Protein AF-0000000076194449 (afdb_homodimer)

InterPro domains:
  IPR000315 B-box-type zinc finger [PF00643] (63-98)
  IPR000315 B-box-type zinc finger [PS50119] (9-50)
  IPR000315 B-box-type zinc finger [PS50119] (59-99)
  IPR000315 B-box-type zinc finger [SM00336] (4-50)
  IPR000315 B-box-type zinc finger [SM00336] (59-99)
  IPR047153 TRIM45/56/19-like [PTHR25462] (3-236)

Solvent-accessible surface area (backbone atoms only — not comparable to full-atom values): 29565 Å² total; per-residue (Å²): 125,79,75,74,75,79,53,52,6,64,78,78,64,69,45,59,32,48,26,29,29,66,75,74,68,30,38,27,16,69,73,54,42,59,51,43,54,66,36,84,90,40,46,80,50,56,70,43,54,33,86,76,49,58,59,73,64,49,57,65,71,46,32,29,86,88,72,71,37,57,51,50,28,32,29,65,78,78,67,43,76,30,22,72,71,38,48,73,53,90,42,50,90,55,55,70,44,51,39,68,58,53,34,52,54,48,52,52,51,50,52,53,50,46,53,54,44,51,52,51,42,50,53,39,52,52,50,49,50,40,49,71,44,56,51,47,48,50,47,52,51,47,45,49,51,39,48,51,52,54,50,52,53,50,50,50,54,44,47,50,47,48,51,55,48,48,52,54,49,49,51,49,49,53,51,50,54,54,46,51,52,52,49,51,53,44,46,50,54,47,51,50,51,39,51,52,49,49,52,52,45,53,53,52,55,57,45,71,68,46,80,47,49,68,62,31,48,57,51,47,52,56,49,50,52,54,59,69,66,49,74,76,81,80,78,69,80,77,76,76,73,71,78,79,75,53,64,68,60,52,53,49,51,49,51,49,53,51,27,64,73,65,64,46,71,86,106,125,77,73,71,73,74,52,51,6,64,78,79,62,70,46,58,29,47,26,27,29,60,77,73,68,31,38,27,16,67,71,55,42,58,52,42,56,66,34,84,90,39,45,79,48,54,68,42,55,34,86,75,49,59,61,72,62,49,58,65,72,46,34,30,85,88,73,72,36,55,52,51,30,30,31,66,77,76,68,44,75,31,22,72,70,40,47,74,53,91,41,50,90,56,54,71,41,52,39,69,59,53,33,52,54,48,52,53,50,50,52,54,49,47,52,54,43,52,51,50,44,51,53,39,51,50,52,50,50,40,49,70,45,57,52,47,47,51,48,53,50,46,46,49,51,40,48,51,51,54,50,51,53,50,50,52,53,45,48,52,47,50,53,54,48,47,52,54,49,50,50,50,50,53,50,49,55,55,45,50,52,51,49,52,52,44,47,50,53,47,49,51,50,38,50,52,48,49,52,54,45,50,53,52,55,56,46,72,68,47,80,50,50,68,63,30,48,57,51,48,52,55,48,52,52,53,58,69,65,50,75,76,82,81,79,69,79,77,77,76,74,72,77,78,77,53,64,67,61,52,53,50,50,48,52,49,53,51,26,65,73,65,65,46,71,86,104

pLDDT: mean 85.43, std 13.58, range [26.06, 98.38]

Foldseek 3Di:
DPPPPQAAWPVVSPHGFFKAFLVVRTRHHPVVVVVLCVDPVRVPTDIGGSVPDDNVVSQVQAADPVPRHGFFKAFPVVRHTDHPVCCVPVQPPTDIDGPVVVVVVVVVVVVVVVVVVVVVVVVVVVVVVCVVPVVVVVVVVVVVVVVVVVVVVVVVLVVLLVVLVVVVVVVVVVLVVVLVVLVVVLVVLQVVLVVLVVVLVVQLVVLVPPPDDVVSVVSVVVSVVSVVPRDDRDDRDDRDDDDDDDPVVSVVVSVVVVCVVVVVPPD/DPPPPQQAWPPVSPHRFFKAFLVVRTRHRPVVVVVLCVDPVRVPTDIGGSVVDDNVVSQVQAADPVPRHGFFKAFPVVRHTDHPVCCVPVVPPTDIDGPVVVVVVVVVVVVVVVVVVVVVVVVVVVVVVCVVPVVVVVVVVVVVVVVVVVVVVVVVLVVLLVVLVVVVVVVVVVLVVVLVVLVVVLVVLQVVLVVLVVVLVVQLVVLVPDPDDVVSVVSVVVSVVSVVPRDDRDDRDDGDDDDDDDPVVSVVVSVVVVCVVVVVPVD

Secondary structure (DSSP, 8-state):
------PBPTTTSSSBP-EEETTTTEEE-HHHHHHHTTSTTTTT--EEEGGGS-HHHHHHHHB-TTT--B--EEETTTTEEE-HHHHTTTTTTS-EEEHHHHHHHHHHHHHHHHHHHHHHHHHHHHHHHHIIIIIHHHHHHHHHHHHHHHHHHHHHHHHHHHHHHHHHHHHHHHHHHHHHHHHHHHHHHHHHHHHHHHHHHHHHHHHHT---HHHHHHHHHHHHHHHHTSPPPP-PPPPPPPPPP-HHHHHHHHHHHHHHHHT-TT-/------PBPTTTSSSBP-EEETTTTEEE-HHHHHHHTTSTTTTT--EEEGGGS-HHHHHHHHB-TTT--B--EEETTTTEEE-HHHHHTTTTTS-EEEHHHHHHHHHHHHHHHHHHHHHHHHHHHHHHHHIIIIIHHHHHHHHHHHHHHHHHHHHHHHHHHHHHHHHHHHHHHHHHHHHHHHHHHHHHHHHHHHHHHHHHHHHHHHHHT---HHHHHHHHHHHHHHHHTSPPPP-PPPPPPPPPP-HHHHHHHHHHHHHHHHT-TT-

Radius of gyration: 66.57 Å; Cα contacts (8 Å, |Δi|>4): 604; chains: 2; bounding box: 66×177×108 Å

Sequence (534 aa):
MAQAAVPKCDICEEDISKVFCYECNHFICQSCNSLHGKFPATKRHTVTDSQCVDRSTLMLTLVCEDHKLEFAHYCRDCKCFICTPCVTSVHKGHSFTDIAEVAETSRGDVKNRLEQIENSIKTLSGSIEAFKTTKQTKLQTGTDNFTKEVTKVSQDLVRIIETVTETHLTDASNFLVHEKKQLLCNLSKLEKSHGEYYSIHEKFEQILGHKHDVSFFLKQFSLAEEFELLAEIPTPEEPRDIEPFKQDCFVKSVIEQIESKYNTRYLMAQAAVPKCDICEEDISKVFCYECNHFICQSCNSLHGKFPATKRHTVTDSQCVDRSTLMLTLVCEDHKLEFAHYCRDCKCFICTPCVTSVHKGHSFTDIAEVAETSRGDVKNRLEQIENSIKTLSGSIEAFKTTKQTKLQTGTDNFTKEVTKVSQDLVRIIETVTETHLTDASNFLVHEKKQLLCNLSKLEKSHGEYYSIHEKFEQILGHKHDVSFFLKQFSLAEEFELLAEIPTPEEPRDIEPFKQDCFVKSVIEQIESKYNTRYL

Structure (mmCIF, N/CA/C/O backbone):
data_AF-0000000076194449-model_v1
#
loop_
_entity.id
_entity.type
_entity.pdbx_description
1 polymer 'B box-type domain-containing protein'
#
loop_
_atom_site.group_PDB
_atom_site.id
_atom_site.type_symbol
_atom_site.label_atom_id
_atom_site.label_alt_id
_atom_site.label_comp_id
_atom_site.label_asym_id
_atom_site.label_entity_id
_atom_site.label_seq_id
_atom_site.pdbx_PDB_ins_code
_atom_site.Cartn_x
_atom_site.Cartn_y
_atom_site.Cartn_z
_atom_site.occupancy
_atom_site.B_iso_or_equiv
_atom_site.auth_seq_id
_atom_site.auth_comp_id
_atom_site.auth_asym_id
_atom_site.auth_atom_id
_atom_site.pdbx_PDB_model_num
ATOM 1 N N . MET A 1 1 ? -16.484 -54.75 -56.625 1 26.73 1 MET A N 1
ATOM 2 C CA . MET A 1 1 ? -16.266 -55.656 -55.5 1 26.73 1 MET A CA 1
ATOM 3 C C . MET A 1 1 ? -17.031 -56.969 -55.719 1 26.73 1 MET A C 1
ATOM 5 O O . MET A 1 1 ? -18.266 -56.969 -55.75 1 26.73 1 MET A O 1
ATOM 9 N N . ALA A 1 2 ? -16.516 -57.719 -56.531 1 37.72 2 ALA A N 1
ATOM 10 C CA . ALA A 1 2 ? -17.359 -58.812 -57.031 1 37.72 2 ALA A CA 1
ATOM 11 C C . ALA A 1 2 ? -17.984 -59.594 -55.875 1 37.72 2 ALA A C 1
ATOM 13 O O . ALA A 1 2 ? -17.328 -59.875 -54.875 1 37.72 2 ALA A O 1
ATOM 14 N N . GLN A 1 3 ? -19.188 -59.5 -55.5 1 37.69 3 GLN A N 1
ATOM 15 C CA . GLN A 1 3 ? -19.891 -60.25 -54.469 1 37.69 3 GLN A CA 1
ATOM 16 C C . GLN A 1 3 ? -19.484 -61.719 -54.469 1 37.69 3 GLN A C 1
ATOM 18 O O . GLN A 1 3 ? -19.625 -62.406 -55.5 1 37.69 3 GLN A O 1
ATOM 23 N N . ALA A 1 4 ? -18.438 -62.062 -53.844 1 44.69 4 ALA A N 1
ATOM 24 C CA . ALA A 1 4 ? -17.906 -63.438 -53.781 1 44.69 4 ALA A CA 1
ATOM 25 C C . ALA A 1 4 ? -19.031 -64.438 -53.688 1 44.69 4 ALA A C 1
ATOM 27 O O . ALA A 1 4 ? -20.016 -64.25 -52.969 1 44.69 4 ALA A O 1
ATOM 28 N N . ALA A 1 5 ? -19.469 -65.062 -54.719 1 51.31 5 ALA A N 1
ATOM 29 C CA . ALA A 1 5 ? -20.547 -66.062 -54.875 1 51.31 5 ALA A CA 1
ATOM 30 C C . ALA A 1 5 ? -20.672 -66.938 -53.625 1 51.31 5 ALA A C 1
ATOM 32 O O . ALA A 1 5 ? -19.672 -67.312 -53 1 51.31 5 ALA A O 1
ATOM 33 N N . VAL A 1 6 ? -21.688 -66.812 -52.75 1 56.88 6 VAL A N 1
ATOM 34 C CA . VAL A 1 6 ? -22.016 -67.625 -51.625 1 56.88 6 VAL A CA 1
ATOM 35 C C . VAL A 1 6 ? -21.766 -69.125 -51.969 1 56.88 6 VAL A C 1
ATOM 37 O O . VAL A 1 6 ? -22.344 -69.625 -52.906 1 56.88 6 VAL A O 1
ATOM 40 N N . PRO A 1 7 ? -20.734 -69.688 -51.5 1 65.19 7 PRO A N 1
ATOM 41 C CA . PRO A 1 7 ? -20.375 -71.062 -51.906 1 65.19 7 PRO A CA 1
ATOM 42 C C . PRO A 1 7 ? -21.453 -72.125 -51.625 1 65.19 7 PRO A C 1
ATOM 44 O O . PRO A 1 7 ? -22.234 -71.938 -50.688 1 65.19 7 PRO A O 1
ATOM 47 N N . LYS A 1 8 ? -21.656 -73 -52.5 1 76.56 8 LYS A N 1
ATOM 48 C CA . LYS A 1 8 ? -22.547 -74.188 -52.281 1 76.56 8 LYS A CA 1
ATOM 49 C C . LYS A 1 8 ? -22.016 -75.062 -51.156 1 76.56 8 LYS A C 1
ATOM 51 O O . LYS A 1 8 ? -20.812 -75.062 -50.875 1 76.56 8 LYS A O 1
ATOM 56 N N . CYS A 1 9 ? -22.953 -75.625 -50.469 1 79.19 9 CYS A N 1
ATOM 57 C CA . CYS A 1 9 ? -22.594 -76.562 -49.406 1 79.19 9 CYS A CA 1
ATOM 58 C C . CYS A 1 9 ? -21.625 -77.625 -49.906 1 79.19 9 CYS A C 1
ATOM 60 O O . CYS A 1 9 ? -21.875 -78.25 -50.938 1 79.19 9 CYS A O 1
ATOM 62 N N . ASP A 1 10 ? -20.609 -77.812 -49.25 1 75.69 10 ASP A N 1
ATOM 63 C CA . ASP A 1 10 ? -19.562 -78.75 -49.625 1 75.69 10 ASP A CA 1
ATOM 64 C C . ASP A 1 10 ? -20.016 -80.188 -49.375 1 75.69 10 ASP A C 1
ATOM 66 O O . ASP A 1 10 ? -19.391 -81.125 -49.875 1 75.69 10 ASP A O 1
ATOM 70 N N . ILE A 1 11 ? -20.953 -80.312 -48.656 1 78.69 11 ILE A N 1
ATOM 71 C CA . ILE A 1 11 ? -21.422 -81.625 -48.281 1 78.69 11 ILE A CA 1
ATOM 72 C C . ILE A 1 11 ? -22.484 -82.125 -49.281 1 78.69 11 ILE A C 1
ATOM 74 O O . ILE A 1 11 ? -22.344 -83.125 -49.906 1 78.69 11 ILE A O 1
ATOM 78 N N . CYS A 1 12 ? -23.562 -81.312 -49.344 1 80.44 12 CYS A N 1
ATOM 79 C CA . CYS A 1 12 ? -24.641 -81.75 -50.219 1 80.44 12 CYS A CA 1
ATOM 80 C C . CYS A 1 12 ? -24.469 -81.125 -51.625 1 80.44 12 CYS A C 1
ATOM 82 O O . CYS A 1 12 ? -25.078 -81.625 -52.594 1 80.44 12 CYS A O 1
ATOM 84 N N . GLU A 1 13 ? -23.656 -80.125 -51.812 1 77.56 13 GLU A N 1
ATOM 85 C CA . GLU A 1 13 ? -23.344 -79.438 -53.062 1 77.56 13 GLU A CA 1
ATOM 86 C C . GLU A 1 13 ? -24.625 -78.938 -53.719 1 77.56 13 GLU A C 1
ATOM 88 O O . GLU A 1 13 ? -24.656 -78.75 -54.938 1 77.56 13 GLU A O 1
ATOM 93 N N . GLU A 1 14 ? -25.641 -78.75 -52.969 1 81.44 14 GLU A N 1
ATOM 94 C CA . GLU A 1 14 ? -26.922 -78.312 -53.531 1 81.44 14 GLU A CA 1
ATOM 95 C C . GLU A 1 14 ? -27.359 -77 -52.938 1 81.44 14 GLU A C 1
ATOM 97 O O . GLU A 1 14 ? -27.75 -76.062 -53.656 1 81.44 14 GLU A O 1
ATOM 102 N N . ASP A 1 15 ? -27.312 -77 -51.75 1 82.25 15 ASP A N 1
ATOM 103 C CA . ASP A 1 15 ? -27.844 -75.812 -51.062 1 82.25 15 ASP A CA 1
ATOM 104 C C . ASP A 1 15 ? -26.75 -74.75 -50.812 1 82.25 15 ASP A C 1
ATOM 106 O O . ASP A 1 15 ? -25.562 -75.125 -50.844 1 82.25 15 ASP A O 1
ATOM 110 N N . ILE A 1 16 ? -27.141 -73.562 -50.562 1 82.5 16 ILE A N 1
ATOM 111 C CA . ILE A 1 16 ? -26.219 -72.5 -50.25 1 82.5 16 ILE A CA 1
ATOM 112 C C . ILE A 1 16 ? -25.672 -72.625 -48.844 1 82.5 16 ILE A C 1
ATOM 114 O O . ILE A 1 16 ? -26.422 -72.938 -47.906 1 82.5 16 ILE A O 1
ATOM 118 N N . SER A 1 17 ? -24.391 -72.5 -48.75 1 81.31 17 SER A N 1
ATOM 119 C CA . SER A 1 17 ? -23.766 -72.625 -47.438 1 81.31 17 SER A CA 1
ATOM 120 C C . SER A 1 17 ? -24.172 -71.5 -46.5 1 81.31 17 SER A C 1
ATOM 122 O O . SER A 1 17 ? -24.375 -70.375 -46.938 1 81.31 17 SER A O 1
ATOM 124 N N . LYS A 1 18 ? -24.438 -71.812 -45.312 1 83.88 18 LYS A N 1
ATOM 125 C CA . LYS A 1 18 ? -24.797 -70.812 -44.312 1 83.88 18 LYS A CA 1
ATOM 126 C C . LYS A 1 18 ? -23.703 -70.688 -43.25 1 83.88 18 LYS A C 1
ATOM 128 O O . LYS A 1 18 ? -23.516 -69.625 -42.688 1 83.88 18 LYS A O 1
ATOM 133 N N . VAL A 1 19 ? -23.078 -71.875 -43.031 1 80.56 19 VAL A N 1
ATOM 134 C CA . VAL A 1 19 ? -22.062 -71.812 -42 1 80.56 19 VAL A CA 1
ATOM 135 C C . VAL A 1 19 ? -20.766 -72.438 -42.531 1 80.56 19 VAL A C 1
ATOM 137 O O . VAL A 1 19 ? -20.766 -73.125 -43.562 1 80.56 19 VAL A O 1
ATOM 140 N N . PHE A 1 20 ? -19.672 -72.125 -41.969 1 75.88 20 PHE A N 1
ATOM 141 C CA . PHE A 1 20 ? -18.359 -72.688 -42.219 1 75.88 20 PHE A CA 1
ATOM 142 C C . PHE A 1 20 ? -17.844 -73.438 -40.969 1 75.88 20 PHE A C 1
ATOM 144 O O . PHE A 1 20 ? -17.859 -72.875 -39.875 1 75.88 20 PHE A O 1
ATOM 151 N N . CYS A 1 21 ? -17.656 -74.75 -41.156 1 73.25 21 CYS A N 1
ATOM 152 C CA . CYS A 1 21 ? -17.062 -75.562 -40.094 1 73.25 21 CYS A CA 1
ATOM 153 C C . CYS A 1 21 ? -15.531 -75.5 -40.188 1 73.25 21 CYS A C 1
ATOM 155 O O . CYS A 1 21 ? -14.969 -76 -41.188 1 73.25 21 CYS A O 1
ATOM 157 N N . TYR A 1 22 ? -14.953 -75.125 -39.188 1 63.38 22 TYR A N 1
ATOM 158 C CA . TYR A 1 22 ? -13.5 -74.938 -39.188 1 63.38 22 TYR A CA 1
ATOM 159 C C . TYR A 1 22 ? -12.805 -76.312 -39.156 1 63.38 22 TYR A C 1
ATOM 161 O O . TYR A 1 22 ? -11.773 -76.5 -39.844 1 63.38 22 TYR A O 1
ATOM 169 N N . GLU A 1 23 ? -13.414 -77.25 -38.531 1 62.09 23 GLU A N 1
ATOM 170 C CA . GLU A 1 23 ? -12.789 -78.562 -38.438 1 62.09 23 GLU A CA 1
ATOM 171 C C . GLU A 1 23 ? -12.977 -79.375 -39.719 1 62.09 23 GLU A C 1
ATOM 173 O O . GLU A 1 23 ? -12.055 -80.062 -40.188 1 62.09 23 GLU A O 1
ATOM 178 N N . CYS A 1 24 ? -14.109 -79.188 -40.281 1 67.94 24 CYS A N 1
ATOM 179 C CA . CYS A 1 24 ? -14.367 -79.875 -41.531 1 67.94 24 CYS A CA 1
ATOM 180 C C . CYS A 1 24 ? -13.844 -79.125 -42.719 1 67.94 24 CYS A C 1
ATOM 182 O O . CYS A 1 24 ? -13.664 -79.688 -43.812 1 67.94 24 CYS A O 1
ATOM 184 N N . ASN A 1 25 ? -13.578 -77.875 -42.5 1 68 25 ASN A N 1
ATOM 185 C CA . ASN A 1 25 ? -13.234 -76.938 -43.562 1 68 25 ASN A CA 1
ATOM 186 C C . ASN A 1 25 ? -14.25 -76.938 -44.719 1 68 25 ASN A C 1
ATOM 188 O O . ASN A 1 25 ? -13.875 -77 -45.875 1 68 25 ASN A O 1
ATOM 192 N N . HIS A 1 26 ? -15.414 -77 -44.344 1 72.38 26 HIS A N 1
ATOM 193 C CA . HIS A 1 26 ? -16.484 -77.062 -45.312 1 72.38 26 HIS A CA 1
ATOM 194 C C . HIS A 1 26 ? -17.516 -75.938 -45.094 1 72.38 26 HIS A C 1
ATOM 196 O O . HIS A 1 26 ? -17.812 -75.625 -43.938 1 72.38 26 HIS A O 1
ATOM 202 N N . PHE A 1 27 ? -17.844 -75.375 -46.125 1 76.94 27 PHE A N 1
ATOM 203 C CA . PHE A 1 27 ? -19.062 -74.562 -46.125 1 76.94 27 PHE A CA 1
ATOM 204 C C . PHE A 1 27 ? -20.281 -75.5 -46.094 1 76.94 27 PHE A C 1
ATOM 206 O O . PHE A 1 27 ? -20.375 -76.438 -46.906 1 76.94 27 PHE A O 1
ATOM 213 N N . ILE A 1 28 ? -21.078 -75.25 -45.062 1 80.94 28 ILE A N 1
ATOM 214 C CA . ILE A 1 28 ? -22.172 -76.188 -44.812 1 80.94 28 ILE A CA 1
ATOM 215 C C . ILE A 1 28 ? -23.516 -75.438 -44.875 1 80.94 28 ILE A C 1
ATOM 217 O O . ILE A 1 28 ? -23.625 -74.375 -44.312 1 80.94 28 ILE A O 1
ATOM 221 N N . CYS A 1 29 ? -24.438 -76.062 -45.594 1 84.19 29 CYS A N 1
ATOM 222 C CA . CYS A 1 29 ? -25.781 -75.5 -45.625 1 84.19 29 CYS A CA 1
ATOM 223 C C . CYS A 1 29 ? -26.531 -75.75 -44.344 1 84.19 29 CYS A C 1
ATOM 225 O O . CYS A 1 29 ? -26.047 -76.5 -43.5 1 84.19 29 CYS A O 1
ATOM 227 N N . GLN A 1 30 ? -27.688 -75.25 -44.219 1 87.81 30 GLN A N 1
ATOM 228 C CA . GLN A 1 30 ? -28.469 -75.312 -42.969 1 87.81 30 GLN A CA 1
ATOM 229 C C . GLN A 1 30 ? -28.859 -76.75 -42.688 1 87.81 30 GLN A C 1
ATOM 231 O O . GLN A 1 30 ? -28.781 -77.25 -41.562 1 87.81 30 GLN A O 1
ATOM 236 N N . SER A 1 31 ? -29.281 -77.5 -43.656 1 86.88 31 SER A N 1
ATOM 237 C CA . SER A 1 31 ? -29.719 -78.938 -43.5 1 86.88 31 SER A CA 1
ATOM 238 C C . SER A 1 31 ? -28.547 -79.812 -43.094 1 86.88 31 SER A C 1
ATOM 240 O O . SER A 1 31 ? -28.672 -80.625 -42.156 1 86.88 31 SER A O 1
ATOM 242 N N . CYS A 1 32 ? -27.438 -79.625 -43.688 1 86.44 32 CYS A N 1
ATOM 243 C CA . CYS A 1 32 ? -26.25 -80.438 -43.406 1 86.44 32 CYS A CA 1
ATOM 244 C C . CYS A 1 32 ? -25.656 -80.062 -42.062 1 86.44 32 CYS A C 1
ATOM 246 O O . CYS A 1 32 ? -25.047 -80.875 -41.375 1 86.44 32 CYS A O 1
ATOM 248 N N . ASN A 1 33 ? -25.828 -78.812 -41.75 1 85.25 33 ASN A N 1
ATOM 249 C CA . ASN A 1 33 ? -25.328 -78.375 -40.438 1 85.25 33 ASN A CA 1
ATOM 250 C C . ASN A 1 33 ? -26.078 -79.062 -39.281 1 85.25 33 ASN A C 1
ATOM 252 O O . ASN A 1 33 ? -25.484 -79.375 -38.25 1 85.25 33 ASN A O 1
ATOM 256 N N . SER A 1 34 ? -27.359 -79.188 -39.5 1 86.94 34 SER A N 1
ATOM 257 C CA . SER A 1 34 ? -28.156 -79.875 -38.5 1 86.94 34 SER A CA 1
ATOM 258 C C . SER A 1 34 ? -27.656 -81.312 -38.312 1 86.94 34 SER A C 1
ATOM 260 O O . SER A 1 34 ? -27.578 -81.812 -37.188 1 86.94 34 SER A O 1
ATOM 262 N N . LEU A 1 35 ? -27.219 -82 -39.375 1 85.31 35 LEU A N 1
ATOM 263 C CA . LEU A 1 35 ? -26.656 -83.312 -39.281 1 85.31 35 LEU A CA 1
ATOM 264 C C . LEU A 1 35 ? -25.25 -83.312 -38.719 1 85.31 35 LEU A C 1
ATOM 266 O O . LEU A 1 35 ? -24.891 -84.125 -37.875 1 85.31 35 LEU A O 1
ATOM 270 N N . HIS A 1 36 ? -24.422 -82.375 -39.125 1 80.38 36 HIS A N 1
ATOM 271 C CA . HIS A 1 36 ? -23.047 -82.125 -38.688 1 80.38 36 HIS A CA 1
ATOM 272 C C . HIS A 1 36 ? -22.984 -81.938 -37.156 1 80.38 36 HIS A C 1
ATOM 274 O O . HIS A 1 36 ? -22.094 -82.5 -36.5 1 80.38 36 HIS A O 1
ATOM 280 N N . GLY A 1 37 ? -24.016 -81.312 -36.625 1 80.56 37 GLY A N 1
ATOM 281 C CA . GLY A 1 37 ? -24.094 -81.062 -35.188 1 80.56 37 GLY A CA 1
ATOM 282 C C . GLY A 1 37 ? -24.609 -82.25 -34.406 1 80.56 37 GLY A C 1
ATOM 283 O O . GLY A 1 37 ? -24.5 -82.25 -33.188 1 80.56 3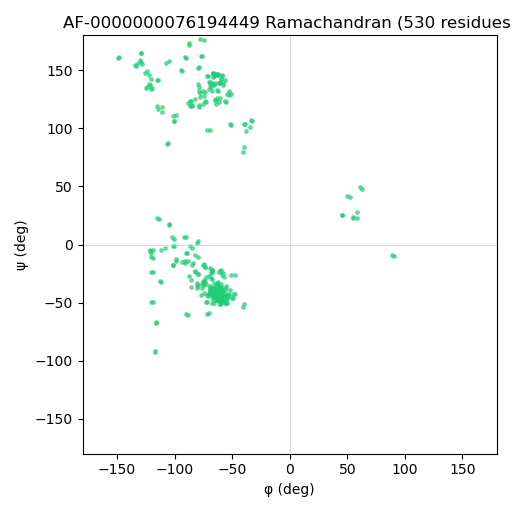7 GLY A O 1
ATOM 284 N N . LYS A 1 38 ? -25.078 -83.25 -35.125 1 80.31 38 LYS A N 1
ATOM 285 C CA . LYS A 1 38 ? -25.625 -84.438 -34.469 1 80.31 38 LYS A CA 1
ATOM 286 C C . LYS A 1 38 ? -24.625 -85.625 -34.469 1 80.31 38 LYS A C 1
ATOM 288 O O . LYS A 1 38 ? -24.703 -86.5 -33.625 1 80.31 38 LYS A O 1
ATOM 293 N N . PHE A 1 39 ? -23.641 -85.5 -35.344 1 77.19 39 PHE A N 1
ATOM 294 C CA . PHE A 1 39 ? -22.641 -86.562 -35.406 1 77.19 39 PHE A CA 1
ATOM 295 C C . PHE A 1 39 ? -21.641 -86.438 -34.281 1 77.19 39 PHE A C 1
ATOM 297 O O . PHE A 1 39 ? -21.094 -85.375 -34.031 1 77.19 39 PHE A O 1
ATOM 304 N N . PRO A 1 40 ? -21.344 -87.5 -33.562 1 73.06 40 PRO A N 1
ATOM 305 C CA . PRO A 1 40 ? -20.422 -87.5 -32.438 1 73.06 40 PRO A CA 1
ATOM 306 C C . PRO A 1 40 ? -19.031 -87 -32.844 1 73.06 40 PRO A C 1
ATOM 308 O O . PRO A 1 40 ? -18.391 -86.25 -32.062 1 73.06 40 PRO A O 1
ATOM 311 N N . ALA A 1 41 ? -18.625 -87.125 -33.969 1 67.69 41 ALA A N 1
ATOM 312 C CA . ALA A 1 41 ? -17.281 -86.75 -34.406 1 67.69 41 ALA A CA 1
ATOM 313 C C . ALA A 1 41 ? -17.188 -85.25 -34.719 1 67.69 41 ALA A C 1
ATOM 315 O O . ALA A 1 41 ? -16.109 -84.688 -34.688 1 67.69 41 ALA A O 1
ATOM 316 N N . THR A 1 42 ? -18.422 -84.688 -35.031 1 73.69 42 THR A N 1
ATOM 317 C CA . THR A 1 42 ? -18.312 -83.312 -35.531 1 73.69 42 THR A CA 1
ATOM 318 C C . THR A 1 42 ? -19.062 -82.312 -34.625 1 73.69 42 THR A C 1
ATOM 320 O O . THR A 1 42 ? -19 -81.125 -34.781 1 73.69 42 THR A O 1
ATOM 323 N N . LYS A 1 43 ? -19.734 -82.875 -33.656 1 73.31 43 LYS A N 1
ATOM 324 C CA . LYS A 1 43 ? -20.594 -82.125 -32.781 1 73.31 43 LYS A CA 1
ATOM 325 C C . LYS A 1 43 ? -19.812 -81 -32.062 1 73.31 43 LYS A C 1
ATOM 327 O O . LYS A 1 43 ? -20.359 -79.938 -31.719 1 73.31 43 LYS A O 1
ATOM 332 N N . ARG A 1 44 ? -18.594 -81.188 -31.953 1 64.69 44 ARG A N 1
ATOM 333 C CA . ARG A 1 44 ? -17.781 -80.25 -31.203 1 64.69 44 ARG A CA 1
ATOM 334 C C . ARG A 1 44 ? -17.047 -79.312 -32.125 1 64.69 44 ARG A C 1
ATOM 336 O O . ARG A 1 44 ? -16.234 -78.5 -31.688 1 64.69 44 ARG A O 1
ATOM 343 N N . HIS A 1 45 ? -17.344 -79.438 -33.375 1 69 45 HIS A N 1
ATOM 344 C CA . HIS A 1 45 ? -16.656 -78.562 -34.312 1 69 45 HIS A CA 1
ATOM 345 C C . HIS A 1 45 ? -17.125 -77.125 -34.188 1 69 45 HIS A C 1
ATOM 347 O O . HIS A 1 45 ? -18.266 -76.875 -33.781 1 69 45 HIS A O 1
ATOM 353 N N . THR A 1 46 ? -16.359 -76.25 -34.344 1 66.69 46 THR A N 1
ATOM 354 C CA . THR A 1 46 ? -16.672 -74.812 -34.312 1 66.69 46 THR A CA 1
ATOM 355 C C . THR A 1 46 ? -17.141 -74.375 -35.656 1 66.69 46 THR A C 1
ATOM 357 O O . THR A 1 46 ? -16.422 -74.438 -36.656 1 66.69 46 THR A O 1
ATOM 360 N N . VAL A 1 47 ? -18.406 -73.875 -35.656 1 71.5 47 VAL A N 1
ATOM 361 C CA . VAL A 1 47 ? -18.984 -73.375 -36.906 1 71.5 47 VAL A CA 1
ATOM 362 C C . VAL A 1 47 ? -19.234 -71.875 -36.812 1 71.5 47 VAL A C 1
ATOM 364 O O . VAL A 1 47 ? -19.531 -71.375 -35.719 1 71.5 47 VAL A O 1
ATOM 367 N N . THR A 1 48 ? -18.984 -71.188 -37.906 1 72.19 48 THR A N 1
ATOM 368 C CA . THR A 1 48 ? -19.25 -69.75 -38 1 72.19 48 THR A CA 1
ATOM 369 C C . THR A 1 48 ? -20.062 -69.438 -39.25 1 72.19 48 THR A C 1
ATOM 371 O O . THR A 1 48 ? -20.172 -70.25 -40.156 1 72.19 48 THR A O 1
ATOM 374 N N . ASP A 1 49 ? -20.641 -68.188 -39.25 1 76.94 49 ASP A N 1
ATOM 375 C CA . ASP A 1 49 ? -21.406 -67.75 -40.406 1 76.94 49 ASP A CA 1
ATOM 376 C C . ASP A 1 49 ? -20.531 -67.688 -41.656 1 76.94 49 ASP A C 1
ATOM 378 O O . ASP A 1 49 ? -19.422 -67.125 -41.625 1 76.94 49 ASP A O 1
ATOM 382 N N . SER A 1 50 ? -20.953 -68.438 -42.688 1 72.31 50 SER A N 1
ATOM 383 C CA . SER A 1 50 ? -20.203 -68.5 -43.938 1 72.31 50 SER A CA 1
ATOM 384 C C . SER A 1 50 ? -19.875 -67.125 -44.469 1 72.31 50 SER A C 1
ATOM 386 O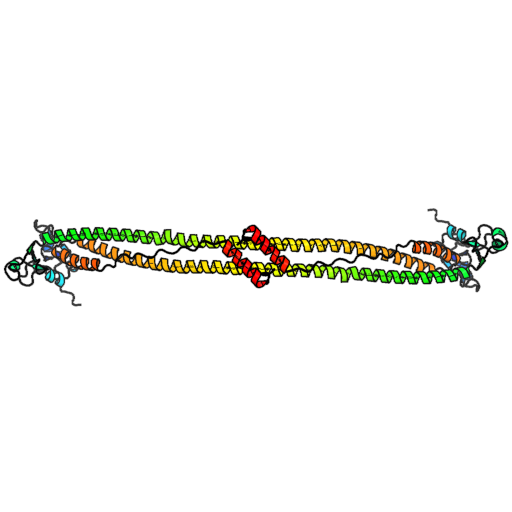 O . SER A 1 50 ? -18.844 -66.938 -45.125 1 72.31 50 SER A O 1
ATOM 388 N N . GLN A 1 51 ? -20.672 -66.188 -44.125 1 67.25 51 GLN A N 1
ATOM 389 C CA . GLN A 1 51 ? -20.469 -64.812 -44.625 1 67.25 51 GLN A CA 1
ATOM 390 C C . GLN A 1 51 ? -19.281 -64.125 -43.938 1 67.25 51 GLN A C 1
ATOM 392 O O . GLN A 1 51 ? -18.703 -63.188 -44.438 1 67.25 51 GLN A O 1
ATOM 397 N N . CYS A 1 52 ? -18.938 -64.688 -42.812 1 60.56 52 CYS A N 1
ATOM 398 C CA . CYS A 1 52 ? -17.859 -64.125 -42.031 1 60.56 52 CYS A CA 1
ATOM 399 C C . CYS A 1 52 ? -16.516 -64.688 -42.438 1 60.56 52 CYS A C 1
ATOM 401 O O . CYS A 1 52 ? -15.461 -64.25 -41.969 1 60.56 52 CYS A O 1
ATOM 403 N N . VAL A 1 53 ? -16.547 -65.688 -43.125 1 57.09 53 VAL A N 1
ATOM 404 C CA . VAL A 1 53 ? -15.312 -66.375 -43.531 1 57.09 53 VAL A CA 1
ATOM 405 C C . VAL A 1 53 ? -14.977 -66 -44.969 1 57.09 53 VAL A C 1
ATOM 407 O O . VAL A 1 53 ? -15.82 -66.188 -45.875 1 57.09 53 VAL A O 1
ATOM 410 N N . ASP A 1 54 ? -14.039 -65.312 -45.219 1 51.81 54 ASP A N 1
ATOM 411 C CA . ASP A 1 54 ? -13.586 -65.125 -46.594 1 51.81 54 ASP A CA 1
ATOM 412 C C . ASP A 1 54 ? -12.977 -66.375 -47.188 1 51.81 54 ASP A C 1
ATOM 414 O O . ASP A 1 54 ? -11.977 -66.875 -46.656 1 51.81 54 ASP A O 1
ATOM 418 N N . ARG A 1 55 ? -13.727 -67.188 -48 1 54.62 55 ARG A N 1
ATOM 419 C CA . ARG A 1 55 ? -13.344 -68.438 -48.625 1 54.62 55 ARG A CA 1
ATOM 420 C C . ARG A 1 55 ? -11.914 -68.375 -49.156 1 54.62 55 ARG A C 1
ATOM 422 O O . ARG A 1 55 ? -11.156 -69.375 -49.031 1 54.62 55 ARG A O 1
ATOM 429 N N . SER A 1 56 ? -11.703 -67.438 -49.906 1 48.47 56 SER A N 1
ATOM 430 C CA . SER A 1 56 ? -10.406 -67.312 -50.594 1 48.47 56 SER A CA 1
ATOM 431 C C . SER A 1 56 ? -9.266 -67.312 -49.562 1 48.47 56 SER A C 1
ATOM 433 O O . SER A 1 56 ? -8.211 -67.938 -49.812 1 48.47 56 SER A O 1
ATOM 435 N N . THR A 1 57 ? -9.406 -66.75 -48.469 1 47.06 57 THR A N 1
ATOM 436 C CA . THR A 1 57 ? -8.336 -66.562 -47.5 1 47.06 57 THR A CA 1
ATOM 437 C C . THR A 1 57 ? -8.227 -67.812 -46.625 1 47.06 57 THR A C 1
ATOM 439 O O . THR A 1 57 ? -7.125 -68.25 -46.281 1 47.06 57 THR A O 1
ATOM 442 N N . LEU A 1 58 ? -9.383 -68.5 -46.25 1 50.03 58 LEU A N 1
ATOM 443 C CA . LEU A 1 58 ? -9.406 -69.688 -45.438 1 50.03 58 LEU A CA 1
ATOM 444 C C . LEU A 1 58 ? -8.891 -70.875 -46.219 1 50.03 58 LEU A C 1
ATOM 446 O O . LEU A 1 58 ? -8.109 -71.688 -45.719 1 50.03 58 LEU A O 1
ATOM 450 N N . MET A 1 59 ? -9.602 -71.188 -47.375 1 49.62 59 MET A N 1
ATOM 451 C CA . MET A 1 59 ? -9.188 -72.312 -48.219 1 49.62 59 MET A CA 1
ATOM 452 C C . MET A 1 59 ? -7.699 -72.25 -48.531 1 49.62 59 MET A C 1
ATOM 454 O O . MET A 1 59 ? -7.016 -73.25 -48.594 1 49.62 59 MET A O 1
ATOM 458 N N . LEU A 1 60 ? -7.219 -71.062 -48.844 1 47.5 60 LEU A N 1
ATOM 459 C CA . LEU A 1 60 ? -5.832 -70.812 -49.25 1 47.5 60 LEU A CA 1
ATOM 460 C C . LEU A 1 60 ? -4.887 -71.062 -48.062 1 47.5 60 LEU A C 1
ATOM 462 O O . LEU A 1 60 ? -3.727 -71.438 -48.25 1 47.5 60 LEU A O 1
ATOM 466 N N . THR A 1 61 ? -5.379 -71 -46.75 1 54.75 61 THR A N 1
ATOM 467 C CA . THR A 1 61 ? -4.422 -70.938 -45.656 1 54.75 61 THR A CA 1
ATOM 468 C C . THR A 1 61 ? -4.492 -72.25 -44.875 1 54.75 61 THR A C 1
ATOM 470 O O . THR A 1 61 ? -3.635 -72.562 -44.031 1 54.75 61 THR A O 1
ATOM 473 N N . LEU A 1 62 ? -5.539 -73.25 -45.281 1 65.94 62 LEU A N 1
ATOM 474 C CA . LEU A 1 62 ? -5.656 -74.438 -44.406 1 65.94 62 LEU A CA 1
ATOM 475 C C . LEU A 1 62 ? -5.391 -75.75 -45.219 1 65.94 62 LEU A C 1
ATOM 477 O O . LEU A 1 62 ? -5.309 -76.812 -44.656 1 65.94 62 LEU A O 1
ATOM 481 N N . VAL A 1 63 ? -5.344 -75.562 -46.5 1 73.56 63 VAL A N 1
ATOM 482 C CA . VAL A 1 63 ? -5.176 -76.75 -47.312 1 73.56 63 VAL A CA 1
ATOM 483 C C . VAL A 1 63 ? -3.912 -76.625 -48.156 1 73.56 63 VAL A C 1
ATOM 485 O O . VAL A 1 63 ? -3.557 -75.5 -48.594 1 73.56 63 VAL A O 1
ATOM 488 N N . CYS A 1 64 ? -3.266 -77.812 -48.125 1 76.88 64 CYS A N 1
ATOM 489 C CA . CYS A 1 64 ? -2.074 -77.875 -48.938 1 76.88 64 CYS A CA 1
ATOM 490 C C . CYS A 1 64 ? -2.428 -77.688 -50.406 1 76.88 64 CYS A C 1
ATOM 492 O O . CYS A 1 64 ? -3.32 -78.375 -50.938 1 76.88 64 CYS A O 1
ATOM 494 N N . GLU A 1 65 ? -1.818 -76.75 -51.125 1 71.31 65 GLU A N 1
ATOM 495 C CA . GLU A 1 65 ? -2.086 -76.438 -52.531 1 71.31 65 GLU A CA 1
ATOM 496 C C . GLU A 1 65 ? -1.784 -77.625 -53.438 1 71.31 65 GLU A C 1
ATOM 498 O O . GLU A 1 65 ? -2.48 -77.875 -54.438 1 71.31 65 GLU A O 1
ATOM 503 N N . ASP A 1 66 ? -0.841 -78.375 -53.062 1 73.94 66 ASP A N 1
ATOM 504 C CA . ASP A 1 66 ? -0.376 -79.5 -53.906 1 73.94 66 ASP A CA 1
ATOM 505 C C . ASP A 1 66 ? -1.277 -80.688 -53.75 1 73.94 66 ASP A C 1
ATOM 507 O O . ASP A 1 66 ? -1.527 -81.438 -54.75 1 73.94 66 ASP A O 1
ATOM 511 N N . HIS A 1 67 ? -1.795 -80.875 -52.562 1 80.62 67 HIS A N 1
ATOM 512 C CA . HIS A 1 67 ? -2.459 -82.188 -52.312 1 80.62 67 HIS A CA 1
ATOM 513 C C . HIS A 1 67 ? -3.918 -82 -51.938 1 80.62 67 HIS A C 1
ATOM 515 O O . HIS A 1 67 ? -4.664 -82.938 -51.75 1 80.62 67 HIS A O 1
ATOM 521 N N . LYS A 1 68 ? -4.277 -80.75 -51.75 1 76 68 LYS A N 1
ATOM 522 C CA . LYS A 1 68 ? -5.645 -80.312 -51.438 1 76 68 LYS A CA 1
ATOM 523 C C . LYS A 1 68 ? -6.117 -81 -50.156 1 76 68 LYS A C 1
ATOM 525 O O . LYS A 1 68 ? -7.285 -81.375 -50.031 1 76 68 LYS A O 1
ATOM 530 N N . LEU A 1 69 ? -5.168 -81.375 -49.219 1 80 69 LEU A N 1
ATOM 531 C CA . LEU A 1 69 ? -5.457 -81.938 -47.906 1 80 69 LEU A CA 1
ATOM 532 C C . LEU A 1 69 ? -5.168 -80.938 -46.812 1 80 69 LEU A C 1
ATOM 534 O O . LEU A 1 69 ? -4.387 -80 -47.031 1 80 69 LEU A O 1
ATOM 538 N N . GLU A 1 70 ? -5.766 -81.125 -45.781 1 77.06 70 GLU A N 1
ATOM 539 C CA . GLU A 1 70 ? -5.551 -80.25 -44.656 1 77.06 70 GLU A CA 1
ATOM 540 C C . GLU A 1 70 ? -4.133 -80.375 -44.094 1 77.06 70 GLU A C 1
ATOM 542 O O . GLU A 1 70 ? -3.537 -81.438 -44.188 1 77.06 70 GLU A O 1
ATOM 547 N N . PHE A 1 71 ? -3.719 -79.188 -43.625 1 83.25 71 PHE A N 1
ATOM 548 C CA . PHE A 1 71 ? -2.395 -79.25 -43 1 83.25 71 PHE A CA 1
ATOM 549 C C . PHE A 1 71 ? -2.416 -80.062 -41.719 1 83.25 71 PHE A C 1
ATOM 551 O O . PHE A 1 71 ? -3.375 -80 -40.938 1 83.25 71 PHE A O 1
ATOM 558 N N . ALA A 1 72 ? -1.419 -81 -41.594 1 83.62 72 ALA A N 1
ATOM 559 C CA . ALA A 1 72 ? -1.37 -81.812 -40.438 1 83.62 72 ALA A CA 1
ATOM 560 C C . ALA A 1 72 ? -0.076 -81.625 -39.656 1 83.62 72 ALA A C 1
ATOM 562 O O . ALA A 1 72 ? -0.017 -81.875 -38.438 1 83.62 72 ALA A O 1
ATOM 563 N N . HIS A 1 73 ? 0.904 -81.188 -40.344 1 88.31 73 HIS A N 1
ATOM 564 C CA . HIS A 1 73 ? 2.221 -81 -39.719 1 88.31 73 HIS A CA 1
ATOM 565 C C . HIS A 1 73 ? 2.801 -79.625 -39.969 1 88.31 73 HIS A C 1
ATOM 567 O O . HIS A 1 73 ? 2.348 -78.938 -40.844 1 88.31 73 HIS A O 1
ATOM 573 N N . TYR A 1 74 ? 3.645 -79.312 -39.094 1 87.88 74 TYR A N 1
ATOM 574 C CA . TYR A 1 74 ? 4.445 -78.062 -39.281 1 87.88 74 TYR A CA 1
ATOM 575 C C . TYR A 1 74 ? 5.902 -78.438 -39.562 1 87.88 74 TYR A C 1
ATOM 577 O O . TYR A 1 74 ? 6.531 -79.188 -38.781 1 87.88 74 TYR A O 1
ATOM 585 N N . CYS A 1 75 ? 6.316 -78.062 -40.688 1 87.19 75 CYS A N 1
ATOM 586 C CA . CYS A 1 75 ? 7.715 -78.25 -41.031 1 87.19 75 CYS A CA 1
ATOM 587 C C . CYS A 1 75 ? 8.602 -77.188 -40.406 1 87.19 75 CYS A C 1
ATOM 589 O O . CYS A 1 75 ? 8.492 -76 -40.719 1 87.19 75 CYS A O 1
ATOM 591 N N . ARG A 1 76 ? 9.531 -77.562 -39.562 1 84.81 76 ARG A N 1
ATOM 592 C CA . ARG A 1 76 ? 10.375 -76.625 -38.812 1 84.81 76 ARG A CA 1
ATOM 593 C C . ARG A 1 76 ? 11.43 -76 -39.719 1 84.81 76 ARG A C 1
ATOM 595 O O . ARG A 1 76 ? 11.82 -74.875 -39.531 1 84.81 76 ARG A O 1
ATOM 602 N N . ASP A 1 77 ? 11.844 -76.812 -40.594 1 81.88 77 ASP A N 1
ATOM 603 C CA . ASP A 1 77 ? 12.906 -76.312 -41.5 1 81.88 77 ASP A CA 1
ATOM 604 C C . ASP A 1 77 ? 12.398 -75.25 -42.438 1 81.88 77 ASP A C 1
ATOM 606 O O . ASP A 1 77 ? 13.094 -74.25 -42.719 1 81.88 77 ASP A O 1
ATOM 610 N N . CYS A 1 78 ? 11.211 -75.438 -42.938 1 77.25 78 CYS A N 1
ATOM 611 C CA . CYS A 1 78 ? 10.656 -74.5 -43.938 1 77.25 78 CYS A CA 1
ATOM 612 C C . CYS A 1 78 ? 9.719 -73.5 -43.281 1 77.25 78 CYS A C 1
ATOM 614 O O . CYS A 1 78 ? 9.266 -72.562 -43.906 1 77.25 78 CYS A O 1
ATOM 616 N N . LYS A 1 79 ? 9.359 -73.75 -42.062 1 77.12 79 LYS A N 1
ATOM 617 C CA . LYS A 1 79 ? 8.516 -72.875 -41.281 1 77.12 79 LYS A CA 1
ATOM 618 C C . LYS A 1 79 ? 7.148 -72.688 -41.938 1 77.12 79 LYS A C 1
ATOM 620 O O . LYS A 1 79 ? 6.684 -71.562 -42.062 1 77.12 79 LYS A O 1
ATOM 625 N N . CYS A 1 80 ? 6.59 -73.75 -42.281 1 76.69 80 CYS A N 1
ATOM 626 C CA . CYS A 1 80 ? 5.277 -73.688 -42.938 1 76.69 80 CYS A CA 1
ATOM 627 C C . CYS A 1 80 ? 4.449 -74.938 -42.594 1 76.69 80 CYS A C 1
ATOM 629 O O . CYS A 1 80 ? 4.984 -75.938 -42.125 1 76.69 80 CYS A O 1
ATOM 631 N N . PHE A 1 81 ? 3.148 -74.812 -42.781 1 83.12 81 PHE A N 1
ATOM 632 C CA . PHE A 1 81 ? 2.25 -76 -42.625 1 83.12 81 PHE A CA 1
ATOM 633 C C . PHE A 1 81 ? 2.293 -76.875 -43.844 1 83.12 81 PHE A C 1
ATOM 635 O O . PHE A 1 81 ? 2.354 -76.438 -44.969 1 83.12 81 PHE A O 1
ATOM 642 N N . ILE A 1 82 ? 2.34 -78.25 -43.5 1 82.94 82 ILE A N 1
ATOM 643 C CA . ILE A 1 82 ? 2.383 -79.188 -44.594 1 82.94 82 ILE A CA 1
ATOM 644 C C . ILE A 1 82 ? 1.38 -80.312 -44.312 1 82.94 82 ILE A C 1
ATOM 646 O O . ILE A 1 82 ? 1.007 -80.562 -43.188 1 82.94 82 ILE A O 1
ATOM 650 N N . CYS A 1 83 ? 0.909 -80.938 -45.375 1 85.19 83 CYS A N 1
ATOM 651 C CA . CYS A 1 83 ? 0.03 -82.062 -45.281 1 85.19 83 CYS A CA 1
ATOM 652 C C . CYS A 1 83 ? 0.836 -83.375 -45.156 1 85.19 83 CYS A C 1
ATOM 654 O O . CYS A 1 83 ? 2.061 -83.375 -45.312 1 85.19 83 CYS A O 1
ATOM 656 N N . THR A 1 84 ? 0.189 -84.438 -44.906 1 87.38 84 THR A N 1
ATOM 657 C CA . THR A 1 84 ? 0.85 -85.688 -44.656 1 87.38 84 THR A CA 1
ATOM 658 C C . THR A 1 84 ? 1.617 -86.188 -45.875 1 87.38 84 THR A C 1
ATOM 660 O O . THR A 1 84 ? 2.773 -86.625 -45.781 1 87.38 84 THR A O 1
ATOM 663 N N . PRO A 1 85 ? 1.065 -86 -47.062 1 90.19 85 PRO A N 1
ATOM 664 C CA . PRO A 1 85 ? 1.811 -86.438 -48.25 1 90.19 85 PRO A CA 1
ATOM 665 C C . PRO A 1 85 ? 3.059 -85.562 -48.531 1 90.19 85 PRO A C 1
ATOM 667 O O . PRO A 1 85 ? 4.035 -86.062 -49.094 1 90.19 85 PRO A O 1
ATOM 670 N N . CYS A 1 86 ? 3.041 -84.438 -48.156 1 87.31 86 CYS A N 1
ATOM 671 C CA . CYS A 1 86 ? 4.18 -83.562 -48.375 1 87.31 86 CYS A CA 1
ATOM 672 C C . CYS A 1 86 ? 5.375 -84 -47.531 1 87.31 86 CYS A C 1
ATOM 674 O O . CYS A 1 86 ? 6.523 -83.688 -47.875 1 87.31 86 CYS A O 1
ATOM 676 N N . VAL A 1 87 ? 5.16 -84.688 -46.438 1 87.88 87 VAL A N 1
ATOM 677 C CA . VAL A 1 87 ? 6.195 -85.188 -45.531 1 87.88 87 VAL A CA 1
ATOM 678 C C . VAL A 1 87 ? 7.133 -86.125 -46.281 1 87.88 87 VAL A C 1
ATOM 680 O O . VAL A 1 87 ? 8.344 -86.125 -46.031 1 87.88 87 VAL A O 1
ATOM 683 N N . THR A 1 88 ? 6.539 -86.812 -47.188 1 88 88 THR A N 1
ATOM 684 C CA . THR A 1 88 ? 7.328 -87.812 -47.875 1 88 88 THR A CA 1
ATOM 685 C C . THR A 1 88 ? 7.773 -87.312 -49.25 1 88 88 THR A C 1
ATOM 687 O O . THR A 1 88 ? 8.484 -88.062 -49.969 1 88 88 THR A O 1
ATOM 690 N N . SER A 1 89 ? 7.41 -86.188 -49.625 1 85 89 SER A N 1
ATOM 691 C CA . SER A 1 89 ? 7.75 -85.688 -50.969 1 85 89 SER A CA 1
ATOM 692 C C . SER A 1 89 ? 8.648 -84.438 -50.875 1 85 89 SER A C 1
ATOM 694 O O . SER A 1 89 ? 9.867 -84.562 -50.75 1 85 89 SER A O 1
ATOM 696 N N . VAL A 1 90 ? 8.055 -83.25 -50.875 1 80.25 90 VAL A N 1
ATOM 697 C CA . VAL A 1 90 ? 8.734 -82 -51 1 80.25 90 VAL A CA 1
ATOM 698 C C . VAL A 1 90 ? 9.578 -81.75 -49.75 1 80.25 90 VAL A C 1
ATOM 700 O O . VAL A 1 90 ? 10.68 -81.188 -49.812 1 80.25 90 VAL A O 1
ATOM 703 N N . HIS A 1 91 ? 9.07 -82.312 -48.594 1 86 91 HIS A N 1
ATOM 704 C CA . HIS A 1 91 ? 9.727 -82 -47.344 1 86 91 HIS A CA 1
ATOM 705 C C . HIS A 1 91 ? 10.398 -83.25 -46.75 1 86 91 HIS A C 1
ATOM 707 O O . HIS A 1 91 ? 10.555 -83.375 -45.531 1 86 91 HIS A O 1
ATOM 713 N N . LYS A 1 92 ? 10.656 -84.188 -47.656 1 87.62 92 LYS A N 1
ATOM 714 C CA . LYS A 1 92 ? 11.352 -85.375 -47.219 1 87.62 92 LYS A CA 1
ATOM 715 C C . LYS A 1 92 ? 12.648 -85.062 -46.469 1 87.62 92 LYS A C 1
ATOM 717 O O . LYS A 1 92 ? 13.438 -84.25 -46.969 1 87.62 92 LYS A O 1
ATOM 722 N N . GLY A 1 93 ? 12.945 -85.562 -45.281 1 88.44 93 GLY A N 1
ATOM 723 C CA . GLY A 1 93 ? 14.156 -85.375 -44.5 1 88.44 93 GLY A CA 1
ATOM 724 C C . GLY A 1 93 ? 14.07 -84.188 -43.562 1 88.44 93 GLY A C 1
ATOM 725 O O . GLY A 1 93 ? 14.969 -83.938 -42.75 1 88.44 93 GLY A O 1
ATOM 726 N N . HIS A 1 94 ? 13.016 -83.438 -43.781 1 89.75 94 HIS A N 1
ATOM 727 C CA . HIS A 1 94 ? 12.867 -82.312 -42.875 1 89.75 94 HIS A CA 1
ATOM 728 C C . HIS A 1 94 ? 12.352 -82.75 -41.5 1 89.75 94 HIS A C 1
ATOM 730 O O . HIS A 1 94 ? 11.914 -83.875 -41.344 1 89.75 94 HIS A O 1
ATOM 736 N N . SER A 1 95 ? 12.531 -81.875 -40.5 1 92.12 95 SER A N 1
ATOM 737 C CA . SER A 1 95 ? 11.977 -82.062 -39.156 1 92.12 95 SER A CA 1
ATOM 738 C C . SER A 1 95 ? 10.547 -81.562 -39.062 1 92.12 95 SER A C 1
ATOM 740 O O . SER A 1 95 ? 10.289 -80.375 -39.438 1 92.12 95 SER A O 1
ATOM 742 N N . PHE A 1 96 ? 9.562 -82.562 -38.688 1 89.69 96 PHE A N 1
ATOM 743 C CA . PHE A 1 96 ? 8.156 -82.125 -38.625 1 89.69 96 PHE A CA 1
ATOM 744 C C . PHE A 1 96 ? 7.59 -82.375 -37.25 1 89.69 96 PHE A C 1
ATOM 746 O O . PHE A 1 96 ? 8.07 -83.188 -36.5 1 89.69 96 PHE A O 1
ATOM 753 N N . THR A 1 97 ? 6.703 -81.5 -36.812 1 89.69 97 THR A N 1
ATOM 754 C CA . THR A 1 97 ? 5.941 -81.625 -35.562 1 89.69 97 THR A CA 1
ATOM 755 C C . THR A 1 97 ? 4.441 -81.562 -35.844 1 89.69 97 THR A C 1
ATOM 757 O O . THR A 1 97 ? 4.027 -80.938 -36.844 1 89.69 97 THR A O 1
ATOM 760 N N . ASP A 1 98 ? 3.713 -82.25 -35 1 90.44 98 ASP A N 1
ATOM 761 C CA . ASP A 1 98 ? 2.26 -82.188 -35.125 1 90.44 98 ASP A CA 1
ATOM 762 C C . ASP A 1 98 ? 1.766 -80.75 -34.938 1 90.44 98 ASP A C 1
ATOM 764 O O . ASP A 1 98 ? 2.258 -80.062 -34.062 1 90.44 98 ASP A O 1
ATOM 768 N N . ILE A 1 99 ? 0.856 -80.375 -35.719 1 85.12 99 ILE A N 1
ATOM 769 C CA . ILE A 1 99 ? 0.319 -79 -35.656 1 85.12 99 ILE A CA 1
ATOM 770 C C . ILE A 1 99 ? -0.261 -78.75 -34.281 1 85.12 99 ILE A C 1
ATOM 772 O O . ILE A 1 99 ? -0.151 -77.625 -33.75 1 85.12 99 ILE A O 1
ATOM 776 N N . ALA A 1 100 ? -0.913 -79.75 -33.688 1 84.06 100 ALA A N 1
ATOM 777 C CA . ALA A 1 100 ? -1.519 -79.562 -32.375 1 84.06 100 ALA A CA 1
ATOM 778 C C . ALA A 1 100 ? -0.464 -79.25 -31.312 1 84.06 100 ALA A C 1
ATOM 780 O O . ALA A 1 100 ? -0.698 -78.438 -30.438 1 84.06 100 ALA A O 1
ATOM 781 N N . GLU A 1 101 ? 0.696 -79.875 -31.422 1 89.31 101 GLU A N 1
ATOM 782 C CA . GLU A 1 101 ? 1.777 -79.688 -30.469 1 89.31 101 GLU A CA 1
ATOM 783 C C . GLU A 1 101 ? 2.359 -78.25 -30.625 1 89.31 101 GLU A C 1
ATOM 785 O O . GLU A 1 101 ? 2.623 -77.562 -29.641 1 89.31 101 GLU A O 1
ATOM 790 N N . VAL A 1 102 ? 2.508 -77.875 -31.844 1 86.44 102 VAL A N 1
ATOM 791 C CA . VAL A 1 102 ? 3.045 -76.562 -32.125 1 86.44 102 VAL A CA 1
ATOM 792 C C . VAL A 1 102 ? 2.061 -75.5 -31.656 1 86.44 102 VAL A C 1
ATOM 794 O O . VAL A 1 102 ? 2.463 -74.5 -31.078 1 86.44 102 VAL A O 1
ATOM 797 N N . ALA A 1 103 ? 0.77 -75.75 -31.859 1 85.31 103 ALA A N 1
ATOM 798 C CA . ALA A 1 103 ? -0.266 -74.812 -31.438 1 85.31 103 ALA A CA 1
ATOM 799 C C . ALA A 1 103 ? -0.302 -74.688 -29.922 1 85.31 103 ALA A C 1
ATOM 801 O O . ALA A 1 103 ? -0.439 -73.562 -29.391 1 85.31 103 ALA A O 1
ATOM 802 N N . GLU A 1 104 ? -0.188 -75.812 -29.234 1 88.88 104 GLU A N 1
ATOM 803 C CA . GLU A 1 104 ? -0.202 -75.812 -27.781 1 88.88 104 GLU A CA 1
ATOM 804 C C . GLU A 1 104 ? 0.979 -75 -27.234 1 88.88 104 GLU A C 1
ATOM 806 O O . GLU A 1 104 ? 0.82 -74.188 -26.312 1 88.88 104 GLU A O 1
ATOM 811 N N . THR A 1 105 ? 2.152 -75.25 -27.797 1 89.12 105 THR A N 1
ATOM 812 C CA . THR A 1 105 ? 3.336 -74.5 -27.391 1 89.12 105 THR A CA 1
ATOM 813 C C . THR A 1 105 ? 3.156 -73 -27.656 1 89.12 105 THR A C 1
ATOM 815 O O . THR A 1 105 ? 3.486 -72.188 -26.812 1 89.12 105 THR A O 1
ATOM 818 N N . SER A 1 106 ? 2.598 -72.688 -28.812 1 89.19 106 SER A N 1
ATOM 819 C CA . SER A 1 106 ? 2.365 -71.312 -29.188 1 89.19 106 SER A CA 1
ATOM 820 C C . SER A 1 106 ? 1.336 -70.625 -28.281 1 89.19 106 SER A C 1
ATOM 822 O O . SER A 1 106 ? 1.455 -69.438 -27.938 1 89.19 106 SER A O 1
ATOM 824 N N . ARG A 1 107 ? 0.295 -71.375 -27.875 1 92.25 107 ARG A N 1
ATOM 825 C CA . ARG A 1 107 ? -0.696 -70.875 -26.938 1 92.25 107 ARG A CA 1
ATOM 826 C C . ARG A 1 107 ? -0.059 -70.5 -25.594 1 92.25 107 ARG A C 1
ATOM 828 O O . ARG A 1 107 ? -0.422 -69.5 -24.969 1 92.25 107 ARG A O 1
ATOM 835 N N . GLY A 1 108 ? 0.883 -71.375 -25.219 1 93 108 GLY A N 1
ATOM 836 C CA . GLY A 1 108 ? 1.638 -71.062 -24.016 1 93 108 GLY A CA 1
ATOM 837 C C . GLY A 1 108 ? 2.424 -69.812 -24.125 1 93 108 GLY A C 1
ATOM 838 O O . GLY A 1 108 ? 2.451 -69 -23.172 1 93 108 GLY A O 1
ATOM 839 N N . ASP A 1 109 ? 3.066 -69.562 -25.281 1 91.88 109 ASP A N 1
ATOM 840 C CA . ASP A 1 109 ? 3.826 -68.312 -25.531 1 91.88 109 ASP A CA 1
ATOM 841 C C . ASP A 1 109 ? 2.92 -67.125 -25.5 1 91.88 109 ASP A C 1
ATOM 843 O O . ASP A 1 109 ? 3.303 -66.062 -24.969 1 91.88 109 ASP A O 1
ATOM 847 N N . VAL A 1 110 ? 1.764 -67.188 -26.047 1 93.38 110 VAL A N 1
ATOM 848 C CA . VAL A 1 110 ? 0.805 -66.125 -26.094 1 93.38 110 VAL A CA 1
ATOM 849 C C . VAL A 1 110 ? 0.362 -65.75 -24.672 1 93.38 110 VAL A C 1
ATOM 851 O O . VAL A 1 110 ? 0.242 -64.562 -24.328 1 93.38 110 VAL A O 1
ATOM 854 N N . LYS A 1 111 ? 0.152 -66.75 -23.812 1 94.25 111 LYS A N 1
ATOM 855 C CA . LYS A 1 111 ? -0.23 -66.5 -22.438 1 94.25 111 LYS A CA 1
ATOM 856 C C . LYS A 1 111 ? 0.86 -65.75 -21.688 1 94.25 111 LYS A C 1
ATOM 858 O O . LYS A 1 111 ? 0.566 -64.812 -20.922 1 94.25 111 LYS A O 1
ATOM 863 N N . ASN A 1 112 ? 2.133 -66.188 -21.984 1 94.31 112 ASN A N 1
ATOM 864 C CA . ASN A 1 112 ? 3.256 -65.438 -21.375 1 94.31 112 ASN A CA 1
ATOM 865 C C . ASN A 1 112 ? 3.312 -64 -21.828 1 94.31 112 ASN A C 1
ATOM 867 O O . ASN A 1 112 ? 3.555 -63.125 -21.031 1 94.31 112 ASN A O 1
ATOM 871 N N . ARG A 1 113 ? 3.09 -63.781 -23.125 1 93.62 113 ARG A N 1
ATOM 872 C CA . ARG A 1 113 ? 3.096 -62.438 -23.672 1 93.62 113 ARG A CA 1
ATOM 873 C C . ARG A 1 113 ? 1.953 -61.594 -23.094 1 93.62 113 ARG A C 1
ATOM 875 O O . ARG A 1 113 ? 2.123 -60.406 -22.812 1 93.62 113 ARG A O 1
ATOM 882 N N . LEU A 1 114 ? 0.804 -62.219 -22.906 1 94.56 114 LEU A N 1
ATOM 883 C CA . LEU A 1 114 ? -0.351 -61.531 -22.328 1 94.56 114 LEU A CA 1
ATOM 884 C C . LEU A 1 114 ? -0.053 -61.062 -20.906 1 94.56 114 LEU A C 1
ATOM 886 O O . LEU A 1 114 ? -0.431 -59.969 -20.516 1 94.56 114 LEU A O 1
ATOM 890 N N . GLU A 1 115 ? 0.645 -61.906 -20.156 1 95.62 115 GLU A N 1
ATOM 891 C CA . GLU A 1 115 ? 1.031 -61.531 -18.797 1 95.62 115 GLU A CA 1
ATOM 892 C C . GLU A 1 115 ? 1.977 -60.344 -18.812 1 95.62 115 GLU A C 1
ATOM 894 O O . GLU A 1 115 ? 1.824 -59.406 -18 1 95.62 115 GLU A O 1
ATOM 899 N N . GLN A 1 116 ? 2.957 -60.375 -19.766 1 94.56 116 GLN A N 1
ATOM 900 C CA . GLN A 1 116 ? 3.896 -59.281 -19.906 1 94.56 116 GLN A CA 1
ATOM 901 C C . GLN A 1 116 ? 3.172 -57.969 -20.281 1 94.56 116 GLN A C 1
ATOM 903 O O . GLN A 1 116 ? 3.445 -56.938 -19.703 1 94.56 116 GLN A O 1
ATOM 908 N N . ILE A 1 117 ? 2.229 -58.031 -21.156 1 95.75 117 ILE A N 1
ATOM 909 C CA . ILE A 1 117 ? 1.467 -56.875 -21.625 1 95.75 117 ILE A CA 1
ATOM 910 C C . ILE A 1 117 ? 0.601 -56.344 -20.484 1 95.75 117 ILE A C 1
ATOM 912 O O . ILE A 1 117 ? 0.496 -55.125 -20.297 1 95.75 117 ILE A O 1
ATOM 916 N N . GLU A 1 118 ? 0.002 -57.25 -19.719 1 95.81 118 GLU A N 1
ATOM 917 C CA . GLU A 1 118 ? -0.821 -56.844 -18.578 1 95.81 118 GLU A CA 1
ATOM 918 C C . GLU A 1 118 ? -0.003 -56.062 -17.562 1 95.81 118 GLU A C 1
ATOM 920 O O . GLU A 1 118 ? -0.466 -55.062 -17.031 1 95.81 118 GLU A O 1
ATOM 925 N N . ASN A 1 119 ? 1.195 -56.562 -17.328 1 96.31 119 ASN A N 1
ATOM 926 C CA . ASN A 1 119 ? 2.074 -55.875 -16.391 1 96.31 119 ASN A CA 1
ATOM 927 C C . ASN A 1 119 ? 2.453 -54.5 -16.906 1 96.31 119 ASN A C 1
ATOM 929 O O . ASN A 1 119 ? 2.516 -53.531 -16.141 1 96.31 119 ASN A O 1
ATOM 933 N N . SER A 1 120 ? 2.703 -54.344 -18.219 1 95.75 120 SER A N 1
ATOM 934 C CA . SER A 1 120 ? 3.021 -53.062 -18.844 1 95.75 120 SER A CA 1
ATOM 935 C C . SER A 1 120 ? 1.845 -52.125 -18.75 1 95.75 120 SER A C 1
ATOM 937 O O . SER A 1 120 ? 2.029 -50.938 -18.484 1 95.75 120 SER A O 1
ATOM 939 N N . ILE A 1 121 ? 0.642 -52.562 -18.906 1 96.62 121 ILE A N 1
ATOM 940 C CA . ILE A 1 121 ? -0.565 -51.75 -18.828 1 96.62 121 ILE A CA 1
ATOM 941 C C . ILE A 1 121 ? -0.742 -51.25 -17.391 1 96.62 121 ILE A C 1
ATOM 943 O O . ILE A 1 121 ? -1.096 -50.062 -17.203 1 96.62 121 ILE A O 1
ATOM 947 N N . LYS A 1 122 ? -0.448 -52.125 -16.438 1 96.88 122 LYS A N 1
ATOM 948 C CA . LYS A 1 122 ? -0.534 -51.719 -15.047 1 96.88 122 LYS A CA 1
ATOM 949 C C . LYS A 1 122 ? 0.471 -50.594 -14.734 1 96.88 122 LYS A C 1
ATOM 951 O O . LYS A 1 122 ? 0.133 -49.625 -14.07 1 96.88 122 LYS A O 1
ATOM 956 N N . THR A 1 123 ? 1.695 -50.812 -15.219 1 95.5 123 THR A N 1
ATOM 957 C CA . THR A 1 123 ? 2.738 -49.812 -15.023 1 95.5 123 THR A CA 1
ATOM 958 C C . THR A 1 123 ? 2.332 -48.469 -15.648 1 95.5 123 THR A C 1
ATOM 960 O O . THR A 1 123 ? 2.455 -47.438 -15.016 1 95.5 123 THR A O 1
ATOM 963 N N . LEU A 1 124 ? 1.797 -48.531 -16.859 1 96.81 124 LEU A N 1
ATOM 964 C CA . LEU A 1 124 ? 1.363 -47.344 -17.578 1 96.81 124 LEU A CA 1
ATOM 965 C C . LEU A 1 124 ? 0.204 -46.656 -16.859 1 96.81 124 LEU A C 1
ATOM 967 O O . LEU A 1 124 ? 0.196 -45.438 -16.688 1 96.81 124 LEU A O 1
ATOM 971 N N . SER A 1 125 ? -0.721 -47.438 -16.359 1 96.69 125 SER A N 1
ATOM 972 C CA . SER A 1 125 ? -1.862 -46.906 -15.625 1 96.69 125 SER A CA 1
ATOM 973 C C . SER A 1 125 ? -1.415 -46.219 -14.344 1 96.69 125 SER A C 1
ATOM 975 O O . SER A 1 125 ? -1.935 -45.156 -14 1 96.69 125 SER A O 1
ATOM 977 N N . GLY A 1 126 ? -0.484 -46.844 -13.688 1 95.81 126 GLY A N 1
ATOM 978 C CA . GLY A 1 126 ? 0.066 -46.219 -12.492 1 95.81 126 GLY A CA 1
ATOM 979 C C . GLY A 1 126 ? 0.762 -44.906 -12.773 1 95.81 126 GLY A C 1
ATOM 980 O O . GLY A 1 126 ? 0.577 -43.938 -12.031 1 95.81 126 GLY A O 1
ATOM 981 N N . SER A 1 127 ? 1.534 -44.812 -13.812 1 95.31 127 SER A N 1
ATOM 982 C CA . SER A 1 127 ? 2.238 -43.594 -14.195 1 95.31 127 SER A CA 1
ATOM 983 C C . SER A 1 127 ? 1.259 -42.5 -14.586 1 95.31 127 SER A C 1
ATOM 985 O O . SER A 1 127 ? 1.428 -41.344 -14.188 1 95.31 127 SER A O 1
ATOM 987 N N . ILE A 1 128 ? 0.239 -42.844 -15.312 1 96.31 128 ILE A N 1
ATOM 988 C CA . ILE A 1 128 ? -0.768 -41.906 -15.758 1 96.31 128 ILE A CA 1
ATOM 989 C C . ILE A 1 128 ? -1.487 -41.312 -14.547 1 96.31 128 ILE A C 1
ATOM 991 O O . ILE A 1 128 ? -1.668 -40.094 -14.453 1 96.31 128 ILE A O 1
ATOM 995 N N . GLU A 1 129 ? -1.834 -42.156 -13.586 1 96.06 129 GLU A N 1
ATOM 996 C CA . GLU A 1 129 ? -2.504 -41.719 -12.375 1 96.06 129 GLU A CA 1
ATOM 997 C C . GLU A 1 129 ? -1.597 -40.781 -11.555 1 96.06 129 GLU A C 1
ATOM 999 O O . GLU A 1 129 ? -2.045 -39.781 -11.031 1 96.06 129 GLU A O 1
ATOM 1004 N N . ALA A 1 130 ? -0.353 -41.125 -11.438 1 94.62 130 ALA A N 1
ATOM 1005 C CA . ALA A 1 130 ? 0.606 -40.312 -10.703 1 94.62 130 ALA A CA 1
ATOM 1006 C C . ALA A 1 130 ? 0.74 -38.938 -11.336 1 94.62 130 ALA A C 1
ATOM 1008 O O . ALA A 1 130 ? 0.768 -37.906 -10.633 1 94.62 130 ALA A O 1
ATOM 1009 N N . PHE A 1 131 ? 0.754 -38.875 -12.656 1 94.56 131 PHE A N 1
ATOM 1010 C CA . PHE A 1 131 ? 0.887 -37.625 -13.375 1 94.56 131 PHE A CA 1
ATOM 1011 C C . PHE A 1 131 ? -0.367 -36.75 -13.203 1 94.56 131 PHE A C 1
ATOM 1013 O O . PHE A 1 131 ? -0.279 -35.531 -13.023 1 94.56 131 PHE A O 1
ATOM 1020 N N . LYS A 1 132 ? -1.54 -37.312 -13.156 1 94.56 132 LYS A N 1
ATOM 1021 C CA . LYS A 1 132 ? -2.809 -36.594 -13.102 1 94.56 132 LYS A CA 1
ATOM 1022 C C . LYS A 1 132 ? -3.105 -36.094 -11.688 1 94.56 132 LYS A C 1
ATOM 1024 O O . LYS A 1 132 ? -3.793 -35.094 -11.508 1 94.56 132 LYS A O 1
ATOM 1029 N N . THR A 1 133 ? -2.568 -36.719 -10.68 1 93.81 133 THR A N 1
ATOM 1030 C CA . THR A 1 133 ? -2.949 -36.406 -9.305 1 93.81 133 THR A CA 1
ATOM 1031 C C . THR A 1 133 ? -1.761 -35.844 -8.539 1 93.81 133 THR A C 1
ATOM 1033 O O . THR A 1 133 ? -1.605 -34.625 -8.438 1 93.81 133 THR A O 1
ATOM 1036 N N . THR A 1 134 ? -0.772 -36.688 -8.32 1 93.19 134 THR A N 1
ATOM 1037 C CA . THR A 1 134 ? 0.301 -36.344 -7.398 1 93.19 134 THR A CA 1
ATOM 1038 C C . THR A 1 134 ? 1.204 -35.281 -8.008 1 93.19 134 THR A C 1
ATOM 1040 O O . THR A 1 134 ? 1.452 -34.25 -7.387 1 93.19 134 THR A O 1
ATOM 1043 N N . LYS A 1 135 ? 1.64 -35.5 -9.242 1 94 135 LYS A N 1
ATOM 1044 C CA . LYS A 1 135 ? 2.619 -34.625 -9.844 1 94 135 LYS A CA 1
ATOM 1045 C C . LYS A 1 135 ? 1.989 -33.281 -10.195 1 94 135 LYS A C 1
ATOM 1047 O O . LYS A 1 135 ? 2.588 -32.219 -9.953 1 94 135 LYS A O 1
ATOM 1052 N N . GLN A 1 136 ? 0.801 -33.312 -10.75 1 94.31 136 GLN A N 1
ATOM 1053 C CA . GLN A 1 136 ? 0.086 -32.062 -11.07 1 94.31 136 GLN A CA 1
ATOM 1054 C C . GLN A 1 136 ? -0.219 -31.266 -9.812 1 94.31 136 GLN A C 1
ATOM 1056 O O . GLN A 1 136 ? -0.052 -30.047 -9.797 1 94.31 136 GLN A O 1
ATOM 1061 N N . THR A 1 137 ? -0.646 -31.859 -8.719 1 95.44 137 THR A N 1
ATOM 1062 C CA . THR A 1 137 ? -0.991 -31.203 -7.469 1 95.44 137 THR A CA 1
ATOM 1063 C C . THR A 1 137 ? 0.252 -30.609 -6.809 1 95.44 137 THR A C 1
ATOM 1065 O O . THR A 1 137 ? 0.213 -29.5 -6.281 1 95.44 137 THR A O 1
ATOM 1068 N N . LYS A 1 138 ? 1.315 -31.406 -6.801 1 94.81 138 LYS A N 1
ATOM 1069 C CA . LYS A 1 138 ? 2.564 -30.922 -6.211 1 94.81 138 LYS A CA 1
ATOM 1070 C C . LYS A 1 138 ? 3.055 -29.656 -6.914 1 94.81 138 LYS A C 1
ATOM 1072 O O . LYS A 1 138 ? 3.492 -28.703 -6.262 1 94.81 138 LYS A O 1
ATOM 1077 N N . LEU A 1 139 ? 2.982 -29.641 -8.211 1 95.31 139 LEU A N 1
ATOM 1078 C CA . LEU A 1 139 ? 3.383 -28.484 -9.008 1 95.31 139 LEU A CA 1
ATOM 1079 C C . LEU A 1 139 ? 2.537 -27.266 -8.656 1 95.31 139 LEU A C 1
ATOM 1081 O O . LEU A 1 139 ? 3.072 -26.172 -8.414 1 95.31 139 LEU A O 1
ATOM 1085 N N . GLN A 1 140 ? 1.216 -27.438 -8.602 1 95.56 140 GLN A N 1
ATOM 1086 C CA . GLN A 1 140 ? 0.294 -26.359 -8.289 1 95.56 140 GLN A CA 1
ATOM 1087 C C . GLN A 1 140 ? 0.509 -25.844 -6.863 1 95.56 140 GLN A C 1
ATOM 1089 O O . GLN A 1 140 ? 0.598 -24.625 -6.641 1 95.56 140 GLN A O 1
ATOM 1094 N N . THR A 1 141 ? 0.602 -26.688 -5.891 1 96.19 141 THR A N 1
ATOM 1095 C CA . THR A 1 141 ? 0.756 -26.328 -4.484 1 96.19 141 THR A CA 1
ATOM 1096 C C . THR A 1 141 ? 2.08 -25.609 -4.258 1 96.19 141 THR A C 1
ATOM 1098 O O . THR A 1 141 ? 2.141 -24.641 -3.488 1 96.19 141 THR A O 1
ATOM 1101 N N . GLY A 1 142 ? 3.127 -26.156 -4.887 1 95.88 142 GLY A N 1
ATOM 1102 C CA . GLY A 1 142 ? 4.414 -25.5 -4.781 1 95.88 142 GLY A CA 1
ATOM 1103 C C . GLY A 1 142 ? 4.387 -24.062 -5.258 1 95.88 142 GLY A C 1
ATOM 1104 O O . GLY A 1 142 ? 4.906 -23.156 -4.586 1 95.88 142 GLY A O 1
ATOM 1105 N N . THR A 1 143 ? 3.768 -23.828 -6.344 1 95.94 143 THR A N 1
ATOM 1106 C CA . THR A 1 143 ? 3.664 -22.484 -6.906 1 95.94 143 THR A CA 1
ATOM 1107 C C . THR A 1 143 ? 2.777 -21.594 -6.035 1 95.94 143 THR A C 1
ATOM 1109 O O . THR A 1 143 ? 3.084 -20.422 -5.824 1 95.94 143 THR A O 1
ATOM 1112 N N . ASP A 1 144 ? 1.678 -22.141 -5.535 1 96.81 144 ASP A N 1
ATOM 1113 C CA . ASP A 1 144 ? 0.778 -21.391 -4.652 1 96.81 144 ASP A CA 1
ATOM 1114 C C . ASP A 1 144 ? 1.497 -20.953 -3.381 1 96.81 144 ASP A C 1
ATOM 1116 O O . ASP A 1 144 ? 1.304 -19.828 -2.912 1 96.81 144 ASP A O 1
ATOM 1120 N N . ASN A 1 145 ? 2.232 -21.875 -2.859 1 96.81 145 ASN A N 1
ATOM 1121 C CA . ASN A 1 145 ? 2.99 -21.547 -1.655 1 96.81 145 ASN A CA 1
ATOM 1122 C C . ASN A 1 145 ? 4.004 -20.438 -1.916 1 96.81 145 ASN A C 1
ATOM 1124 O O . ASN A 1 145 ? 4.16 -19.531 -1.095 1 96.81 145 ASN A O 1
ATOM 1128 N N . PHE A 1 146 ? 4.691 -20.516 -2.969 1 97.56 146 PHE A N 1
ATOM 1129 C CA . PHE A 1 146 ? 5.633 -19.469 -3.379 1 97.56 146 PHE A CA 1
ATOM 1130 C C . PHE A 1 146 ? 4.938 -18.125 -3.469 1 97.56 146 PHE A C 1
ATOM 1132 O O . PHE A 1 146 ? 5.41 -17.141 -2.902 1 97.56 146 PHE A O 1
ATOM 1139 N N . THR A 1 147 ? 3.82 -18.062 -4.152 1 97.44 147 THR A N 1
ATOM 1140 C CA . THR A 1 147 ? 3.051 -16.844 -4.355 1 97.44 147 THR A CA 1
ATOM 1141 C C . THR A 1 147 ? 2.578 -16.266 -3.023 1 97.44 147 THR A C 1
ATOM 1143 O O . THR A 1 147 ? 2.646 -15.055 -2.801 1 97.44 147 THR A O 1
ATOM 1146 N N . LYS A 1 148 ? 2.129 -17.125 -2.195 1 97.81 148 LYS A N 1
ATOM 1147 C CA . LYS A 1 148 ? 1.644 -16.719 -0.881 1 97.81 148 LYS A CA 1
ATOM 1148 C C . LYS A 1 148 ? 2.762 -16.094 -0.054 1 97.81 148 LYS A C 1
ATOM 1150 O O . LYS A 1 148 ? 2.561 -15.055 0.589 1 97.81 148 LYS A O 1
ATOM 1155 N N . GLU A 1 149 ? 3.889 -16.672 -0.06 1 97.5 149 GLU A N 1
ATOM 1156 C CA . GLU A 1 149 ? 5.02 -16.188 0.723 1 97.5 149 GLU A CA 1
ATOM 1157 C C . GLU A 1 149 ? 5.512 -14.836 0.197 1 97.5 149 GLU A C 1
ATOM 1159 O O . GLU A 1 149 ? 5.781 -13.922 0.976 1 97.5 149 GLU A O 1
ATOM 1164 N N . VAL A 1 150 ? 5.625 -14.758 -1.092 1 97.62 150 VAL A N 1
ATOM 1165 C CA . VAL A 1 150 ? 6.043 -13.5 -1.712 1 97.62 150 VAL A CA 1
ATOM 1166 C C . VAL A 1 150 ? 5.078 -12.391 -1.322 1 97.62 150 VAL A C 1
ATOM 1168 O O . VAL A 1 150 ? 5.504 -11.289 -0.952 1 97.62 150 VAL A O 1
ATOM 1171 N N . THR A 1 151 ? 3.787 -12.656 -1.422 1 97.94 151 THR A N 1
ATOM 1172 C CA . THR A 1 151 ? 2.752 -11.672 -1.134 1 97.94 151 THR A CA 1
ATOM 1173 C C . THR A 1 151 ? 2.791 -11.258 0.335 1 97.94 151 THR A C 1
ATOM 1175 O O . THR A 1 151 ? 2.646 -10.078 0.657 1 97.94 151 THR A O 1
ATOM 1178 N N . LYS A 1 152 ? 2.994 -12.266 1.148 1 98 152 LYS A N 1
ATOM 1179 C CA . LYS A 1 152 ? 3.055 -11.992 2.582 1 98 152 LYS A CA 1
ATOM 1180 C C . LYS A 1 152 ? 4.211 -11.055 2.914 1 98 152 LYS A C 1
ATOM 1182 O O . LYS A 1 152 ? 4.027 -10.07 3.641 1 98 152 LYS A O 1
ATOM 1187 N N . VAL A 1 153 ? 5.367 -11.297 2.445 1 97.75 153 VAL A N 1
ATOM 1188 C CA . VAL A 1 153 ? 6.539 -10.469 2.717 1 97.75 153 VAL A CA 1
ATOM 1189 C C . VAL A 1 153 ? 6.348 -9.086 2.113 1 97.75 153 VAL A C 1
ATOM 1191 O O . VAL A 1 153 ? 6.688 -8.078 2.736 1 97.75 153 VAL A O 1
ATOM 1194 N N . SER A 1 154 ? 5.812 -9.047 0.876 1 98.19 154 SER A N 1
ATOM 1195 C CA . SER A 1 154 ? 5.516 -7.777 0.22 1 98.19 154 SER A CA 1
ATOM 1196 C C . SER A 1 154 ? 4.598 -6.91 1.079 1 98.19 154 SER A C 1
ATOM 1198 O O . SER A 1 154 ? 4.855 -5.719 1.266 1 98.19 154 SER A O 1
ATOM 1200 N N . GLN A 1 155 ? 3.596 -7.496 1.582 1 98.19 155 GLN A N 1
ATOM 1201 C CA . GLN A 1 155 ? 2.643 -6.773 2.416 1 98.19 155 GLN A CA 1
ATOM 1202 C C . GLN A 1 155 ? 3.299 -6.277 3.699 1 98.19 155 GLN A C 1
ATOM 1204 O O . GLN A 1 155 ? 2.998 -5.18 4.172 1 98.19 155 GLN A O 1
ATOM 1209 N N . ASP A 1 156 ? 4.086 -7.062 4.223 1 97.94 156 ASP A N 1
ATOM 1210 C CA . ASP A 1 156 ? 4.801 -6.672 5.434 1 97.94 156 ASP A CA 1
ATOM 1211 C C . ASP A 1 156 ? 5.695 -5.465 5.18 1 97.94 156 ASP A C 1
ATOM 1213 O O . ASP A 1 156 ? 5.773 -4.555 6.008 1 97.94 156 ASP A O 1
ATOM 1217 N N . LEU A 1 157 ? 6.367 -5.492 4.117 1 98.25 157 LEU A N 1
ATOM 1218 C CA . LEU A 1 157 ? 7.23 -4.375 3.752 1 98.25 157 LEU A CA 1
ATOM 1219 C C . LEU A 1 157 ? 6.414 -3.102 3.555 1 98.25 157 LEU A C 1
ATOM 1221 O O . LEU A 1 157 ? 6.812 -2.027 4.012 1 98.25 157 LEU A O 1
ATOM 1225 N N . VAL A 1 158 ? 5.297 -3.215 2.881 1 98.31 158 VAL A N 1
ATOM 1226 C CA . VAL A 1 158 ? 4.418 -2.072 2.662 1 98.31 158 VAL A CA 1
ATOM 1227 C C . VAL A 1 158 ? 3.932 -1.532 4.004 1 98.31 158 VAL A C 1
ATOM 1229 O O . VAL A 1 158 ? 3.865 -0.317 4.207 1 98.31 158 VAL A O 1
ATOM 1232 N N . ARG A 1 159 ? 3.656 -2.408 4.945 1 98.19 159 ARG A N 1
ATOM 1233 C CA . ARG A 1 159 ? 3.197 -1.99 6.27 1 98.19 159 ARG A CA 1
ATOM 1234 C C . ARG A 1 159 ? 4.281 -1.203 7 1 98.19 159 ARG A C 1
ATOM 1236 O O . ARG A 1 159 ? 3.98 -0.259 7.734 1 98.19 159 ARG A O 1
ATOM 1243 N N . ILE A 1 160 ? 5.477 -1.613 6.871 1 97.81 160 ILE A N 1
ATOM 1244 C CA . ILE A 1 160 ? 6.586 -0.882 7.477 1 97.81 160 ILE A CA 1
ATOM 1245 C C . ILE A 1 160 ? 6.617 0.546 6.938 1 97.81 160 ILE A C 1
ATOM 1247 O O . ILE A 1 160 ? 6.723 1.505 7.703 1 97.81 160 ILE A O 1
ATOM 1251 N N . ILE A 1 161 ? 6.535 0.664 5.609 1 98.06 161 ILE A N 1
ATOM 1252 C CA . ILE A 1 161 ? 6.535 1.978 4.977 1 98.06 161 ILE A CA 1
ATOM 1253 C C . ILE A 1 161 ? 5.363 2.803 5.496 1 98.06 161 ILE A C 1
ATOM 1255 O O . ILE A 1 161 ? 5.523 3.982 5.82 1 98.06 161 ILE A O 1
ATOM 1259 N N . GLU A 1 162 ? 4.262 2.168 5.609 1 98 162 GLU A N 1
ATOM 1260 C CA . GLU A 1 162 ? 3.057 2.85 6.078 1 98 162 GLU A CA 1
ATOM 1261 C C . GLU A 1 162 ? 3.215 3.314 7.523 1 98 162 GLU A C 1
ATOM 1263 O O . GLU A 1 162 ? 2.775 4.41 7.883 1 98 162 GLU A O 1
ATOM 1268 N N . THR A 1 163 ? 3.773 2.51 8.336 1 97.88 163 THR A N 1
ATOM 1269 C CA . THR A 1 163 ? 3.988 2.859 9.734 1 97.88 163 THR A CA 1
ATOM 1270 C C . THR A 1 163 ? 4.926 4.059 9.852 1 97.88 163 THR A C 1
ATOM 1272 O O . THR A 1 163 ? 4.648 4.992 10.609 1 97.88 163 THR A O 1
ATOM 1275 N N . VAL A 1 164 ? 6.023 4.051 9.117 1 97.5 164 VAL A N 1
ATOM 1276 C CA . VAL A 1 164 ? 6.961 5.168 9.133 1 97.5 164 VAL A CA 1
ATOM 1277 C C . VAL A 1 164 ? 6.27 6.426 8.609 1 97.5 164 VAL A C 1
ATOM 1279 O O . VAL A 1 164 ? 6.438 7.512 9.164 1 97.5 164 VAL A O 1
ATOM 1282 N N . THR A 1 165 ? 5.516 6.258 7.562 1 98.12 165 THR A N 1
ATOM 1283 C CA . THR A 1 165 ? 4.762 7.363 6.977 1 98.12 165 THR A CA 1
ATOM 1284 C C . THR A 1 165 ? 3.791 7.957 7.992 1 98.12 165 THR A C 1
ATOM 1286 O O . THR A 1 165 ? 3.734 9.172 8.172 1 98.12 165 THR A O 1
ATOM 1289 N N . GLU A 1 166 ? 3.092 7.094 8.656 1 97.94 166 GLU A N 1
ATOM 1290 C CA . GLU A 1 166 ? 2.107 7.535 9.641 1 97.94 166 GLU A CA 1
ATOM 1291 C C . GLU A 1 166 ? 2.77 8.312 10.773 1 97.94 166 GLU A C 1
ATOM 1293 O O . GLU A 1 166 ? 2.211 9.289 11.273 1 97.94 166 GLU A O 1
ATOM 1298 N N . THR A 1 167 ? 3.859 7.84 11.195 1 97.38 167 THR A N 1
ATOM 1299 C CA . THR A 1 167 ? 4.598 8.531 12.25 1 97.38 167 THR A CA 1
ATOM 1300 C C . THR A 1 167 ? 4.945 9.953 11.82 1 97.38 167 THR A C 1
ATOM 1302 O O . THR A 1 167 ? 4.723 10.906 12.57 1 97.38 167 THR A O 1
ATOM 1305 N N . HIS A 1 168 ? 5.473 10.125 10.578 1 97.31 168 HIS A N 1
ATOM 1306 C CA . HIS A 1 168 ? 5.848 11.438 10.062 1 97.31 168 HIS A CA 1
ATOM 1307 C C . HIS A 1 168 ? 4.625 12.328 9.898 1 97.31 168 HIS A C 1
ATOM 1309 O O . HIS A 1 168 ? 4.676 13.523 10.219 1 97.31 168 HIS A O 1
ATOM 1315 N N . LEU A 1 169 ? 3.539 11.781 9.414 1 97.62 169 LEU A N 1
ATOM 1316 C CA . LEU A 1 169 ? 2.32 12.562 9.203 1 97.62 169 LEU A CA 1
ATOM 1317 C C . LEU A 1 169 ? 1.72 12.992 10.539 1 97.62 169 LEU A C 1
ATOM 1319 O O . LEU A 1 169 ? 1.224 14.117 10.664 1 97.62 169 LEU A O 1
ATOM 1323 N N . THR A 1 170 ? 1.782 12.078 11.539 1 97.5 170 THR A N 1
ATOM 1324 C CA . THR A 1 170 ? 1.291 12.398 12.875 1 97.5 170 THR A CA 1
ATOM 1325 C C . THR A 1 170 ? 2.139 13.5 13.508 1 97.5 170 THR A C 1
ATOM 1327 O O . THR A 1 170 ? 1.604 14.422 14.125 1 97.5 170 THR A O 1
ATOM 1330 N N . ASP A 1 171 ? 3.443 13.445 13.352 1 96.5 171 ASP A N 1
ATOM 1331 C CA . ASP A 1 171 ? 4.34 14.477 13.859 1 96.5 171 ASP A CA 1
ATOM 1332 C C . ASP A 1 171 ? 4.035 15.828 13.219 1 96.5 171 ASP A C 1
ATOM 1334 O O . ASP A 1 171 ? 4.02 16.859 13.906 1 96.5 171 ASP A O 1
ATOM 1338 N N . ALA A 1 172 ? 3.855 15.812 11.922 1 96.38 172 ALA A N 1
ATOM 1339 C CA . ALA A 1 172 ? 3.523 17.047 11.203 1 96.38 172 ALA A CA 1
ATOM 1340 C C . ALA A 1 172 ? 2.195 17.609 11.688 1 96.38 172 ALA A C 1
ATOM 1342 O O . ALA A 1 172 ? 2.068 18.828 11.875 1 96.38 172 ALA A O 1
ATOM 1343 N N . SER A 1 173 ? 1.242 16.797 11.906 1 96.62 173 SER A N 1
ATOM 1344 C CA . SER A 1 173 ? -0.065 17.219 12.391 1 96.62 173 SER A CA 1
ATOM 1345 C C . SER A 1 173 ? 0.032 17.812 13.797 1 96.62 173 SER A C 1
ATOM 1347 O O . SER A 1 173 ? -0.559 18.844 14.078 1 96.62 173 SER A O 1
ATOM 1349 N N . ASN A 1 174 ? 0.766 17.109 14.672 1 96.81 174 ASN A N 1
ATOM 1350 C CA . ASN A 1 174 ? 0.972 17.609 16.031 1 96.81 174 ASN A CA 1
ATOM 1351 C C . ASN A 1 174 ? 1.677 18.953 16.047 1 96.81 174 ASN A C 1
ATOM 1353 O O . ASN A 1 174 ? 1.328 19.844 16.828 1 96.81 174 ASN A O 1
ATOM 1357 N N . PHE A 1 175 ? 2.676 19.094 15.211 1 97.5 175 PHE A N 1
ATOM 1358 C CA . PHE A 1 175 ? 3.371 20.359 15.055 1 97.5 175 PHE A CA 1
ATOM 1359 C C . PHE A 1 175 ? 2.398 21.469 14.664 1 97.5 175 PHE A C 1
ATOM 1361 O O . PHE A 1 175 ? 2.404 22.547 15.266 1 97.5 175 PHE A O 1
ATOM 1368 N N . LEU A 1 176 ? 1.595 21.172 13.656 1 95.75 176 LEU A N 1
ATOM 1369 C CA . LEU A 1 176 ? 0.649 22.156 13.141 1 95.75 176 LEU A CA 1
ATOM 1370 C C . LEU A 1 176 ? -0.34 22.578 14.227 1 95.75 176 LEU A C 1
ATOM 1372 O O . LEU A 1 176 ? -0.589 23.766 14.414 1 95.75 176 LEU A O 1
ATOM 1376 N N . VAL A 1 177 ? -0.899 21.641 14.969 1 96.12 177 VAL A N 1
ATOM 1377 C CA . VAL A 1 177 ? -1.88 21.906 16.016 1 96.12 177 VAL A CA 1
ATOM 1378 C C . VAL A 1 177 ? -1.249 22.766 17.109 1 96.12 177 VAL A C 1
ATOM 1380 O O . VAL A 1 177 ? -1.847 23.75 17.562 1 96.12 177 VAL A O 1
ATOM 1383 N N . HIS A 1 178 ? -0.068 22.438 17.5 1 96.75 178 HIS A N 1
ATOM 1384 C CA . HIS A 1 178 ? 0.635 23.172 18.547 1 96.75 178 HIS A CA 1
ATOM 1385 C C . HIS A 1 178 ? 0.923 24.609 18.125 1 96.75 178 HIS A C 1
ATOM 1387 O O . HIS A 1 178 ? 0.64 25.547 18.859 1 96.75 178 HIS A O 1
ATOM 1393 N N . GLU A 1 179 ? 1.407 24.766 16.938 1 96.44 179 GLU A N 1
ATOM 1394 C CA . GLU A 1 179 ? 1.769 26.094 16.438 1 96.44 179 GLU A CA 1
ATOM 1395 C C . GLU A 1 179 ? 0.529 26.953 16.203 1 96.44 179 GLU A C 1
ATOM 1397 O O . GLU A 1 179 ? 0.561 28.156 16.422 1 96.44 179 GLU A O 1
ATOM 1402 N N . LYS A 1 180 ? -0.544 26.328 15.734 1 95.44 180 LYS A N 1
ATOM 1403 C CA . LYS A 1 180 ? -1.791 27.062 15.531 1 95.44 180 LYS A CA 1
ATOM 1404 C C . LYS A 1 180 ? -2.352 27.562 16.859 1 95.44 180 LYS A C 1
ATOM 1406 O O . LYS A 1 180 ? -2.885 28.672 16.938 1 95.44 180 LYS A O 1
ATOM 1411 N N . LYS A 1 181 ? -2.268 26.781 17.859 1 95.94 181 LYS A N 1
ATOM 1412 C CA . LYS A 1 181 ? -2.727 27.188 19.188 1 95.94 181 LYS A CA 1
ATOM 1413 C C . LYS A 1 181 ? -1.944 28.391 19.688 1 95.94 181 LYS A C 1
ATOM 1415 O O . LYS A 1 181 ? -2.527 29.328 20.234 1 95.94 181 LYS A O 1
ATOM 1420 N N . GLN A 1 182 ? -0.645 28.359 19.531 1 95.62 182 GLN A N 1
ATOM 1421 C CA . GLN A 1 182 ? 0.199 29.469 19.922 1 95.62 182 GLN A CA 1
ATOM 1422 C C . GLN A 1 182 ? -0.145 30.734 19.125 1 95.62 182 GLN A C 1
ATOM 1424 O O . GLN A 1 182 ? -0.194 31.828 19.688 1 95.62 182 GLN A O 1
ATOM 1429 N N . LEU A 1 183 ? -0.342 30.547 17.828 1 95.69 183 LEU A N 1
ATOM 1430 C CA . LEU A 1 183 ? -0.706 31.656 16.953 1 95.69 183 LEU A CA 1
ATOM 1431 C C . LEU A 1 183 ? -2.014 32.312 17.406 1 95.69 183 LEU A C 1
ATOM 1433 O O . LEU A 1 183 ? -2.119 33.531 17.469 1 95.69 183 LEU A O 1
ATOM 1437 N N . LEU A 1 184 ? -2.955 31.547 17.797 1 94.56 184 LEU A N 1
ATOM 1438 C CA . LEU A 1 184 ? -4.254 32.031 18.234 1 94.56 184 LEU A CA 1
ATOM 1439 C C . LEU A 1 184 ? -4.129 32.781 19.562 1 94.56 184 LEU A C 1
ATOM 1441 O O . LEU A 1 184 ? -4.789 33.812 19.781 1 94.56 184 LEU A O 1
ATOM 1445 N N . CYS A 1 185 ? -3.312 32.281 20.422 1 95.62 185 CYS A N 1
ATOM 1446 C CA . CYS A 1 185 ? -3.062 32.938 21.703 1 95.62 185 CYS A CA 1
ATOM 1447 C C . CYS A 1 185 ? -2.443 34.312 21.484 1 95.62 185 CYS A C 1
ATOM 1449 O O . CYS A 1 185 ? -2.883 35.312 22.094 1 95.62 185 CYS A O 1
ATOM 1451 N N . ASN A 1 186 ? -1.46 34.344 20.609 1 95.19 186 ASN A N 1
ATOM 1452 C CA . ASN A 1 186 ? -0.804 35.594 20.312 1 95.19 186 ASN A CA 1
ATOM 1453 C C . ASN A 1 186 ? -1.768 36.594 19.656 1 95.19 186 ASN A C 1
ATOM 1455 O O . ASN A 1 186 ? -1.753 37.781 19.969 1 95.19 186 ASN A O 1
ATOM 1459 N N . LEU A 1 187 ? -2.557 36.094 18.75 1 95.06 187 LEU A N 1
ATOM 1460 C CA . LEU A 1 187 ? -3.557 36.906 18.094 1 95.06 187 LEU A CA 1
ATOM 1461 C C . LEU A 1 187 ? -4.535 37.5 19.109 1 95.06 187 LEU A C 1
ATOM 1463 O O . LEU A 1 187 ? -4.883 38.688 19.016 1 95.06 187 LEU A O 1
ATOM 1467 N N . SER A 1 188 ? -4.922 36.75 20.078 1 95.56 188 SER A N 1
ATOM 1468 C CA . SER A 1 188 ? -5.848 37.188 21.109 1 95.56 188 SER A CA 1
ATOM 1469 C C . SER A 1 188 ? -5.246 38.344 21.953 1 95.56 188 SER A C 1
ATOM 1471 O O . SER A 1 188 ? -5.93 39.312 22.281 1 95.56 188 SER A O 1
ATOM 1473 N N . LYS A 1 189 ? -3.992 38.188 22.281 1 94.94 189 LYS A N 1
ATOM 1474 C CA . LYS A 1 189 ? -3.299 39.25 23.031 1 94.94 189 LYS A CA 1
ATOM 1475 C C . LYS A 1 189 ? -3.236 40.531 22.25 1 94.94 189 LYS A C 1
ATOM 1477 O O . LYS A 1 189 ? -3.447 41.625 22.812 1 94.94 189 LYS A O 1
ATOM 1482 N N . LEU A 1 190 ? -2.918 40.406 20.984 1 96.5 190 LEU A N 1
ATOM 1483 C CA . LEU A 1 190 ? -2.846 41.594 20.125 1 96.5 190 LEU A CA 1
ATOM 1484 C C . LEU A 1 190 ? -4.207 42.25 20 1 96.5 190 LEU A C 1
ATOM 1486 O O . LEU A 1 190 ? -4.309 43.5 20.078 1 96.5 190 LEU A O 1
ATOM 1490 N N . GLU A 1 191 ? -5.234 41.469 19.859 1 97.06 191 GLU A N 1
ATOM 1491 C CA . GLU A 1 191 ? -6.59 42 19.719 1 97.06 191 GLU A CA 1
ATOM 1492 C C . GLU A 1 191 ? -7.051 42.656 21.016 1 97.06 191 GLU A C 1
ATOM 1494 O O . GLU A 1 191 ? -7.734 43.688 20.969 1 97.06 191 GLU A O 1
ATOM 1499 N N . LYS A 1 192 ? -6.68 42.062 22.094 1 96.12 192 LYS A N 1
ATOM 1500 C CA . LYS A 1 192 ? -7.004 42.688 23.375 1 96.12 192 LYS A CA 1
ATOM 1501 C C . LYS A 1 192 ? -6.344 44.062 23.516 1 96.12 192 LYS A C 1
ATOM 1503 O O . LYS A 1 192 ? -6.996 45.031 23.891 1 96.12 192 LYS A O 1
ATOM 1508 N N . SER A 1 193 ? -5.055 44.125 23.203 1 96.19 193 SER A N 1
ATOM 1509 C CA . SER A 1 193 ? -4.344 45.406 23.25 1 96.19 193 SER A CA 1
ATOM 1510 C C . SER A 1 193 ? -4.953 46.406 22.281 1 96.19 193 SER A C 1
ATOM 1512 O O . SER A 1 193 ? -5.113 47.594 22.625 1 96.19 193 SER A O 1
ATOM 1514 N N . HIS A 1 194 ? -5.238 45.906 21.062 1 96.94 194 HIS A N 1
ATOM 1515 C CA . HIS A 1 194 ? -5.883 46.75 20.078 1 96.94 194 HIS A CA 1
ATOM 1516 C C . HIS A 1 194 ? -7.16 47.375 20.625 1 96.94 194 HIS A C 1
ATOM 1518 O O . HIS A 1 194 ? -7.398 48.594 20.453 1 96.94 194 HIS A O 1
ATOM 1524 N N . GLY A 1 195 ? -7.969 46.625 21.344 1 96.44 195 GLY A N 1
ATOM 1525 C CA . GLY A 1 195 ? -9.203 47.094 21.938 1 96.44 195 GLY A CA 1
ATOM 1526 C C . GLY A 1 195 ? -8.969 48.156 23.016 1 96.44 195 GLY A C 1
ATOM 1527 O O . GLY A 1 195 ? -9.703 49.125 23.109 1 96.44 195 GLY A O 1
ATOM 1528 N N . GLU A 1 196 ? -8 47.938 23.812 1 95.56 196 GLU A N 1
ATOM 1529 C CA . GLU A 1 196 ? -7.668 48.906 24.875 1 95.56 196 GLU A CA 1
ATOM 1530 C C . GLU A 1 196 ? -7.199 50.219 24.312 1 95.56 196 GLU A C 1
ATOM 1532 O O . GLU A 1 196 ? -7.645 51.281 24.75 1 95.56 196 GLU A O 1
ATOM 1537 N N . TYR A 1 197 ? -6.297 50.188 23.328 1 96.19 197 TYR A N 1
ATOM 1538 C CA . TYR A 1 197 ? -5.801 51.406 22.703 1 96.19 197 TYR A CA 1
ATOM 1539 C C . TYR A 1 197 ? -6.93 52.156 21.984 1 96.19 197 TYR A C 1
ATOM 1541 O O . TYR A 1 197 ? -7.004 53.375 22.047 1 96.19 197 TYR A O 1
ATOM 1549 N N . TYR A 1 198 ? -7.75 51.344 21.359 1 96.56 198 TYR A N 1
ATOM 1550 C CA . TYR A 1 198 ? -8.875 51.969 20.656 1 96.56 198 TYR A CA 1
ATOM 1551 C C . TYR A 1 198 ? -9.812 52.656 21.625 1 96.56 198 TYR A C 1
ATOM 1553 O O . TYR A 1 198 ? -10.281 53.75 21.375 1 96.56 198 TYR A O 1
ATOM 1561 N N . SER A 1 199 ? -10.109 52.031 22.719 1 95.62 199 SER A N 1
ATOM 1562 C CA . SER A 1 199 ? -10.984 52.594 23.734 1 95.62 199 SER A CA 1
ATOM 1563 C C . SER A 1 199 ? -10.43 53.906 24.266 1 95.62 199 SER A C 1
ATOM 1565 O O . SER A 1 199 ? -11.164 54.906 24.406 1 95.62 199 SER A O 1
ATOM 1567 N N . ILE A 1 200 ? -9.172 53.906 24.562 1 94.94 200 ILE A N 1
ATOM 1568 C CA . ILE A 1 200 ? -8.539 55.125 25.109 1 94.94 200 ILE A CA 1
ATOM 1569 C C . ILE A 1 200 ? -8.523 56.219 24.047 1 94.94 200 ILE A C 1
ATOM 1571 O O . ILE A 1 200 ? -8.703 57.406 24.359 1 94.94 200 ILE A O 1
ATOM 1575 N N . HIS A 1 201 ? -8.258 55.812 22.781 1 96.12 201 HIS A N 1
ATOM 1576 C CA . HIS A 1 201 ? -8.312 56.75 21.672 1 96.12 201 HIS A CA 1
ATOM 1577 C C . HIS A 1 201 ? -9.664 57.469 21.609 1 96.12 201 HIS A C 1
ATOM 1579 O O . HIS A 1 201 ? -9.727 58.688 21.484 1 96.12 201 HIS A O 1
ATOM 1585 N N . GLU A 1 202 ? -10.711 56.719 21.766 1 95.38 202 GLU A N 1
ATOM 1586 C CA . GLU A 1 202 ? -12.062 57.25 21.719 1 95.38 202 GLU A CA 1
ATOM 1587 C C . GLU A 1 202 ? -12.32 58.219 22.875 1 95.38 202 GLU A C 1
ATOM 1589 O O . GLU A 1 202 ? -12.938 59.281 22.703 1 95.38 202 GLU A O 1
ATOM 1594 N N . LYS A 1 203 ? -11.898 57.906 24.031 1 93.94 203 LYS A N 1
ATOM 1595 C CA . LYS A 1 203 ? -12.078 58.75 25.203 1 93.94 203 LYS A CA 1
ATOM 1596 C C . LYS A 1 203 ? -11.359 60.094 25.031 1 93.94 203 LYS A C 1
ATOM 1598 O O . LYS A 1 203 ? -11.906 61.125 25.359 1 93.94 203 LYS A O 1
ATOM 1603 N N . PHE A 1 204 ? -10.164 60.031 24.484 1 94.38 204 PHE A N 1
ATOM 1604 C CA . PHE A 1 204 ? -9.398 61.25 24.25 1 94.38 204 PHE A CA 1
ATOM 1605 C C . PHE A 1 204 ? -10.07 62.125 23.219 1 94.38 204 PHE A C 1
ATOM 1607 O O . PHE A 1 204 ? -10.109 63.375 23.359 1 94.38 204 PHE A O 1
ATOM 1614 N N . GLU A 1 205 ? -10.602 61.438 22.219 1 93.38 205 GLU A N 1
ATOM 1615 C CA . GLU A 1 205 ? -11.305 62.188 21.188 1 93.38 205 GLU A CA 1
ATOM 1616 C C . GLU A 1 205 ? -12.531 62.906 21.75 1 93.38 205 GLU A C 1
ATOM 1618 O O . GLU A 1 205 ? -12.82 64.062 21.406 1 93.38 205 GLU A O 1
ATOM 1623 N N . GLN A 1 206 ? -13.172 62.281 22.609 1 91.25 206 GLN A N 1
ATOM 1624 C CA . GLN A 1 206 ? -14.383 62.844 23.234 1 91.25 206 GLN A CA 1
ATOM 1625 C C . GLN A 1 206 ? -14.055 64.062 24.094 1 91.25 206 GLN A C 1
ATOM 1627 O O . GLN A 1 206 ? -14.758 65.062 24.047 1 91.25 206 GLN A O 1
ATOM 1632 N N . ILE A 1 207 ? -12.969 63.969 24.812 1 89.06 207 ILE A N 1
ATOM 1633 C CA . ILE A 1 207 ? -12.641 65.062 25.734 1 89.06 207 ILE A CA 1
ATOM 1634 C C . ILE A 1 207 ? -12.117 66.25 24.969 1 89.06 207 ILE A C 1
ATOM 1636 O O . ILE A 1 207 ? -12.305 67.375 25.406 1 89.06 207 ILE A O 1
ATOM 1640 N N . LEU A 1 208 ? -11.438 66 23.875 1 87.81 208 LEU A N 1
ATOM 1641 C CA . LEU A 1 208 ? -10.938 67.125 23.062 1 87.81 208 LEU A CA 1
ATOM 1642 C C . LEU A 1 208 ? -12.078 68 22.562 1 87.81 208 LEU A C 1
ATOM 1644 O O . LEU A 1 208 ? -11.891 69.188 22.344 1 87.81 208 LEU A O 1
ATOM 1648 N N . GLY A 1 209 ? -13.242 67.375 22.516 1 79.56 209 GLY A N 1
ATOM 1649 C CA . GLY A 1 209 ? -14.414 68.125 22.078 1 79.56 209 GLY A CA 1
ATOM 1650 C C . GLY A 1 209 ? -15.094 68.875 23.188 1 79.56 209 GLY A C 1
ATOM 1651 O O . GLY A 1 209 ? -15.984 69.688 22.938 1 79.56 209 GLY A O 1
ATOM 1652 N N . HIS A 1 210 ? -14.562 68.75 24.422 1 78.44 210 HIS A N 1
ATOM 1653 C CA . HIS A 1 210 ? -15.172 69.438 25.562 1 78.44 210 HIS A CA 1
ATOM 1654 C C . HIS A 1 210 ? -14.805 70.938 25.578 1 78.44 210 HIS A C 1
ATOM 1656 O O . HIS A 1 210 ? -13.625 71.25 25.5 1 78.44 210 HIS A O 1
ATOM 1662 N N . LYS A 1 211 ? -15.742 71.812 25.641 1 75.25 211 LYS A N 1
ATOM 1663 C CA . LYS A 1 211 ? -15.523 73.25 25.531 1 75.25 211 LYS A CA 1
ATOM 1664 C C . LYS A 1 211 ? -15.18 73.812 26.891 1 75.25 211 LYS A C 1
ATOM 1666 O O . LYS A 1 211 ? -14.453 74.812 26.953 1 75.25 211 LYS A O 1
ATOM 1671 N N . HIS A 1 212 ? -15.672 73.25 27.953 1 75.12 212 HIS A N 1
ATOM 1672 C CA . HIS A 1 212 ? -15.383 73.75 29.281 1 75.12 212 HIS A CA 1
ATOM 1673 C C . HIS A 1 212 ? -13.961 73.375 29.719 1 75.12 212 HIS A C 1
ATOM 1675 O O . HIS A 1 212 ? -13.641 72.188 29.875 1 75.12 212 HIS A O 1
ATOM 1681 N N . ASP A 1 213 ? -13.18 74.375 30 1 80.06 213 ASP A N 1
ATOM 1682 C CA . ASP A 1 213 ? -11.75 74.188 30.234 1 80.06 213 ASP A CA 1
ATOM 1683 C C . ASP A 1 213 ? -11.492 73.375 31.5 1 80.06 213 ASP A C 1
ATOM 1685 O O . ASP A 1 213 ? -10.648 72.5 31.531 1 80.06 213 ASP A O 1
ATOM 1689 N N . VAL A 1 214 ? -12.133 73.812 32.562 1 75.06 214 VAL A N 1
ATOM 1690 C CA . VAL A 1 214 ? -11.898 73.125 33.844 1 75.06 214 VAL A CA 1
ATOM 1691 C C . VAL A 1 214 ? -12.297 71.688 33.75 1 75.06 214 VAL A C 1
ATOM 1693 O O . VAL A 1 214 ? -11.547 70.812 34.156 1 75.06 214 VAL A O 1
ATOM 1696 N N . SER A 1 215 ? -13.469 71.5 33.156 1 77.25 215 SER A N 1
ATOM 1697 C CA . SER A 1 215 ? -13.945 70.125 32.969 1 77.25 215 SER A CA 1
ATOM 1698 C C . SER A 1 215 ? -13 69.312 32.062 1 77.25 215 SER A C 1
ATOM 1700 O O . SER A 1 215 ? -12.695 68.188 32.344 1 77.25 215 SER A O 1
ATOM 1702 N N . PHE A 1 216 ? -12.531 69.938 30.969 1 85.75 216 PHE A N 1
ATOM 1703 C CA . PHE A 1 216 ? -11.562 69.312 30.078 1 85.75 216 PHE A CA 1
ATOM 1704 C C . PHE A 1 216 ? -10.305 68.875 30.844 1 85.75 216 PHE A C 1
ATOM 1706 O O . PHE A 1 216 ? -9.828 67.75 30.719 1 85.75 216 PHE A O 1
ATOM 1713 N N . PHE A 1 217 ? -9.805 69.812 31.594 1 82.38 217 PHE A N 1
ATOM 1714 C CA . PHE A 1 217 ? -8.547 69.625 32.281 1 82.38 217 PHE A CA 1
ATOM 1715 C C . PHE A 1 217 ? -8.664 68.438 33.281 1 82.38 217 PHE A C 1
ATOM 1717 O O . PHE A 1 217 ? -7.781 67.625 33.344 1 82.38 217 PHE A O 1
ATOM 1724 N N . LEU A 1 218 ? -9.734 68.375 34.031 1 74.81 218 LEU A N 1
ATOM 1725 C CA . LEU A 1 218 ? -9.93 67.312 35 1 74.81 218 LEU A CA 1
ATOM 1726 C C . LEU A 1 218 ? -10.047 65.938 34.312 1 74.81 218 LEU A C 1
ATOM 1728 O O . LEU A 1 218 ? -9.445 64.938 34.781 1 74.81 218 LEU A O 1
ATOM 1732 N N . LYS A 1 219 ? -10.781 65.938 33.219 1 83.5 219 LYS A N 1
ATOM 1733 C CA . LYS A 1 219 ? -10.977 64.688 32.5 1 83.5 219 LYS A CA 1
ATOM 1734 C C . LYS A 1 219 ? -9.68 64.188 31.828 1 83.5 219 LYS A C 1
ATOM 1736 O O . LYS A 1 219 ? -9.375 63 31.812 1 83.5 219 LYS A O 1
ATOM 1741 N N . GLN A 1 220 ? -8.977 65.188 31.266 1 85.62 220 GLN A N 1
ATOM 1742 C CA . GLN A 1 220 ? -7.746 64.812 30.562 1 85.62 220 GLN A CA 1
ATOM 1743 C C . GLN A 1 220 ? -6.715 64.25 31.531 1 85.62 220 GLN A C 1
ATOM 1745 O O . GLN A 1 220 ? -5.949 63.344 31.156 1 85.62 220 GLN A O 1
ATOM 1750 N N . PHE A 1 221 ? -6.727 64.75 32.719 1 77.44 221 PHE A N 1
ATOM 1751 C CA . PHE A 1 221 ? -5.781 64.25 33.719 1 77.44 221 PHE A CA 1
ATOM 1752 C C . PHE A 1 221 ? -6.039 62.781 34.031 1 77.44 2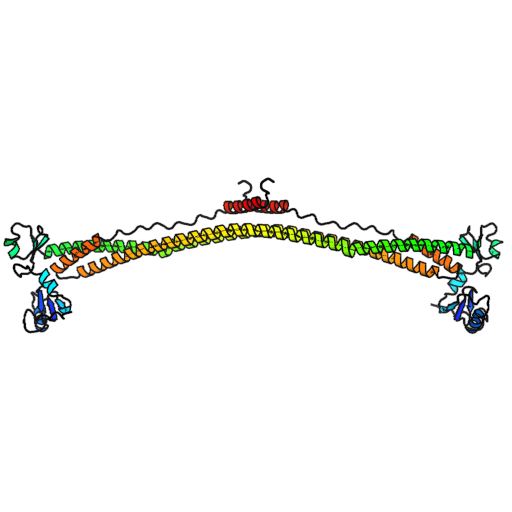21 PHE A C 1
ATOM 1754 O O . PHE A 1 221 ? -5.105 62 34.062 1 77.44 221 PHE A O 1
ATOM 1761 N N . SER A 1 222 ? -7.246 62.438 34.25 1 82.06 222 SER A N 1
ATOM 1762 C CA . SER A 1 222 ? -7.633 61.062 34.531 1 82.06 222 SER A CA 1
ATOM 1763 C C . SER A 1 222 ? -7.309 60.156 33.344 1 82.06 222 SER A C 1
ATOM 1765 O O . SER A 1 222 ? -6.816 59.031 33.5 1 82.06 222 SER A O 1
ATOM 1767 N N . LEU A 1 223 ? -7.578 60.656 32.156 1 89 223 LEU A N 1
ATOM 1768 C CA . LEU A 1 223 ? -7.344 59.875 30.938 1 89 223 LEU A CA 1
ATOM 1769 C C . LEU A 1 223 ? -5.852 59.688 30.688 1 89 223 LEU A C 1
ATOM 1771 O O . LEU A 1 223 ? -5.422 58.656 30.203 1 89 223 LEU A O 1
ATOM 1775 N N . ALA A 1 224 ? -5.098 60.75 30.984 1 85.12 224 ALA A N 1
ATOM 1776 C CA . ALA A 1 224 ? -3.646 60.625 30.859 1 85.12 224 ALA A CA 1
ATOM 1777 C C . ALA A 1 224 ? -3.092 59.531 31.734 1 85.12 224 ALA A C 1
ATOM 1779 O O . ALA A 1 224 ? -2.197 58.781 31.328 1 85.12 224 ALA A O 1
ATOM 1780 N N . GLU A 1 225 ? -3.67 59.406 32.938 1 85.19 225 GLU A N 1
ATOM 1781 C CA . GLU A 1 225 ? -3.271 58.344 33.812 1 85.19 225 GLU A CA 1
ATOM 1782 C C . GLU A 1 225 ? -3.637 56.969 33.25 1 85.19 225 GLU A C 1
ATOM 1784 O O . GLU A 1 225 ? -2.844 56.031 33.312 1 85.19 225 GLU A O 1
ATOM 1789 N N . GLU A 1 226 ? -4.805 56.875 32.688 1 88.62 226 GLU A N 1
ATOM 1790 C CA . GLU A 1 226 ? -5.254 55.625 32.062 1 88.62 226 GLU A CA 1
ATOM 1791 C C . GLU A 1 226 ? -4.34 55.25 30.906 1 88.62 226 GLU A C 1
ATOM 1793 O O . GLU A 1 226 ? -4.023 54.062 30.734 1 88.62 226 GLU A O 1
ATOM 1798 N N . PHE A 1 227 ? -3.955 56.219 30.125 1 91.12 227 PHE A N 1
ATOM 1799 C CA . PHE A 1 227 ? -3.068 56 28.984 1 91.12 227 PHE A CA 1
ATOM 1800 C C . PHE A 1 227 ? -1.704 55.5 29.453 1 91.12 227 PHE A C 1
ATOM 1802 O O . PHE A 1 227 ? -1.124 54.594 28.844 1 91.12 227 PHE A O 1
ATOM 1809 N N . GLU A 1 228 ? -1.221 56.094 30.578 1 87.62 228 GLU A N 1
ATOM 1810 C CA . GLU A 1 228 ? 0.088 55.719 31.094 1 87.62 228 GLU A CA 1
ATOM 1811 C C . GLU A 1 228 ? 0.073 54.312 31.656 1 87.62 228 GLU A C 1
ATOM 1813 O O . GLU A 1 228 ? 1.112 53.625 31.703 1 87.62 228 GLU A O 1
ATOM 1818 N N . LEU A 1 229 ? -1.128 53.781 32 1 85.94 229 LEU A N 1
ATOM 1819 C CA . LEU A 1 229 ? -1.26 52.438 32.594 1 85.94 229 LEU A CA 1
ATOM 1820 C C . LEU A 1 229 ? -1.444 51.406 31.484 1 85.94 229 LEU A C 1
ATOM 1822 O O . LEU A 1 229 ? -1.409 50.188 31.766 1 85.94 229 LEU A O 1
ATOM 1826 N N . LEU A 1 230 ? -1.616 51.906 30.219 1 88.81 230 LEU A N 1
ATOM 1827 C CA . LEU A 1 230 ? -1.773 50.969 29.141 1 88.81 230 LEU A CA 1
ATOM 1828 C C . LEU A 1 230 ? -0.519 50.094 28.984 1 88.81 230 LEU A C 1
ATOM 1830 O O . LEU A 1 230 ? 0.6 50.625 29.078 1 88.81 230 LEU A O 1
ATOM 1834 N N . ALA A 1 231 ? -0.801 48.906 28.891 1 84.19 231 ALA A N 1
ATOM 1835 C CA . ALA A 1 231 ? 0.321 47.969 28.688 1 84.19 231 ALA A CA 1
ATOM 1836 C C . ALA A 1 231 ? 1.011 48.25 27.359 1 84.19 231 ALA A C 1
ATOM 1838 O O . ALA A 1 231 ? 0.38 48.719 26.406 1 84.19 231 ALA A O 1
ATOM 1839 N N . GLU A 1 232 ? 2.297 48.031 27.344 1 87.44 232 GLU A N 1
ATOM 1840 C CA . GLU A 1 232 ? 3.043 48.125 26.094 1 87.44 232 GLU A CA 1
ATOM 1841 C C . GLU A 1 232 ? 2.512 47.156 25.062 1 87.44 232 GLU A C 1
ATOM 1843 O O . GLU A 1 232 ? 1.993 46.094 25.422 1 87.44 232 GLU A O 1
ATOM 1848 N N . ILE A 1 233 ? 2.543 47.531 23.844 1 89.69 233 ILE A N 1
ATOM 1849 C CA . ILE A 1 233 ? 2.129 46.656 22.75 1 89.69 233 ILE A CA 1
ATOM 1850 C C . ILE A 1 233 ? 2.939 45.375 22.797 1 89.69 233 ILE A C 1
ATOM 1852 O O . ILE A 1 233 ? 4.172 45.406 22.797 1 89.69 233 ILE A O 1
ATOM 1856 N N . PRO A 1 234 ? 2.225 44.281 22.875 1 89 234 PRO A N 1
ATOM 1857 C CA . PRO A 1 234 ? 2.953 43.031 22.906 1 89 234 PRO A CA 1
ATOM 1858 C C . PRO A 1 234 ? 3.697 42.75 21.594 1 89 234 PRO A C 1
ATOM 1860 O O . PRO A 1 234 ? 3.289 43.219 20.531 1 89 234 PRO A O 1
ATOM 1863 N N . THR A 1 235 ? 4.824 42.156 21.703 1 88.62 235 THR A N 1
ATOM 1864 C CA . THR A 1 235 ? 5.578 41.625 20.562 1 88.62 235 THR A CA 1
ATOM 1865 C C . THR A 1 235 ? 5.516 40.094 20.516 1 88.62 235 THR A C 1
ATOM 1867 O O . THR A 1 235 ? 6.406 39.438 21.016 1 88.62 235 THR A O 1
ATOM 1870 N N . PRO A 1 236 ? 4.512 39.656 19.906 1 88.5 236 PRO A N 1
ATOM 1871 C CA . PRO A 1 236 ? 4.316 38.188 19.938 1 88.5 236 PRO A CA 1
ATOM 1872 C C . PRO A 1 236 ? 5.41 37.438 19.188 1 88.5 236 PRO A C 1
ATOM 1874 O O . PRO A 1 236 ? 6 37.969 18.25 1 88.5 236 PRO A O 1
ATOM 1877 N N . GLU A 1 237 ? 5.703 36.25 19.688 1 87.38 237 GLU A N 1
ATOM 1878 C CA . GLU A 1 237 ? 6.688 35.375 19.062 1 87.38 237 GLU A CA 1
ATOM 1879 C C . GLU A 1 237 ? 6.195 34.906 17.703 1 87.38 237 GLU A C 1
ATOM 1881 O O . GLU A 1 237 ? 5.008 34.625 17.531 1 87.38 237 GLU A O 1
ATOM 1886 N N . GLU A 1 238 ? 7.105 34.906 16.812 1 87.44 238 GLU A N 1
ATOM 1887 C CA . GLU A 1 238 ? 6.801 34.375 15.484 1 87.44 238 GLU A CA 1
ATOM 1888 C C . GLU A 1 238 ? 6.574 32.844 15.531 1 87.44 238 GLU A C 1
ATOM 1890 O O . GLU A 1 238 ? 7.289 32.125 16.234 1 87.44 238 GLU A O 1
ATOM 1895 N N . PRO A 1 239 ? 5.484 32.531 14.781 1 88.44 239 PRO A N 1
ATOM 1896 C CA . PRO A 1 239 ? 5.293 31.062 14.719 1 88.44 239 PRO A CA 1
ATOM 1897 C C . PRO A 1 239 ? 6.453 30.344 14.031 1 88.44 239 PRO A C 1
ATOM 1899 O O . PRO A 1 239 ? 7.066 30.906 13.109 1 88.44 239 PRO A O 1
ATOM 1902 N N . ARG A 1 240 ? 6.82 29.141 14.422 1 90.06 240 ARG A N 1
ATOM 1903 C CA . ARG A 1 240 ? 7.887 28.344 13.828 1 90.06 240 ARG A CA 1
ATOM 1904 C C . ARG A 1 240 ? 7.414 27.656 12.547 1 90.06 240 ARG A C 1
ATOM 1906 O O . ARG A 1 240 ? 6.227 27.375 12.391 1 90.06 240 ARG A O 1
ATOM 1913 N N . ASP A 1 241 ? 8.32 27.438 11.727 1 90.62 241 ASP A N 1
ATOM 1914 C CA . ASP A 1 241 ? 8.047 26.688 10.508 1 90.62 241 ASP A CA 1
ATOM 1915 C C . ASP A 1 241 ? 8.352 25.203 10.711 1 90.62 241 ASP A C 1
ATOM 1917 O O . ASP A 1 241 ? 9.25 24.844 11.477 1 90.62 241 ASP A O 1
ATOM 1921 N N . ILE A 1 242 ? 7.574 24.406 9.969 1 92.69 242 ILE A N 1
ATOM 1922 C CA . ILE A 1 242 ? 7.867 22.984 10 1 92.69 242 ILE A CA 1
ATOM 1923 C C . ILE A 1 242 ? 9.188 22.703 9.297 1 92.69 242 ILE A C 1
ATOM 1925 O O . ILE A 1 242 ? 9.5 23.328 8.273 1 92.69 242 ILE A O 1
ATOM 1929 N N . GLU A 1 243 ? 10.008 21.766 9.898 1 90.56 243 GLU A N 1
ATOM 1930 C CA . GLU A 1 243 ? 11.266 21.391 9.258 1 90.56 243 GLU A CA 1
ATOM 1931 C C . GLU A 1 243 ? 11.023 20.766 7.887 1 90.56 243 GLU A C 1
ATOM 1933 O O . GLU A 1 243 ? 10.07 20 7.703 1 90.56 243 GLU A O 1
ATOM 1938 N N . PRO A 1 244 ? 11.867 21.141 6.941 1 91 244 PRO A N 1
ATOM 1939 C CA . PRO A 1 244 ? 11.719 20.547 5.609 1 91 244 PRO A CA 1
ATOM 1940 C C . PRO A 1 244 ? 11.859 19.031 5.617 1 91 244 PRO A C 1
ATOM 1942 O O . PRO A 1 244 ? 12.633 18.484 6.406 1 91 244 PRO A O 1
ATOM 1945 N N . PHE A 1 245 ? 11.055 18.422 4.805 1 94.94 245 PHE A N 1
ATOM 1946 C CA . PHE A 1 245 ? 11.109 16.969 4.684 1 94.94 245 PHE A CA 1
ATOM 1947 C C . PHE A 1 245 ? 12.445 16.531 4.102 1 94.94 245 PHE A C 1
ATOM 1949 O O . PHE A 1 245 ? 12.867 17.016 3.057 1 94.94 245 PHE A O 1
ATOM 1956 N N . LYS A 1 246 ? 13.094 15.688 4.805 1 93.81 246 LYS A N 1
ATOM 1957 C CA . LYS A 1 246 ? 14.352 15.102 4.34 1 93.81 246 LYS A CA 1
ATOM 1958 C C . LYS A 1 246 ? 14.125 13.695 3.787 1 93.81 246 LYS A C 1
ATOM 1960 O O . LYS A 1 246 ? 14.062 12.727 4.547 1 93.81 246 LYS A O 1
ATOM 1965 N N . GLN A 1 247 ? 14.195 13.641 2.508 1 94.75 247 GLN A N 1
ATOM 1966 C CA . GLN A 1 247 ? 13.898 12.398 1.8 1 94.75 247 GLN A CA 1
ATOM 1967 C C . GLN A 1 247 ? 14.891 11.297 2.178 1 94.75 247 GLN A C 1
ATOM 1969 O O . GLN A 1 247 ? 14.492 10.156 2.424 1 94.75 247 GLN A O 1
ATOM 1974 N N . ASP A 1 248 ? 16.125 11.617 2.182 1 92.88 248 ASP A N 1
ATOM 1975 C CA . ASP A 1 248 ? 17.172 10.641 2.467 1 92.88 248 ASP A CA 1
ATOM 1976 C C . ASP A 1 248 ? 17 10.039 3.859 1 92.88 248 ASP A C 1
ATOM 1978 O O . ASP A 1 248 ? 17.156 8.828 4.043 1 92.88 248 ASP A O 1
ATOM 1982 N N . CYS A 1 249 ? 16.703 10.891 4.852 1 92.62 249 CYS A N 1
ATOM 1983 C CA . CYS A 1 249 ? 16.5 10.406 6.215 1 92.62 249 CYS A CA 1
ATOM 1984 C C . CYS A 1 249 ? 15.289 9.477 6.289 1 92.62 249 CYS A C 1
ATOM 1986 O O . CYS A 1 249 ? 15.312 8.477 7.008 1 92.62 249 CYS A O 1
ATOM 1988 N N . PHE A 1 250 ? 14.242 9.836 5.586 1 96.81 250 PHE A N 1
ATOM 1989 C CA . PHE A 1 250 ? 13.031 9.023 5.547 1 96.81 250 PHE A CA 1
ATOM 1990 C C . PHE A 1 250 ? 13.328 7.637 4.98 1 96.81 250 PHE A C 1
ATOM 1992 O O . PHE A 1 250 ? 12.984 6.625 5.586 1 96.81 250 PHE A O 1
ATOM 1999 N N . VAL A 1 251 ? 13.977 7.629 3.809 1 96.81 251 VAL A N 1
ATOM 2000 C CA . VAL A 1 251 ? 14.289 6.379 3.125 1 96.81 251 VAL A CA 1
ATOM 2001 C C . VAL A 1 251 ? 15.227 5.539 3.992 1 96.81 251 VAL A C 1
ATOM 2003 O O . VAL A 1 251 ? 15.039 4.328 4.121 1 96.81 251 VAL A O 1
ATOM 2006 N N . LYS A 1 252 ? 16.219 6.156 4.562 1 94.75 252 LYS A N 1
ATOM 2007 C CA . LYS A 1 252 ? 17.141 5.453 5.445 1 94.75 252 LYS A CA 1
ATOM 2008 C C . LYS A 1 252 ? 16.406 4.816 6.621 1 94.75 252 LYS A C 1
ATOM 2010 O O . LYS A 1 252 ? 16.703 3.688 7.016 1 94.75 252 LYS A O 1
ATOM 2015 N N . SER A 1 253 ? 15.484 5.539 7.203 1 95.19 253 SER A N 1
ATOM 2016 C CA . SER A 1 253 ? 14.703 5.016 8.312 1 95.19 253 SER A CA 1
ATOM 2017 C C . SER A 1 253 ? 13.906 3.781 7.898 1 95.19 253 SER A C 1
ATOM 2019 O O . SER A 1 253 ? 13.828 2.807 8.648 1 95.19 253 SER A O 1
ATOM 2021 N N . VAL A 1 254 ? 13.297 3.857 6.727 1 96.94 254 VAL A N 1
ATOM 2022 C CA . VAL A 1 254 ? 12.523 2.729 6.211 1 96.94 254 VAL A CA 1
ATOM 2023 C C . VAL A 1 254 ? 13.438 1.517 6.039 1 96.94 254 VAL A C 1
ATOM 2025 O O . VAL A 1 254 ? 13.109 0.417 6.492 1 96.94 254 VAL A O 1
ATOM 2028 N N . ILE A 1 255 ? 14.602 1.717 5.41 1 95.5 255 ILE A N 1
ATOM 2029 C CA . ILE A 1 255 ? 15.547 0.633 5.156 1 95.5 255 ILE A CA 1
ATOM 2030 C C . ILE A 1 255 ? 16.016 0.036 6.48 1 95.5 255 ILE A C 1
ATOM 2032 O O . ILE A 1 255 ? 16.094 -1.187 6.621 1 95.5 255 ILE A O 1
ATOM 2036 N N . GLU A 1 256 ? 16.281 0.854 7.41 1 94.38 256 GLU A N 1
ATOM 2037 C CA . GLU A 1 256 ? 16.719 0.383 8.719 1 94.38 256 GLU A CA 1
ATOM 2038 C C . GLU A 1 256 ? 15.656 -0.486 9.383 1 94.38 256 GLU A C 1
ATOM 2040 O O . GLU A 1 256 ? 15.977 -1.496 10.016 1 94.38 256 GLU A O 1
ATOM 2045 N N . GLN A 1 257 ? 14.414 -0.086 9.312 1 95.81 257 GLN A N 1
ATOM 2046 C CA . GLN A 1 257 ? 13.328 -0.871 9.898 1 95.81 257 GLN A CA 1
ATOM 2047 C C . GLN A 1 257 ? 13.172 -2.209 9.18 1 95.81 257 GLN A C 1
ATOM 2049 O O . GLN A 1 257 ? 12.906 -3.232 9.82 1 95.81 257 GLN A O 1
ATOM 2054 N N . ILE A 1 258 ? 13.344 -2.125 7.863 1 96 258 ILE A N 1
ATOM 2055 C CA . ILE A 1 258 ? 13.281 -3.361 7.094 1 96 258 ILE A CA 1
ATOM 2056 C C . ILE A 1 258 ? 14.422 -4.285 7.508 1 96 258 ILE A C 1
ATOM 2058 O O . ILE A 1 258 ? 14.203 -5.473 7.77 1 96 258 ILE A O 1
ATOM 2062 N N . GLU A 1 259 ? 15.617 -3.766 7.574 1 93.56 259 GLU A N 1
ATOM 2063 C CA . GLU A 1 259 ? 16.797 -4.547 7.949 1 93.56 259 GLU A CA 1
ATOM 2064 C C . GLU A 1 259 ? 16.672 -5.078 9.375 1 93.56 259 GLU A C 1
ATOM 2066 O O . GLU A 1 259 ? 17.109 -6.191 9.664 1 93.56 259 GLU A O 1
ATOM 2071 N N . SER A 1 260 ? 16.188 -4.277 10.258 1 93.31 260 SER A N 1
ATOM 2072 C CA . SER A 1 260 ? 16 -4.703 11.641 1 93.31 260 SER A CA 1
ATOM 2073 C C . SER A 1 260 ? 15.039 -5.879 11.734 1 93.31 260 SER A C 1
ATOM 2075 O O . SER A 1 260 ? 15.258 -6.809 12.508 1 93.31 260 SER A O 1
ATOM 2077 N N . LYS A 1 261 ? 13.992 -5.824 11 1 93.5 261 LYS A N 1
ATOM 2078 C CA . LYS A 1 261 ? 12.977 -6.875 11.055 1 93.5 261 LYS A CA 1
ATOM 2079 C C . LYS A 1 261 ? 13.5 -8.172 10.438 1 93.5 261 LYS A C 1
ATOM 2081 O O . LYS A 1 261 ? 13.219 -9.258 10.945 1 93.5 261 LYS A O 1
ATOM 2086 N N . TYR A 1 262 ? 14.211 -8.055 9.32 1 92 262 TYR A N 1
ATOM 2087 C CA . TYR A 1 262 ? 14.602 -9.258 8.586 1 92 262 TYR A CA 1
ATOM 2088 C C . TYR A 1 262 ? 16.078 -9.555 8.797 1 92 262 TYR A C 1
ATOM 2090 O O . TYR A 1 262 ? 16.641 -10.461 8.156 1 92 262 TYR A O 1
ATOM 2098 N N . ASN A 1 263 ? 16.672 -8.977 9.797 1 77.62 263 ASN A N 1
ATOM 2099 C CA . ASN A 1 263 ? 18.047 -9.219 10.227 1 77.62 263 ASN A CA 1
ATOM 2100 C C . ASN A 1 263 ? 19.016 -9.234 9.047 1 77.62 263 ASN A C 1
ATOM 2102 O O . ASN A 1 263 ? 19.844 -10.133 8.938 1 77.62 263 ASN A O 1
ATOM 2106 N N . THR A 1 264 ? 18.703 -8.586 7.988 1 65.19 264 THR A N 1
ATOM 2107 C CA . THR A 1 264 ? 19.578 -8.57 6.82 1 65.19 264 THR A CA 1
ATOM 2108 C C . THR A 1 264 ? 20.719 -7.566 7.012 1 65.19 264 THR A C 1
ATOM 2110 O O . THR A 1 264 ? 21.484 -7.309 6.082 1 65.19 264 THR A O 1
ATOM 2113 N N . ARG A 1 265 ? 20.812 -6.914 8.156 1 57.75 265 ARG A N 1
ATOM 2114 C CA . ARG A 1 265 ? 21.875 -5.926 8.344 1 57.75 265 ARG A CA 1
ATOM 2115 C C . ARG A 1 265 ? 23.234 -6.504 7.957 1 57.75 265 ARG A C 1
ATOM 2117 O O . ARG A 1 265 ? 24.094 -5.785 7.445 1 57.75 265 ARG A O 1
ATOM 2124 N N . TYR A 1 266 ? 23.609 -7.719 8.367 1 47.69 266 TYR A N 1
ATOM 2125 C CA . TYR A 1 266 ? 24.953 -8.273 8.219 1 47.69 266 TYR A CA 1
ATOM 2126 C C . TYR A 1 266 ? 25.078 -9.055 6.91 1 47.69 266 TYR A C 1
ATOM 2128 O O . TYR A 1 266 ? 26.062 -9.766 6.699 1 47.69 266 TYR A O 1
ATOM 2136 N N . LEU A 1 267 ? 24.141 -9.016 6.148 1 40.78 267 LEU A N 1
ATOM 2137 C CA . LEU A 1 267 ? 24.469 -9.695 4.898 1 40.78 267 LEU A CA 1
ATOM 2138 C C . LEU A 1 267 ? 24.938 -8.703 3.846 1 40.78 267 LEU A C 1
ATOM 2140 O O . LEU A 1 267 ? 24.375 -7.609 3.725 1 40.78 267 LEU A O 1
ATOM 2144 N N . MET B 1 1 ? -33.406 55.625 43.531 1 26.06 1 MET B N 1
ATOM 2145 C CA . MET B 1 1 ? -32.594 56.562 42.781 1 26.06 1 MET B CA 1
ATOM 2146 C C . MET B 1 1 ? -33.25 57.938 42.75 1 26.06 1 MET B C 1
ATOM 2148 O O . MET B 1 1 ? -34.344 58.094 42.188 1 26.06 1 MET B O 1
ATOM 2152 N N . ALA B 1 2 ? -33.094 58.562 43.781 1 36.78 2 ALA B N 1
ATOM 2153 C CA . ALA B 1 2 ? -33.938 59.75 43.938 1 36.78 2 ALA B CA 1
ATOM 2154 C C . ALA B 1 2 ? -33.844 60.656 42.688 1 36.78 2 ALA B C 1
ATOM 2156 O O . ALA B 1 2 ? -32.781 60.875 42.156 1 36.78 2 ALA B O 1
ATOM 2157 N N . GLN B 1 3 ? -34.719 60.719 41.812 1 37.41 3 GLN B N 1
ATOM 2158 C CA . GLN B 1 3 ? -34.781 61.562 40.625 1 37.41 3 GLN B CA 1
ATOM 2159 C C . GLN B 1 3 ? -34.281 62.969 40.969 1 37.41 3 GLN B C 1
ATOM 2161 O O . GLN B 1 3 ? -34.844 63.656 41.844 1 37.41 3 GLN B O 1
ATOM 2166 N N . ALA B 1 4 ? -33.031 63.188 41.031 1 45.47 4 ALA B N 1
ATOM 2167 C CA . ALA B 1 4 ? -32.438 64.438 41.375 1 45.47 4 ALA B CA 1
ATOM 2168 C C . ALA B 1 4 ? -33.281 65.625 40.844 1 45.47 4 ALA B C 1
ATOM 2170 O O . ALA B 1 4 ? -33.781 65.562 39.719 1 45.47 4 ALA B O 1
ATOM 2171 N N . ALA B 1 5 ? -34.031 66.25 41.594 1 50.41 5 ALA B N 1
ATOM 2172 C CA . ALA B 1 5 ? -34.969 67.375 41.312 1 50.41 5 ALA B CA 1
ATOM 2173 C C . ALA B 1 5 ? -34.406 68.25 40.219 1 50.41 5 ALA B C 1
ATOM 2175 O O . ALA B 1 5 ? -33.219 68.5 40.156 1 50.41 5 ALA B O 1
ATOM 2176 N N . VAL B 1 6 ? -34.906 68.25 39 1 56.41 6 VAL B N 1
ATOM 2177 C CA . VAL B 1 6 ? -34.562 69.125 37.875 1 56.41 6 VAL B CA 1
ATOM 2178 C C . VAL B 1 6 ? -34.344 70.562 38.438 1 56.41 6 VAL B C 1
ATOM 2180 O O . VAL B 1 6 ? -35.25 71.125 39.062 1 56.41 6 VAL B O 1
ATOM 2183 N N . PRO B 1 7 ? -33.188 71 38.562 1 64.19 7 PRO B N 1
ATOM 2184 C CA . PRO B 1 7 ? -32.906 72.312 39.188 1 64.19 7 PRO B CA 1
ATOM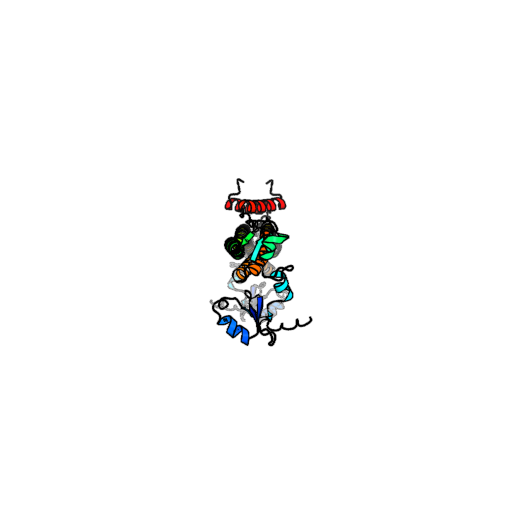 2185 C C . PRO B 1 7 ? -33.656 73.438 38.5 1 64.19 7 PRO B C 1
ATOM 2187 O O . PRO B 1 7 ? -33.969 73.375 37.312 1 64.19 7 PRO B O 1
ATOM 2190 N N . LYS B 1 8 ? -34.125 74.375 39.281 1 75.94 8 LYS B N 1
ATOM 2191 C CA . LYS B 1 8 ? -34.719 75.625 38.781 1 75.94 8 LYS B CA 1
ATOM 2192 C C . LYS B 1 8 ? -33.656 76.438 38.062 1 75.94 8 LYS B C 1
ATOM 2194 O O . LYS B 1 8 ? -32.469 76.312 38.344 1 75.94 8 LYS B O 1
ATOM 2199 N N . CYS B 1 9 ? -34.156 77.125 37.062 1 79.5 9 CYS B N 1
ATOM 2200 C CA . CYS B 1 9 ? -33.281 78 36.344 1 79.5 9 CYS B CA 1
ATOM 2201 C C . CYS B 1 9 ? -32.562 78.938 37.281 1 79.5 9 CYS B C 1
ATOM 2203 O O . CYS B 1 9 ? -33.188 79.562 38.156 1 79.5 9 CYS B O 1
ATOM 2205 N N . ASP B 1 10 ? -31.344 79.062 37.156 1 75.69 10 ASP B N 1
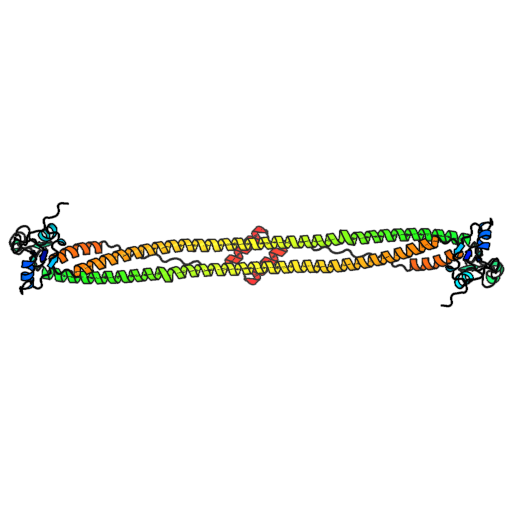ATOM 2206 C CA . ASP B 1 10 ? -30.516 79.938 38.031 1 75.69 10 ASP B CA 1
ATOM 2207 C C . ASP B 1 10 ? -30.688 81.375 37.688 1 75.69 10 ASP B C 1
ATOM 2209 O O . ASP B 1 10 ? -30.266 82.25 38.469 1 75.69 10 ASP B O 1
ATOM 2213 N N . ILE B 1 11 ? -31.172 81.625 36.594 1 79.31 11 ILE B N 1
ATOM 2214 C CA . ILE B 1 11 ? -31.328 83 36.125 1 79.31 11 ILE B CA 1
ATOM 2215 C C . ILE B 1 11 ? -32.688 83.562 36.594 1 79.31 11 ILE B C 1
ATOM 2217 O O . ILE B 1 11 ? -32.75 84.562 37.281 1 79.31 11 ILE B O 1
ATOM 2221 N N . CYS B 1 12 ? -33.719 82.875 36.125 1 80.62 12 CYS B N 1
ATOM 2222 C CA . CYS B 1 12 ? -35.031 83.375 36.469 1 80.62 12 CYS B CA 1
ATOM 2223 C C . CYS B 1 12 ? -35.562 82.75 37.75 1 80.62 12 CYS B C 1
ATOM 2225 O O . CYS B 1 12 ? -36.5 83.312 38.375 1 80.62 12 CYS B O 1
ATOM 2227 N N . GLU B 1 13 ? -35 81.688 38.188 1 77.31 13 GLU B N 1
ATOM 2228 C CA . GLU B 1 13 ? -35.344 80.938 39.406 1 77.31 13 GLU B CA 1
ATOM 2229 C C . GLU B 1 13 ? -36.812 80.562 39.406 1 77.31 13 GLU B C 1
ATOM 2231 O O . GLU B 1 13 ? -37.406 80.312 40.469 1 77.31 13 GLU B O 1
ATOM 2236 N N . GLU B 1 14 ? -37.438 80.5 38.281 1 81.12 14 GLU B N 1
ATOM 2237 C CA . GLU B 1 14 ? -38.844 80.188 38.219 1 81.12 14 GLU B CA 1
ATOM 2238 C C . GLU B 1 14 ? -39.094 78.875 37.406 1 81.12 14 GLU B C 1
ATOM 2240 O O . GLU B 1 14 ? -39.812 78 37.844 1 81.12 14 GLU B O 1
ATOM 2245 N N . ASP B 1 15 ? -38.531 78.875 36.344 1 81.88 15 ASP B N 1
ATOM 2246 C CA . ASP B 1 15 ? -38.781 77.812 35.438 1 81.88 15 ASP B CA 1
ATOM 2247 C C . ASP B 1 15 ? -37.781 76.625 35.656 1 81.88 15 ASP B C 1
ATOM 2249 O O . ASP B 1 15 ? -36.719 76.875 36.25 1 81.88 15 ASP B O 1
ATOM 2253 N N . ILE B 1 16 ? -38.125 75.5 35.188 1 82.56 16 ILE B N 1
ATOM 2254 C CA . ILE B 1 16 ? -37.25 74.312 35.25 1 82.56 16 ILE B CA 1
ATOM 2255 C C . ILE B 1 16 ? -36.094 74.438 34.25 1 82.56 16 ILE B C 1
ATOM 2257 O O . ILE B 1 16 ? -36.312 74.875 33.125 1 82.56 16 ILE B O 1
ATOM 2261 N N . SER B 1 17 ? -34.938 74.188 34.75 1 81.31 17 SER B N 1
ATOM 2262 C CA . SER B 1 17 ? -33.781 74.312 33.875 1 81.31 17 SER B CA 1
ATOM 2263 C C . SER B 1 17 ? -33.812 73.188 32.781 1 81.31 17 SER B C 1
ATOM 2265 O O . SER B 1 17 ? -34.281 72.062 33.031 1 81.31 17 SER B O 1
ATOM 2267 N N . LYS B 1 18 ? -33.5 73.5 31.625 1 84.44 18 LYS B N 1
ATOM 2268 C CA . LYS B 1 18 ? -33.438 72.562 30.516 1 84.44 18 LYS B CA 1
ATOM 2269 C C . LYS B 1 18 ? -32.031 72.375 30.047 1 84.44 18 LYS B C 1
ATOM 2271 O O . LYS B 1 18 ? -31.688 71.25 29.594 1 84.44 18 LYS B O 1
ATOM 2276 N N . VAL B 1 19 ? -31.281 73.438 30.188 1 80.81 19 VAL B N 1
ATOM 2277 C CA . VAL B 1 19 ? -29.906 73.375 29.719 1 80.81 19 VAL B CA 1
ATOM 2278 C C . VAL B 1 19 ? -28.953 73.812 30.812 1 80.81 19 VAL B C 1
ATOM 2280 O O . VAL B 1 19 ? -29.375 74.438 31.781 1 80.81 19 VAL B O 1
ATOM 2283 N N . PHE B 1 20 ? -27.719 73.375 30.766 1 75.88 20 PHE B N 1
ATOM 2284 C CA . PHE B 1 20 ? -26.625 73.875 31.609 1 75.88 20 PHE B CA 1
ATOM 2285 C C . PHE B 1 20 ? -25.562 74.562 30.781 1 75.88 20 PHE B C 1
ATOM 2287 O O . PHE B 1 20 ? -25.125 74 29.75 1 75.88 20 PHE B O 1
ATOM 2294 N N . CYS B 1 21 ? -25.391 75.875 31.109 1 73.38 21 CYS B N 1
ATOM 2295 C CA . CYS B 1 21 ? -24.312 76.625 30.453 1 73.38 21 CYS B CA 1
ATOM 2296 C C . CYS B 1 21 ? -23 76.438 31.219 1 73.38 21 CYS B C 1
ATOM 2298 O O . CYS B 1 21 ? -22.906 76.812 32.375 1 73.38 21 CYS B O 1
ATOM 2300 N N . TYR B 1 22 ? -22.062 76 30.562 1 63.41 22 TYR B N 1
ATOM 2301 C CA . TYR B 1 22 ? -20.781 75.688 31.203 1 63.41 22 TYR B CA 1
ATOM 2302 C C . TYR B 1 22 ? -20.047 77 31.578 1 63.41 22 TYR B C 1
ATOM 2304 O O . TYR B 1 22 ? -19.406 77.062 32.625 1 63.41 22 TYR B O 1
ATOM 2312 N N . GLU B 1 23 ? -20.234 78 30.75 1 62.22 23 GLU B N 1
ATOM 2313 C CA . GLU B 1 23 ? -19.531 79.25 31.031 1 62.22 23 GLU B CA 1
ATOM 2314 C C . GLU B 1 23 ? -20.203 80 32.156 1 62.22 23 GLU B C 1
ATOM 2316 O O . GLU B 1 23 ? -19.531 80.625 33 1 62.22 23 GLU B O 1
ATOM 2321 N N . CYS B 1 24 ? -21.469 79.938 32.156 1 67.5 24 CYS B N 1
ATOM 2322 C CA . CYS B 1 24 ? -22.219 80.625 33.188 1 67.5 24 CYS B CA 1
ATOM 2323 C C . CYS B 1 24 ? -22.344 79.812 34.438 1 67.5 24 CYS B C 1
ATOM 2325 O O . CYS B 1 24 ? -22.625 80.312 35.531 1 67.5 24 CYS B O 1
ATOM 2327 N N . ASN B 1 25 ? -22.078 78.562 34.312 1 68 25 ASN B N 1
ATOM 2328 C CA . ASN B 1 25 ? -22.328 77.562 35.375 1 68 25 ASN B CA 1
ATOM 2329 C C . ASN B 1 25 ? -23.734 77.688 35.906 1 68 25 ASN B C 1
ATOM 2331 O O . ASN B 1 25 ? -23.938 77.688 37.125 1 68 25 ASN B O 1
ATOM 2335 N N . HIS B 1 26 ? -24.609 77.875 35.094 1 72.06 26 HIS B N 1
ATOM 2336 C CA . HIS B 1 26 ? -26 78 35.5 1 72.06 26 HIS B CA 1
ATOM 2337 C C . HIS B 1 26 ? -26.891 77 34.781 1 72.06 26 HIS B C 1
ATOM 2339 O O . HIS B 1 26 ? -26.672 76.688 33.594 1 72.06 26 HIS B O 1
ATOM 2345 N N . PHE B 1 27 ? -27.688 76.438 35.5 1 77.44 27 PHE B N 1
ATOM 2346 C CA . PHE B 1 27 ? -28.844 75.75 34.906 1 77.44 27 PHE B CA 1
ATOM 2347 C C . PHE B 1 27 ? -29.844 76.812 34.406 1 77.44 27 PHE B C 1
ATOM 2349 O O . PHE B 1 27 ? -30.188 77.75 35.094 1 77.44 27 PHE B O 1
ATOM 2356 N N . ILE B 1 28 ? -30.109 76.688 33.094 1 80.69 28 ILE B N 1
ATOM 2357 C CA . ILE B 1 28 ? -30.906 77.688 32.438 1 80.69 28 ILE B CA 1
ATOM 2358 C C . ILE B 1 28 ? -32.188 77.062 31.844 1 80.69 28 ILE B C 1
ATOM 2360 O O . ILE B 1 28 ? -32.125 76 31.266 1 80.69 28 ILE B O 1
ATOM 2364 N N . CYS B 1 29 ? -33.281 77.812 32.125 1 83.81 29 CYS B N 1
ATOM 2365 C CA . CYS B 1 29 ? -34.531 77.312 31.531 1 83.81 29 CYS B CA 1
ATOM 2366 C C . CYS B 1 29 ? -34.594 77.688 30.047 1 83.81 29 CYS B C 1
ATOM 2368 O O . CYS B 1 29 ? -33.719 78.375 29.531 1 83.81 29 CYS B O 1
ATOM 2370 N N . GLN B 1 30 ? -35.625 77.25 29.359 1 88.38 30 GLN B N 1
ATOM 2371 C CA . GLN B 1 30 ? -35.75 77.5 27.922 1 88.38 30 GLN B CA 1
ATOM 2372 C C . GLN B 1 30 ? -35.875 78.938 27.562 1 88.38 30 GLN B C 1
ATOM 2374 O O . GLN B 1 30 ? -35.25 79.438 26.609 1 88.38 30 GLN B O 1
ATOM 2379 N N . SER B 1 31 ? -36.625 79.75 28.281 1 87 31 SER B N 1
ATOM 2380 C CA . SER B 1 31 ? -36.812 81.125 28.016 1 87 31 SER B CA 1
ATOM 2381 C C . SER B 1 31 ? -35.531 81.938 28.234 1 87 31 SER B C 1
ATOM 2383 O O . SER B 1 31 ? -35.156 82.75 27.406 1 87 31 SER B O 1
ATOM 2385 N N . CYS B 1 32 ? -34.812 81.625 29.25 1 86.56 32 CYS B N 1
ATOM 2386 C CA . CYS B 1 32 ? -33.562 82.312 29.562 1 86.56 32 CYS B CA 1
ATOM 2387 C C . CYS B 1 32 ? -32.469 81.875 28.609 1 86.56 32 CYS B C 1
ATOM 2389 O O . CYS B 1 32 ? -31.547 82.688 28.312 1 86.56 32 CYS B O 1
ATOM 2391 N N . ASN B 1 33 ? -32.562 80.688 28.172 1 85.25 33 ASN B N 1
ATOM 2392 C CA . ASN B 1 33 ? -31.578 80.188 27.203 1 85.25 33 ASN B CA 1
ATOM 2393 C C . ASN B 1 33 ? -31.672 80.938 25.891 1 85.25 33 ASN B C 1
ATOM 2395 O O . ASN B 1 33 ? -30.656 81.25 25.25 1 85.25 33 ASN B O 1
ATOM 2399 N N . SER B 1 34 ? -32.906 81.25 25.531 1 87.06 34 SER B N 1
ATOM 2400 C CA . SER B 1 34 ? -33.094 82.062 24.312 1 87.06 34 SER B CA 1
ATOM 2401 C C . SER B 1 34 ? -32.438 83.438 24.453 1 87.06 34 SER B C 1
ATOM 2403 O O . SER B 1 34 ? -31.797 83.938 23.5 1 87.06 34 SER B O 1
ATOM 2405 N N . LEU B 1 35 ? -32.469 84 25.609 1 85.5 35 LEU B N 1
ATOM 2406 C CA . LEU B 1 35 ? -31.828 85.312 25.859 1 85.5 35 LEU B CA 1
ATOM 2407 C C . LEU B 1 35 ? -30.328 85.125 25.984 1 85.5 35 LEU B C 1
ATOM 2409 O O . LEU B 1 35 ? -29.562 85.938 25.453 1 85.5 35 LEU B O 1
ATOM 2413 N N . HIS B 1 36 ? -29.875 84.125 26.688 1 80.5 36 HIS B N 1
ATOM 2414 C CA . HIS B 1 36 ? -28.469 83.75 26.891 1 80.5 36 HIS B CA 1
ATOM 2415 C C . HIS B 1 36 ? -27.75 83.625 25.547 1 80.5 36 HIS B C 1
ATOM 2417 O O . HIS B 1 36 ? -26.609 84.062 25.391 1 80.5 36 HIS B O 1
ATOM 2423 N N . GLY B 1 37 ? -28.484 83.062 24.578 1 80.62 37 GLY B N 1
ATOM 2424 C CA . GLY B 1 37 ? -27.938 82.812 23.25 1 80.62 37 GLY B CA 1
ATOM 2425 C C . GLY B 1 37 ? -27.922 84.062 22.391 1 80.62 37 GLY B C 1
ATOM 2426 O O . GLY B 1 37 ? -27.266 84.125 21.359 1 80.62 37 GLY B O 1
ATOM 2427 N N . LYS B 1 38 ? -28.594 85.125 22.875 1 80.62 38 LYS B N 1
ATOM 2428 C CA . LYS B 1 38 ? -28.688 86.375 22.109 1 80.62 38 LYS B CA 1
ATOM 2429 C C . LYS B 1 38 ? -27.703 87.438 22.625 1 80.62 38 LYS B C 1
ATOM 2431 O O . LYS B 1 38 ? -27.312 88.375 21.906 1 80.62 38 LYS B O 1
ATOM 2436 N N . PHE B 1 39 ? -27.219 87.25 23.812 1 76.69 39 PHE B N 1
ATOM 2437 C CA . PHE B 1 39 ? -26.281 88.188 24.406 1 76.69 39 PHE B CA 1
ATOM 2438 C C . PHE B 1 39 ? -24.875 88 23.844 1 76.69 39 PHE B C 1
ATOM 2440 O O . PHE B 1 39 ? -24.359 86.875 23.812 1 76.69 39 PHE B O 1
ATOM 2447 N N . PRO B 1 40 ? -24.234 89.062 23.406 1 72.81 40 PRO B N 1
ATOM 2448 C CA . PRO B 1 40 ? -22.891 88.938 22.812 1 72.81 40 PRO B CA 1
ATOM 2449 C C . PRO B 1 40 ? -21.891 88.312 23.766 1 72.81 40 PRO B C 1
ATOM 2451 O O . PRO B 1 40 ? -21.016 87.5 23.328 1 72.81 40 PRO B O 1
ATOM 2454 N N . ALA B 1 41 ? -22 88.375 24.953 1 67.56 41 ALA B N 1
ATOM 2455 C CA . ALA B 1 41 ? -21.031 87.875 25.938 1 67.56 41 ALA B CA 1
ATOM 2456 C C . ALA B 1 41 ? -21.219 86.375 26.172 1 67.56 41 ALA B C 1
ATOM 2458 O O . ALA B 1 41 ? -20.297 85.688 26.609 1 67.56 41 ALA B O 1
ATOM 2459 N N . THR B 1 42 ? -22.5 85.875 25.844 1 73.75 42 THR B N 1
ATOM 2460 C CA . THR B 1 42 ? -22.75 84.5 26.25 1 73.75 42 THR B CA 1
ATOM 2461 C C . THR B 1 42 ? -23.094 83.625 25.047 1 73.75 42 THR B C 1
ATOM 2463 O O . THR B 1 42 ? -23.203 82.438 25.172 1 73.75 42 THR B O 1
ATOM 2466 N N . LYS B 1 43 ? -23.203 84.25 23.938 1 73.12 43 LYS B N 1
ATOM 2467 C CA . LYS B 1 43 ? -23.641 83.562 22.719 1 73.12 43 LYS B CA 1
ATOM 2468 C C . LYS B 1 43 ? -22.703 82.438 22.375 1 73.12 43 LYS B C 1
ATOM 2470 O O . LYS B 1 43 ? -23.125 81.438 21.75 1 73.12 43 LYS B O 1
ATOM 2475 N N . ARG B 1 44 ? -21.562 82.5 22.844 1 64.44 44 ARG B N 1
ATOM 2476 C CA . ARG B 1 44 ? -20.578 81.5 22.484 1 64.44 44 ARG B CA 1
ATOM 2477 C C . ARG B 1 44 ? -20.422 80.5 23.594 1 64.44 44 ARG B C 1
ATOM 2479 O O . ARG B 1 44 ? -19.562 79.562 23.516 1 64.44 44 ARG B O 1
ATOM 2486 N N . HIS B 1 45 ? -21.234 80.625 24.562 1 69.25 45 HIS B N 1
ATOM 2487 C CA . HIS B 1 45 ? -21.125 79.688 25.656 1 69.25 45 HIS B CA 1
ATOM 2488 C C . HIS B 1 45 ? -21.609 78.312 25.25 1 69.25 45 HIS B C 1
ATOM 2490 O O . HIS B 1 45 ? -22.453 78.125 24.359 1 69.25 45 HIS B O 1
ATOM 2496 N N . THR B 1 46 ? -21.078 77.312 25.688 1 66.94 46 THR B N 1
ATOM 2497 C CA . THR B 1 46 ? -21.453 75.938 25.438 1 66.94 46 THR B CA 1
ATOM 2498 C C . THR B 1 46 ? -22.516 75.5 26.422 1 66.94 46 THR B C 1
ATOM 2500 O O . THR B 1 46 ? -22.312 75.5 27.625 1 66.94 46 THR B O 1
ATOM 2503 N N . VAL B 1 47 ? -23.672 75.125 25.828 1 71.69 47 VAL B N 1
ATOM 2504 C CA . VAL B 1 47 ? -24.781 74.688 26.656 1 71.69 47 VAL B CA 1
ATOM 2505 C C . VAL B 1 47 ? -25.078 73.25 26.375 1 71.69 47 VAL B C 1
ATOM 2507 O O . VAL B 1 47 ? -24.875 72.75 25.25 1 71.69 47 VAL B O 1
ATOM 2510 N N . THR B 1 48 ? -25.406 72.5 27.422 1 72.62 48 THR B N 1
ATOM 2511 C CA . THR B 1 48 ? -25.797 71.062 27.312 1 72.62 48 THR B CA 1
ATOM 2512 C C . THR B 1 48 ? -27.109 70.812 28.062 1 72.62 48 THR B C 1
ATOM 2514 O O . THR B 1 48 ? -27.531 71.625 28.875 1 72.62 48 THR B O 1
ATOM 2517 N N . ASP B 1 49 ? -27.688 69.625 27.734 1 77.44 49 ASP B N 1
ATOM 2518 C CA . ASP B 1 49 ? -28.922 69.25 28.406 1 77.44 49 ASP B CA 1
ATOM 2519 C C . ASP B 1 49 ? -28.703 69.062 29.906 1 77.44 49 ASP B C 1
ATOM 2521 O O . ASP B 1 49 ? -27.75 68.438 30.328 1 77.44 49 ASP B O 1
ATOM 2525 N N . SER B 1 50 ? -29.453 69.875 30.672 1 72.56 50 SER B N 1
ATOM 2526 C CA . SER B 1 50 ? -29.344 69.812 32.125 1 72.56 50 SER B CA 1
ATOM 2527 C C . SER B 1 50 ? -29.391 68.438 32.656 1 72.56 50 SER B C 1
ATOM 2529 O O . SER B 1 50 ? -28.797 68.125 33.719 1 72.56 50 SER B O 1
ATOM 2531 N N . GLN B 1 51 ? -30.016 67.5 31.953 1 67.88 51 GLN B N 1
ATOM 2532 C CA . GLN B 1 51 ? -30.172 66.125 32.406 1 67.88 51 GLN B CA 1
ATOM 2533 C C . GLN B 1 51 ? -28.844 65.375 32.312 1 67.88 51 GLN B C 1
ATOM 2535 O O . GLN B 1 51 ? -28.656 64.375 33 1 67.88 51 GLN B O 1
ATOM 2540 N N . CYS B 1 52 ? -28 65.938 31.516 1 61.12 52 CYS B N 1
ATOM 2541 C CA . CYS B 1 52 ? -26.734 65.25 31.281 1 61.12 52 CYS B CA 1
ATOM 2542 C C . CYS B 1 52 ? -25.672 65.688 32.281 1 61.12 52 CYS B C 1
ATOM 2544 O O . CYS B 1 52 ? -24.562 65.188 32.312 1 61.12 52 CYS B O 1
ATOM 2546 N N . VAL B 1 53 ? -25.953 66.75 32.938 1 57.41 53 VAL B N 1
ATOM 2547 C CA . VAL B 1 53 ? -25 67.312 33.875 1 57.41 53 VAL B CA 1
ATOM 2548 C C . VAL B 1 53 ? -25.375 66.875 35.312 1 57.41 53 VAL B C 1
ATOM 2550 O O . VAL B 1 53 ? -26.516 67.062 35.719 1 57.41 53 VAL B O 1
ATOM 2553 N N . ASP B 1 54 ? -24.656 66.125 35.875 1 51.75 54 ASP B N 1
ATOM 2554 C CA . ASP B 1 54 ? -24.875 65.875 37.312 1 51.75 54 ASP B CA 1
ATOM 2555 C C . ASP B 1 54 ? -24.469 67.062 38.156 1 51.75 54 ASP B C 1
ATOM 2557 O O . ASP B 1 54 ? -23.312 67.5 38.156 1 51.75 54 ASP B O 1
ATOM 2561 N N . ARG B 1 55 ? -25.422 67.938 38.594 1 54.22 55 ARG B N 1
ATOM 2562 C CA . ARG B 1 55 ? -25.25 69.188 39.406 1 54.22 55 ARG B CA 1
ATOM 2563 C C . ARG B 1 55 ? -24.203 69 40.5 1 54.22 55 ARG B C 1
ATOM 2565 O O . ARG B 1 55 ? -23.375 69.875 40.719 1 54.22 55 ARG B O 1
ATOM 2572 N N . SER B 1 56 ? -24.406 68 41.188 1 48.03 56 SER B N 1
ATOM 2573 C CA . SER B 1 56 ? -23.547 67.75 42.344 1 48.03 56 SER B CA 1
ATOM 2574 C C . SER B 1 56 ? -22.094 67.688 41.938 1 48.03 56 SER B C 1
ATOM 2576 O O . SER B 1 56 ? -21.203 68.188 42.656 1 48.03 56 SER B O 1
ATOM 2578 N N . THR B 1 57 ? -21.797 67.062 40.875 1 47.03 57 THR B N 1
ATOM 2579 C CA . THR B 1 57 ? -20.422 66.812 40.469 1 47.03 57 THR B CA 1
ATOM 2580 C C . THR B 1 57 ? -19.828 68.062 39.781 1 47.03 57 THR B C 1
ATOM 2582 O O . THR B 1 57 ? -18.656 68.375 39.969 1 47.03 57 THR B O 1
ATOM 2585 N N . LEU B 1 58 ? -20.656 68.812 38.969 1 50.16 58 LEU B N 1
ATOM 2586 C CA . LEU B 1 58 ? -20.219 70 38.312 1 50.16 58 LEU B CA 1
ATOM 2587 C C . LEU B 1 58 ? -19.984 71.125 39.281 1 50.16 58 LEU B C 1
ATOM 2589 O O . LEU B 1 58 ? -18.984 71.875 39.188 1 50.16 58 LEU B O 1
ATOM 2593 N N . MET B 1 59 ? -21.078 71.5 40.031 1 49.25 59 MET B N 1
ATOM 2594 C CA . MET B 1 59 ? -20.969 72.562 41.031 1 49.25 59 MET B CA 1
ATOM 2595 C C . MET B 1 59 ? -19.75 72.375 41.938 1 49.25 59 MET B C 1
ATOM 2597 O O . MET B 1 59 ? -19.062 73.312 42.281 1 49.25 59 MET B O 1
ATOM 2601 N N . LEU B 1 60 ? -19.547 71.125 42.344 1 47.34 60 LEU B N 1
ATOM 2602 C CA . LEU B 1 60 ? -18.469 70.812 43.25 1 47.34 60 LEU B CA 1
ATOM 2603 C C . LEU B 1 60 ? -17.109 71 42.594 1 47.34 60 LEU B C 1
ATOM 2605 O O . LEU B 1 60 ? -16.109 71.25 43.25 1 47.34 60 LEU B O 1
ATOM 2609 N N . THR B 1 61 ? -17.016 70.938 41.188 1 54.69 61 THR B N 1
ATOM 2610 C CA . THR B 1 61 ? -15.688 70.875 40.562 1 54.69 61 THR B CA 1
ATOM 2611 C C . THR B 1 61 ? -15.344 72.188 39.875 1 54.69 61 THR B C 1
ATOM 2613 O O . THR B 1 61 ? -14.195 72.375 39.438 1 54.69 61 THR B O 1
ATOM 2616 N N . LEU B 1 62 ? -16.375 73.25 39.875 1 65.56 62 LEU B N 1
ATOM 2617 C CA . LEU B 1 62 ? -16.062 74.438 39.062 1 65.56 62 LEU B CA 1
ATOM 2618 C C . LEU B 1 62 ? -16 75.688 39.938 1 65.56 62 LEU B C 1
ATOM 2620 O O . LEU B 1 62 ? -15.594 76.75 39.469 1 65.56 62 LEU B O 1
ATOM 2624 N N . VAL B 1 63 ? -16.469 75.5 41.156 1 73.56 63 VAL B N 1
ATOM 2625 C CA . VAL B 1 63 ? -16.516 76.688 41.969 1 73.56 63 VAL B CA 1
ATOM 2626 C C . VAL B 1 63 ? -15.68 76.438 43.219 1 73.56 63 VAL B C 1
ATOM 2628 O O . VAL B 1 63 ? -15.602 75.375 43.75 1 73.56 63 VAL B O 1
ATOM 2631 N N . CYS B 1 64 ? -14.969 77.562 43.469 1 76.88 64 CYS B N 1
ATOM 2632 C CA . CYS B 1 64 ? -14.18 77.562 44.688 1 76.88 64 CYS B CA 1
ATOM 2633 C C . CYS B 1 64 ? -15.078 77.375 45.906 1 76.88 64 CYS B C 1
ATOM 2635 O O . CYS B 1 64 ? -16.062 78.125 46.062 1 76.88 64 CYS B O 1
ATOM 2637 N N . GLU B 1 65 ? -14.852 76.438 46.75 1 71.38 65 GLU B N 1
ATOM 2638 C CA . GLU B 1 65 ? -15.641 76.125 47.938 1 71.38 65 GLU B CA 1
ATOM 2639 C C . GLU B 1 65 ? -15.625 77.312 48.906 1 71.38 65 GLU B C 1
ATOM 2641 O O . GLU B 1 65 ? -16.625 77.562 49.594 1 71.38 65 GLU B O 1
ATOM 2646 N N . ASP B 1 66 ? -14.547 78 48.969 1 73.56 66 ASP B N 1
ATOM 2647 C CA . ASP B 1 66 ? -14.352 79.062 49.938 1 73.56 66 ASP B CA 1
ATOM 2648 C C . ASP B 1 66 ? -15.039 80.375 49.5 1 73.56 66 ASP B C 1
ATOM 2650 O O . ASP B 1 66 ? -15.578 81.062 50.312 1 73.56 66 ASP B O 1
ATOM 2654 N N . HIS B 1 67 ? -15.047 80.562 48.188 1 80.62 67 HIS B N 1
ATOM 2655 C CA . HIS B 1 67 ? -15.461 81.938 47.75 1 80.62 67 HIS B CA 1
ATOM 2656 C C . HIS B 1 67 ? -16.688 81.812 46.844 1 80.62 67 HIS B C 1
ATOM 2658 O O . HIS B 1 67 ? -17.234 82.812 46.438 1 80.62 67 HIS B O 1
ATOM 2664 N N . LYS B 1 68 ? -17.062 80.562 46.531 1 76.06 68 LYS B N 1
ATOM 2665 C CA . LYS B 1 68 ? -18.234 80.312 45.719 1 76.06 68 LYS B CA 1
ATOM 2666 C C . LYS B 1 68 ? -18.125 81 44.344 1 76.06 68 LYS B C 1
ATOM 2668 O O . LYS B 1 68 ? -19.125 81.438 43.812 1 76.06 68 LYS B O 1
ATOM 2673 N N . LEU B 1 69 ? -16.891 81.312 43.875 1 80 69 LEU B N 1
ATOM 2674 C CA . LEU B 1 69 ? -16.609 81.875 42.562 1 80 69 LEU B CA 1
ATOM 2675 C C . LEU B 1 69 ? -16.016 80.812 41.625 1 80 69 LEU B C 1
ATOM 2677 O O . LEU B 1 69 ? -15.438 79.812 42.094 1 80 69 LEU B O 1
ATOM 2681 N N . GLU B 1 70 ? -16.141 81.062 40.469 1 76.88 70 GLU B N 1
ATOM 2682 C CA . GLU B 1 70 ? -15.586 80.188 39.469 1 76.88 70 GLU B CA 1
ATOM 2683 C C . GLU B 1 70 ? -14.055 80.188 39.5 1 76.88 70 GLU B C 1
ATOM 2685 O O . GLU B 1 70 ? -13.453 81.188 39.812 1 76.88 70 GLU B O 1
ATOM 2690 N N . PHE B 1 71 ? -13.586 79 39.156 1 83.06 71 PHE B N 1
ATOM 2691 C CA . PHE B 1 71 ? -12.133 78.938 39.094 1 83.06 71 PHE B CA 1
ATOM 2692 C C . PHE B 1 71 ? -11.609 79.75 37.906 1 83.06 71 PHE B C 1
ATOM 2694 O O . PHE B 1 71 ? -12.219 79.75 36.844 1 83.06 71 PHE B O 1
ATOM 2701 N N . ALA B 1 72 ? -10.578 80.562 38.188 1 83.12 72 ALA B N 1
ATOM 2702 C CA . ALA B 1 72 ? -10.031 81.438 37.125 1 83.12 72 ALA B CA 1
ATOM 2703 C C . ALA B 1 72 ? -8.555 81.125 36.875 1 83.12 72 ALA B C 1
ATOM 2705 O O . ALA B 1 72 ? -8.039 81.375 35.781 1 83.12 72 ALA B O 1
ATOM 2706 N N . HIS B 1 73 ? -7.938 80.562 37.875 1 88.12 73 HIS B N 1
ATOM 2707 C CA . HIS B 1 73 ? -6.5 80.312 37.781 1 88.12 73 HIS B CA 1
ATOM 2708 C C . HIS B 1 73 ? -6.152 78.875 38.188 1 88.12 73 HIS B C 1
ATOM 2710 O O . HIS B 1 73 ? -6.961 78.188 38.812 1 88.12 73 HIS B O 1
ATOM 2716 N N . TYR B 1 74 ? -5.066 78.5 37.688 1 87.88 74 TYR B N 1
ATOM 2717 C CA . TYR B 1 74 ? -4.477 77.25 38.094 1 87.88 74 TYR B CA 1
ATOM 2718 C C . TYR B 1 74 ? -3.205 77.438 38.906 1 87.88 74 TYR B C 1
ATOM 2720 O O . TYR B 1 74 ? -2.281 78.125 38.469 1 87.88 74 TYR B O 1
ATOM 2728 N N . CYS B 1 75 ? -3.268 77.062 40.125 1 87.19 75 CYS B N 1
ATOM 2729 C CA . CYS B 1 75 ? -2.096 77.188 40.969 1 87.19 75 CYS B CA 1
ATOM 2730 C C . CYS B 1 75 ? -1.114 76.062 40.688 1 87.19 75 CYS B C 1
ATOM 2732 O O . CYS B 1 75 ? -1.427 74.875 40.938 1 87.19 75 CYS B O 1
ATOM 2734 N N . ARG B 1 76 ? 0.071 76.312 40.281 1 84.5 76 ARG B N 1
ATOM 2735 C CA . ARG B 1 76 ? 1.058 75.312 39.875 1 84.5 76 ARG B CA 1
ATOM 2736 C C . ARG B 1 76 ? 1.664 74.625 41.094 1 84.5 76 ARG B C 1
ATOM 2738 O O . ARG B 1 76 ? 2.01 73.438 41.031 1 84.5 76 ARG B O 1
ATOM 2745 N N . ASP B 1 77 ? 1.776 75.375 42.094 1 81.88 77 ASP B N 1
ATOM 2746 C CA . ASP B 1 77 ? 2.396 74.875 43.312 1 81.88 77 ASP B CA 1
ATOM 2747 C C . ASP B 1 77 ? 1.493 73.812 43.969 1 81.88 77 ASP B C 1
ATOM 2749 O O . ASP B 1 77 ? 1.97 72.812 44.469 1 81.88 77 ASP B O 1
ATOM 2753 N N . CYS B 1 78 ? 0.216 74.062 44 1 76.81 78 CYS B N 1
ATOM 2754 C CA . CYS B 1 78 ? -0.733 73.188 44.688 1 76.81 78 CYS B CA 1
ATOM 2755 C C . CYS B 1 78 ? -1.419 72.25 43.688 1 76.81 78 CYS B C 1
ATOM 2757 O O . CYS B 1 78 ? -2.148 71.375 44.094 1 76.81 78 CYS B O 1
ATOM 2759 N N . LYS B 1 79 ? -1.293 72.562 42.438 1 77.25 79 LYS B N 1
ATOM 2760 C CA . LYS B 1 79 ? -1.841 71.75 41.375 1 77.25 79 LYS B CA 1
ATOM 2761 C C . LYS B 1 79 ? -3.361 71.688 41.469 1 77.25 79 LYS B C 1
ATOM 2763 O O . LYS B 1 79 ? -3.928 70.562 41.406 1 77.25 79 LYS B O 1
ATOM 2768 N N . CYS B 1 80 ? -3.922 72.75 41.625 1 76.5 80 CYS B N 1
ATOM 2769 C CA . CYS B 1 80 ? -5.379 72.812 41.719 1 76.5 80 CYS B CA 1
ATOM 2770 C C . CYS B 1 80 ? -5.93 74.125 41.156 1 76.5 80 CYS B C 1
ATOM 2772 O O . CYS B 1 80 ? -5.184 75.062 40.906 1 76.5 80 CYS B O 1
ATOM 2774 N N . PHE B 1 81 ? -7.223 74.125 40.844 1 83 81 PHE B N 1
ATOM 2775 C CA . PHE B 1 81 ? -7.91 75.312 40.375 1 83 81 PHE B CA 1
ATOM 2776 C C . PHE B 1 81 ? -8.25 76.25 41.531 1 83 81 PHE B C 1
ATOM 2778 O O . PHE B 1 81 ? -8.641 75.75 42.594 1 83 81 PHE B O 1
ATOM 2785 N N . ILE B 1 82 ? -7.992 77.562 41.281 1 82.69 82 ILE B N 1
ATOM 2786 C CA . ILE B 1 82 ? -8.281 78.5 42.312 1 82.69 82 ILE B CA 1
ATOM 2787 C C . ILE B 1 82 ? -9.031 79.688 41.75 1 82.69 82 ILE B C 1
ATOM 2789 O O . ILE B 1 82 ? -8.938 80 40.531 1 82.69 82 ILE B O 1
ATOM 2793 N N . CYS B 1 83 ? -9.836 80.375 42.562 1 85.5 83 CYS B N 1
ATOM 2794 C CA . CYS B 1 83 ? -10.516 81.562 42.156 1 85.5 83 CYS B CA 1
ATOM 2795 C C . CYS B 1 83 ? -9.633 82.812 42.375 1 85.5 83 CYS B C 1
ATOM 2797 O O . CYS B 1 83 ? -8.547 82.688 42.938 1 85.5 83 CYS B O 1
ATOM 2799 N N . THR B 1 84 ? -10.07 83.875 41.938 1 87.19 84 THR B N 1
ATOM 2800 C CA . THR B 1 84 ? -9.266 85.125 41.969 1 87.19 84 THR B CA 1
ATOM 2801 C C . THR B 1 84 ? -8.977 85.562 43.406 1 87.19 84 THR B C 1
ATOM 2803 O O . THR B 1 84 ? -7.836 85.875 43.75 1 87.19 84 THR B O 1
ATOM 2806 N N . PRO B 1 85 ? -9.961 85.375 44.312 1 90.12 85 PRO B N 1
ATOM 2807 C CA . PRO B 1 85 ? -9.688 85.812 45.688 1 90.12 85 PRO B CA 1
ATOM 2808 C C . PRO B 1 85 ? -8.688 84.875 46.375 1 90.12 85 PRO B C 1
ATOM 2810 O O . PRO B 1 85 ? -7.961 85.25 47.281 1 90.12 85 PRO B O 1
ATOM 2813 N N . CYS B 1 86 ? -8.648 83.688 46 1 87.31 86 CYS B N 1
ATOM 2814 C CA . CYS B 1 86 ? -7.73 82.75 46.594 1 87.31 86 CYS B CA 1
ATOM 2815 C C . CYS B 1 86 ? -6.285 83.062 46.281 1 87.31 86 CYS B C 1
ATOM 2817 O O . CYS B 1 86 ? -5.375 82.688 47.031 1 87.31 86 CYS B O 1
ATOM 2819 N N . VAL B 1 87 ? -6.047 83.812 45.188 1 87.94 87 VAL B N 1
ATOM 2820 C CA . VAL B 1 87 ? -4.719 84.188 44.75 1 87.94 87 VAL B CA 1
ATOM 2821 C C . VAL B 1 87 ? -4.059 85.062 45.812 1 87.94 87 VAL B C 1
ATOM 2823 O O . VAL B 1 87 ? -2.852 85 46.031 1 87.94 87 VAL B O 1
ATOM 2826 N N . THR B 1 88 ? -4.895 85.812 46.438 1 87.94 88 THR B N 1
ATOM 2827 C CA . THR B 1 88 ? -4.348 86.75 47.406 1 87.94 88 THR B CA 1
ATOM 2828 C C . THR B 1 88 ? -4.48 86.25 48.844 1 87.94 88 THR B C 1
ATOM 2830 O O . THR B 1 88 ? -4.031 86.938 49.781 1 87.94 88 THR B O 1
ATOM 2833 N N . SER B 1 89 ? -5.051 85.125 49.031 1 84.75 89 SER B N 1
ATOM 2834 C CA . SER B 1 89 ? -5.266 84.625 50.375 1 84.75 89 SER B CA 1
ATOM 2835 C C . SER B 1 89 ? -4.496 83.312 50.594 1 84.75 89 SER B C 1
ATOM 2837 O O . SER B 1 89 ? -3.309 83.375 50.938 1 84.75 89 SER B O 1
ATOM 2839 N N . VAL B 1 90 ? -5.113 82.188 50.344 1 80.38 90 VAL B N 1
ATOM 2840 C CA . VAL B 1 90 ? -4.625 80.875 50.688 1 80.38 90 VAL B CA 1
ATOM 2841 C C . VAL B 1 90 ? -3.393 80.562 49.844 1 80.38 90 VAL B C 1
ATOM 2843 O O . VAL B 1 90 ? -2.453 79.875 50.312 1 80.38 90 VAL B O 1
ATOM 2846 N N . HIS B 1 91 ? -3.398 81.188 48.625 1 85.69 91 HIS B N 1
ATOM 2847 C CA . HIS B 1 91 ? -2.342 80.812 47.688 1 85.69 91 HIS B CA 1
ATOM 2848 C C . HIS B 1 91 ? -1.405 82 47.406 1 85.69 91 HIS B C 1
ATOM 2850 O O . HIS B 1 91 ? -0.791 82.062 46.344 1 85.69 91 HIS B O 1
ATOM 2856 N N . LYS B 1 92 ? -1.424 82.875 48.344 1 87.44 92 LYS B N 1
ATOM 2857 C CA . LYS B 1 92 ? -0.529 84 48.219 1 87.44 92 LYS B CA 1
ATOM 2858 C C . LYS B 1 92 ? 0.916 83.562 48.031 1 87.44 92 LYS B C 1
ATOM 2860 O O . LYS B 1 92 ? 1.41 82.688 48.75 1 87.44 92 LYS B O 1
ATOM 2865 N N . GLY B 1 93 ? 1.677 84.062 47.031 1 88 93 GLY B N 1
ATOM 2866 C CA . GLY B 1 93 ? 3.074 83.75 46.75 1 88 93 GLY B CA 1
ATOM 2867 C C . GLY B 1 93 ? 3.262 82.562 45.844 1 88 93 GLY B C 1
ATOM 2868 O O . GLY B 1 93 ? 4.383 82.25 45.406 1 88 93 GLY B O 1
ATOM 2869 N N . HIS B 1 94 ? 2.156 81.875 45.594 1 89.75 94 HIS B N 1
ATOM 2870 C CA . HIS B 1 94 ? 2.266 80.75 44.688 1 89.75 94 HIS B CA 1
ATOM 2871 C C . HIS B 1 94 ? 2.332 81.25 43.219 1 89.75 94 HIS B C 1
ATOM 2873 O O . HIS B 1 94 ? 2.082 82.438 42.938 1 89.75 94 HIS B O 1
ATOM 2879 N N . SER B 1 95 ? 2.787 80.375 42.344 1 92 95 SER B N 1
ATOM 2880 C CA . SER B 1 95 ? 2.787 80.625 40.906 1 92 95 SER B CA 1
ATOM 2881 C C . SER B 1 95 ? 1.467 80.188 40.25 1 92 95 SER B C 1
ATOM 2883 O O . SER B 1 95 ? 1.003 79.062 40.469 1 92 95 SER B O 1
ATOM 2885 N N . PHE B 1 96 ? 0.77 81.25 39.562 1 89.38 96 PHE B N 1
ATOM 2886 C CA . PHE B 1 96 ? -0.535 81 39 1 89.38 96 PHE B CA 1
ATOM 2887 C C . PHE B 1 96 ? -0.525 81.25 37.469 1 89.38 96 PHE B C 1
ATOM 2889 O O . PHE B 1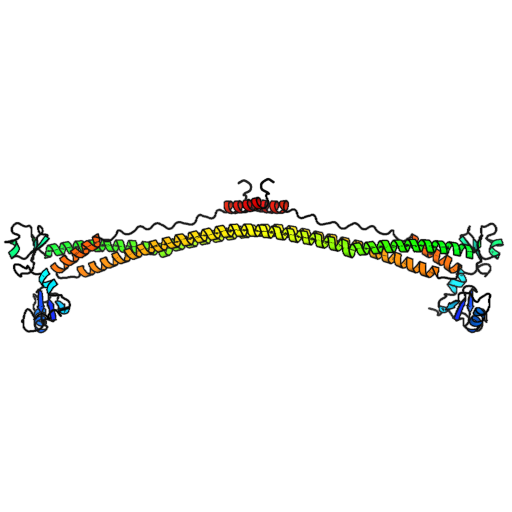 96 ? 0.26 82.062 37 1 89.38 96 PHE B O 1
ATOM 2896 N N . THR B 1 97 ? -1.239 80.438 36.75 1 89.5 97 THR B N 1
ATOM 2897 C CA . THR B 1 97 ? -1.473 80.625 35.312 1 89.5 97 THR B CA 1
ATOM 2898 C C . THR B 1 97 ? -2.967 80.625 35 1 89.5 97 THR B C 1
ATOM 2900 O O . THR B 1 97 ? -3.77 80.125 35.781 1 89.5 97 THR B O 1
ATOM 2903 N N . ASP B 1 98 ? -3.266 81.438 33.969 1 90.19 98 ASP B N 1
ATOM 2904 C CA . ASP B 1 98 ? -4.66 81.438 33.531 1 90.19 98 ASP B CA 1
ATOM 2905 C C . ASP B 1 98 ? -5.148 80.062 33.125 1 90.19 98 ASP B C 1
ATOM 2907 O O . ASP B 1 98 ? -4.418 79.312 32.469 1 90.19 98 ASP B O 1
ATOM 2911 N N . ILE B 1 99 ? -6.301 79.75 33.531 1 84.94 99 ILE B N 1
ATOM 2912 C CA . ILE B 1 99 ? -6.875 78.438 33.219 1 84.94 99 ILE B CA 1
ATOM 2913 C C . ILE B 1 99 ? -6.91 78.188 31.719 1 84.94 99 ILE B C 1
ATOM 2915 O O . ILE B 1 99 ? -6.691 77.062 31.25 1 84.94 99 ILE B O 1
ATOM 2919 N N . ALA B 1 100 ? -7.238 79.25 30.969 1 83.75 100 ALA B N 1
ATOM 2920 C CA . ALA B 1 100 ? -7.32 79.125 29.516 1 83.75 100 ALA B CA 1
ATOM 2921 C C . ALA B 1 100 ? -5.977 78.688 28.922 1 83.75 100 ALA B C 1
ATOM 2923 O O . ALA B 1 100 ? -5.922 77.875 27.984 1 83.75 100 ALA B O 1
ATOM 2924 N N . GLU B 1 101 ? -4.887 79.25 29.469 1 89.06 101 GLU B N 1
ATOM 2925 C CA . GLU B 1 101 ? -3.549 78.938 28.969 1 89.06 101 GLU B CA 1
ATOM 2926 C C . GLU B 1 101 ? -3.166 77.5 29.312 1 89.06 101 GLU B C 1
ATOM 2928 O O . GLU B 1 101 ? -2.598 76.812 28.469 1 89.06 101 GLU B O 1
ATOM 2933 N N . VAL B 1 102 ? -3.51 77.125 30.469 1 86.44 102 VAL B N 1
ATOM 2934 C CA . VAL B 1 102 ? -3.217 75.75 30.922 1 86.44 102 VAL B CA 1
ATOM 2935 C C . VAL B 1 102 ? -4.031 74.75 30.109 1 86.44 102 VAL B C 1
ATOM 2937 O O . VAL B 1 102 ? -3.516 73.75 29.703 1 86.44 102 VAL B O 1
ATOM 2940 N N . ALA B 1 103 ? -5.273 75.125 29.828 1 85.19 103 ALA B N 1
ATOM 2941 C CA . ALA B 1 103 ? -6.145 74.25 29.031 1 85.19 103 ALA B CA 1
ATOM 2942 C C . ALA B 1 103 ? -5.629 74.125 27.609 1 85.19 103 ALA B C 1
ATOM 2944 O O . ALA B 1 103 ? -5.641 73 27.047 1 85.19 103 ALA B O 1
ATOM 2945 N N . GLU B 1 104 ? -5.191 75.25 27.016 1 88.69 104 GLU B N 1
ATOM 2946 C CA . GLU B 1 104 ? -4.664 75.188 25.656 1 88.69 104 GLU B CA 1
ATOM 2947 C C . GLU B 1 104 ? -3.428 74.312 25.562 1 88.69 104 GLU B C 1
ATOM 2949 O O . GLU B 1 104 ? -3.285 73.562 24.625 1 88.69 104 GLU B O 1
ATOM 2954 N N . THR B 1 105 ? -2.529 74.5 26.531 1 89.12 105 THR B N 1
ATOM 2955 C CA . THR B 1 105 ? -1.335 73.625 26.578 1 89.12 105 THR B CA 1
ATOM 2956 C C . THR B 1 105 ? -1.71 72.188 26.734 1 89.12 105 THR B C 1
ATOM 2958 O O . THR B 1 105 ? -1.153 71.312 26.062 1 89.12 105 THR B O 1
ATOM 2961 N N . SER B 1 106 ? -2.674 71.938 27.594 1 89.06 106 SER B N 1
ATOM 2962 C CA . SER B 1 106 ? -3.133 70.562 27.828 1 89.06 106 SER B CA 1
ATOM 2963 C C . SER B 1 106 ? -3.799 69.938 26.594 1 89.06 106 SER B C 1
ATOM 2965 O O . SER B 1 106 ? -3.652 68.75 26.297 1 89.06 106 SER B O 1
ATOM 2967 N N . ARG B 1 107 ? -4.559 70.75 25.844 1 92.19 107 ARG B N 1
ATOM 2968 C CA . ARG B 1 107 ? -5.176 70.312 24.609 1 92.19 107 ARG B CA 1
ATOM 2969 C C . ARG B 1 107 ? -4.117 69.938 23.578 1 92.19 107 ARG B C 1
ATOM 2971 O O . ARG B 1 107 ? -4.293 68.938 22.844 1 92.19 107 ARG B O 1
ATOM 2978 N N . GLY B 1 108 ? -3.043 70.75 23.594 1 92.88 108 GLY B N 1
ATOM 2979 C CA . GLY B 1 108 ? -1.922 70.375 22.734 1 92.88 108 GLY B CA 1
ATOM 2980 C C . GLY B 1 108 ? -1.32 69 23.109 1 92.88 108 GLY B C 1
ATOM 2981 O O . GLY B 1 108 ? -1.005 68.188 22.219 1 92.88 108 GLY B O 1
ATOM 2982 N N . ASP B 1 109 ? -1.167 68.688 24.422 1 91.94 109 ASP B N 1
ATOM 2983 C CA . ASP B 1 109 ? -0.639 67.438 24.906 1 91.94 109 ASP B CA 1
ATOM 2984 C C . ASP B 1 109 ? -1.552 66.312 24.516 1 91.94 109 ASP B C 1
ATOM 2986 O O . ASP B 1 109 ? -1.075 65.188 24.141 1 91.94 109 ASP B O 1
ATOM 2990 N N . VAL B 1 110 ? -2.822 66.5 24.609 1 93.38 110 VAL B N 1
ATOM 2991 C CA . VAL B 1 110 ? -3.805 65.5 24.266 1 93.38 110 VAL B CA 1
ATOM 2992 C C . VAL B 1 110 ? -3.721 65.125 22.781 1 93.38 110 VAL B C 1
ATOM 2994 O O . VAL B 1 110 ? -3.787 63.969 22.391 1 93.38 110 VAL B O 1
ATOM 2997 N N . LYS B 1 111 ? -3.539 66.188 21.922 1 94.31 111 LYS B N 1
ATOM 2998 C CA . LYS B 1 111 ? -3.4 65.938 20.484 1 94.31 111 LYS B CA 1
ATOM 2999 C C . LYS B 1 111 ? -2.172 65.062 20.172 1 94.31 111 LYS B C 1
ATOM 3001 O O . LYS B 1 111 ? -2.227 64.188 19.328 1 94.31 111 LYS B O 1
ATOM 3006 N N . ASN B 1 112 ? -1.075 65.375 20.922 1 94.38 112 ASN B N 1
ATOM 3007 C CA . ASN B 1 112 ? 0.14 64.625 20.766 1 94.38 112 ASN B CA 1
ATOM 3008 C C . ASN B 1 112 ? -0.076 63.156 21.188 1 94.38 112 ASN B C 1
ATOM 3010 O O . ASN B 1 112 ? 0.381 62.219 20.5 1 94.38 112 ASN B O 1
ATOM 3014 N N . ARG B 1 113 ? -0.776 62.938 22.281 1 93.62 113 ARG B N 1
ATOM 3015 C CA . ARG B 1 113 ? -1.067 61.594 22.766 1 93.62 113 ARG B CA 1
ATOM 3016 C C . ARG B 1 113 ? -1.975 60.844 21.797 1 93.62 113 ARG B C 1
ATOM 3018 O O . ARG B 1 113 ? -1.792 59.656 21.562 1 93.62 113 ARG B O 1
ATOM 3025 N N . LEU B 1 114 ? -2.914 61.562 21.203 1 94.69 114 LEU B N 1
ATOM 3026 C CA . LEU B 1 114 ? -3.82 60.969 20.219 1 94.69 114 LEU B CA 1
ATOM 3027 C C . LEU B 1 114 ? -3.057 60.469 19 1 94.69 114 LEU B C 1
ATOM 3029 O O . LEU B 1 114 ? -3.346 59.375 18.484 1 94.69 114 LEU B O 1
ATOM 3033 N N . GLU B 1 115 ? -2.08 61.25 18.578 1 95.56 115 GLU B N 1
ATOM 3034 C CA . GLU B 1 115 ? -1.248 60.812 17.453 1 95.56 115 GLU B CA 1
ATOM 3035 C C . GLU B 1 115 ? -0.46 59.562 17.797 1 95.56 115 GLU B C 1
ATOM 3037 O O . GLU B 1 115 ? -0.375 58.656 16.969 1 95.56 115 GLU B O 1
ATOM 3042 N N . GLN B 1 116 ? 0.091 59.531 19.047 1 94.62 116 GLN B N 1
ATOM 3043 C CA . GLN B 1 116 ? 0.834 58.344 19.484 1 94.62 116 GLN B CA 1
ATOM 3044 C C . GLN B 1 116 ? -0.065 57.125 19.547 1 94.62 116 GLN B C 1
ATOM 3046 O O . GLN B 1 116 ? 0.324 56.031 19.109 1 94.62 116 GLN B O 1
ATOM 3051 N N . ILE B 1 117 ? -1.25 57.25 20.016 1 95.69 117 ILE B N 1
ATOM 3052 C CA . ILE B 1 117 ? -2.211 56.156 20.156 1 95.69 117 ILE B CA 1
ATOM 3053 C C . ILE B 1 117 ? -2.639 55.688 18.781 1 95.69 117 ILE B C 1
ATOM 3055 O O . ILE B 1 117 ? -2.752 54.469 18.547 1 95.69 117 ILE B O 1
ATOM 3059 N N . GLU B 1 118 ? -2.867 56.625 17.859 1 95.81 118 GLU B N 1
ATOM 3060 C CA . GLU B 1 118 ? -3.246 56.281 16.5 1 95.81 118 GLU B CA 1
ATOM 3061 C C . GLU B 1 118 ? -2.17 55.438 15.828 1 95.81 118 GLU B C 1
ATOM 3063 O O . GLU B 1 118 ? -2.479 54.438 15.148 1 95.81 118 GLU B O 1
ATOM 3068 N N . ASN B 1 119 ? -0.917 55.844 16.062 1 96.38 119 ASN B N 1
ATOM 3069 C CA . ASN B 1 119 ? 0.19 55.062 15.5 1 96.38 119 ASN B CA 1
ATOM 3070 C C . ASN B 1 119 ? 0.258 53.656 16.109 1 96.38 119 ASN B C 1
ATOM 3072 O O . ASN B 1 119 ? 0.529 52.688 15.398 1 96.38 119 ASN B O 1
ATOM 3076 N N . SER B 1 120 ? -0.007 53.531 17.406 1 95.75 120 SER B N 1
ATOM 3077 C CA . SER B 1 120 ? -0.026 52.25 18.078 1 95.75 120 SER B CA 1
ATOM 3078 C C . SER B 1 120 ? -1.154 51.344 17.547 1 95.75 120 SER B C 1
ATOM 3080 O O . SER B 1 120 ? -0.969 50.156 17.344 1 95.75 120 SER B O 1
ATOM 3082 N N . ILE B 1 121 ? -2.273 51.906 17.25 1 96.62 121 ILE B N 1
ATOM 3083 C CA . ILE B 1 121 ? -3.424 51.188 16.719 1 96.62 121 ILE B CA 1
ATOM 3084 C C . ILE B 1 121 ? -3.104 50.656 15.328 1 96.62 121 ILE B C 1
ATOM 3086 O O . ILE B 1 121 ? -3.438 49.531 14.992 1 96.62 121 ILE B O 1
ATOM 3090 N N . LYS B 1 122 ? -2.426 51.5 14.555 1 96.94 122 LYS B N 1
ATOM 3091 C CA . LYS B 1 122 ? -2.021 51.094 13.211 1 96.94 122 LYS B CA 1
ATOM 3092 C C . LYS B 1 122 ? -1.051 49.906 13.273 1 96.94 122 LYS B C 1
ATOM 3094 O O . LYS B 1 122 ? -1.19 48.938 12.516 1 96.94 122 LYS B O 1
ATOM 3099 N N . THR B 1 123 ? -0.083 50.031 14.188 1 95.5 123 THR B N 1
ATOM 3100 C CA . THR B 1 123 ? 0.89 48.969 14.367 1 95.5 123 THR B CA 1
ATOM 3101 C C . THR B 1 123 ? 0.196 47.656 14.781 1 95.5 123 THR B C 1
ATOM 3103 O O . THR B 1 123 ? 0.467 46.594 14.211 1 95.5 123 THR B O 1
ATOM 3106 N N . LEU B 1 124 ? -0.749 47.75 15.703 1 96.75 124 LEU B N 1
ATOM 3107 C CA . LEU B 1 124 ? -1.493 46.594 16.188 1 96.75 124 LEU B CA 1
ATOM 3108 C C . LEU B 1 124 ? -2.352 46 15.078 1 96.75 124 LEU B C 1
ATOM 3110 O O . LEU B 1 124 ? -2.381 44.781 14.898 1 96.75 124 LEU B O 1
ATOM 3114 N N . SER B 1 125 ? -2.984 46.844 14.305 1 96.69 125 SER B N 1
ATOM 3115 C CA . SER B 1 125 ? -3.809 46.406 13.188 1 96.69 125 SER B CA 1
ATOM 3116 C C . SER B 1 125 ? -2.975 45.656 12.148 1 96.69 125 SER B C 1
ATOM 3118 O O . SER B 1 125 ? -3.404 44.625 11.617 1 96.69 125 SER B O 1
ATOM 3120 N N . GLY B 1 126 ? -1.821 46.219 11.883 1 95.81 126 GLY B N 1
ATOM 3121 C CA . GLY B 1 126 ? -0.916 45.531 10.961 1 95.81 126 GLY B CA 1
ATOM 3122 C C . GLY B 1 126 ? -0.461 44.188 11.453 1 95.81 126 GLY B C 1
ATOM 3123 O O . GLY B 1 126 ? -0.427 43.219 10.68 1 95.81 126 GLY B O 1
ATOM 3124 N N . SER B 1 127 ? -0.14 44.062 12.703 1 95.31 127 SER B N 1
ATOM 3125 C CA . SER B 1 127 ? 0.288 42.781 13.305 1 95.31 127 SER B CA 1
ATOM 3126 C C . SER B 1 127 ? -0.837 41.75 13.289 1 95.31 127 SER B C 1
ATOM 3128 O O . SER B 1 127 ? -0.616 40.594 12.961 1 95.31 127 SER B O 1
ATOM 3130 N N . ILE B 1 128 ? -2.02 42.188 13.602 1 96.25 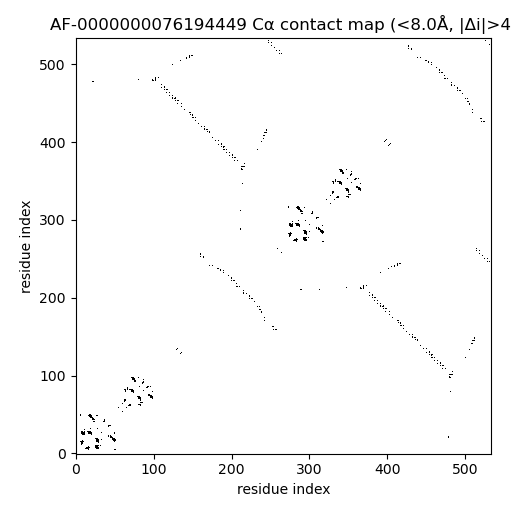128 ILE B N 1
ATOM 3131 C CA . ILE B 1 128 ? -3.182 41.312 13.625 1 96.25 128 ILE B CA 1
ATOM 3132 C C . ILE B 1 128 ? -3.451 40.781 12.227 1 96.25 128 ILE B C 1
ATOM 3134 O O . ILE B 1 128 ? -3.668 39.562 12.055 1 96.25 128 ILE B O 1
ATOM 3138 N N . GLU B 1 129 ? -3.385 41.656 11.234 1 96 129 GLU B N 1
ATOM 3139 C CA . GLU B 1 129 ? -3.598 41.219 9.852 1 96 129 GLU B CA 1
ATOM 3140 C C . GLU B 1 129 ? -2.521 40.25 9.406 1 96 129 GLU B C 1
ATOM 3142 O O . GLU B 1 129 ? -2.82 39.25 8.742 1 96 129 GLU B O 1
ATOM 3147 N N . ALA B 1 130 ? -1.286 40.5 9.75 1 94.62 130 ALA B N 1
ATOM 3148 C CA . ALA B 1 130 ? -0.184 39.594 9.398 1 94.62 130 ALA B CA 1
ATOM 3149 C C . ALA B 1 130 ? -0.382 38.219 10.008 1 94.62 130 ALA B C 1
ATOM 3151 O O . ALA B 1 130 ? -0.172 37.188 9.344 1 94.62 130 ALA B O 1
ATOM 3152 N N . PHE B 1 131 ? -0.848 38.188 11.25 1 94.56 131 PHE B N 1
ATOM 3153 C CA . PHE B 1 131 ? -1.069 36.906 11.938 1 94.56 131 PHE B CA 1
ATOM 3154 C C . PHE B 1 131 ? -2.234 36.156 11.312 1 94.56 131 PHE B C 1
ATOM 3156 O O . PHE B 1 131 ? -2.17 34.938 11.148 1 94.56 131 PHE B O 1
ATOM 3163 N N . LYS B 1 132 ? -3.27 36.781 10.859 1 94.5 132 LYS B N 1
ATOM 3164 C CA . LYS B 1 132 ? -4.484 36.156 10.344 1 94.5 132 LYS B CA 1
ATOM 3165 C C . LYS B 1 132 ? -4.285 35.688 8.914 1 94.5 132 LYS B C 1
ATOM 3167 O O . LYS B 1 132 ? -4.926 34.719 8.484 1 94.5 132 LYS B O 1
ATOM 3172 N N . THR B 1 133 ? -3.398 36.25 8.164 1 93.75 133 THR B N 1
ATOM 3173 C CA . THR B 1 133 ? -3.287 35.938 6.75 1 93.75 133 THR B CA 1
ATOM 3174 C C . THR B 1 133 ? -1.946 35.281 6.445 1 93.75 133 THR B C 1
ATOM 3176 O O . THR B 1 133 ? -1.856 34.031 6.379 1 93.75 133 THR B O 1
ATOM 3179 N N . THR B 1 134 ? -0.881 36.062 6.613 1 93.12 134 THR B N 1
ATOM 3180 C CA . THR B 1 134 ? 0.423 35.625 6.133 1 93.12 134 THR B CA 1
ATOM 3181 C C . THR B 1 134 ? 0.967 34.5 7.004 1 93.12 134 THR B C 1
ATOM 3183 O O . THR B 1 134 ? 1.335 33.438 6.496 1 93.12 134 THR B O 1
ATOM 3186 N N . LYS B 1 135 ? 0.942 34.719 8.312 1 94.06 135 LYS B N 1
ATOM 3187 C CA . LYS B 1 135 ? 1.568 33.75 9.219 1 94.06 135 LYS B CA 1
ATOM 3188 C C . LYS B 1 135 ? 0.761 32.469 9.289 1 94.06 135 LYS B C 1
ATOM 3190 O O . LYS B 1 135 ? 1.327 31.359 9.266 1 94.06 135 LYS B O 1
ATOM 3195 N N . GLN B 1 136 ? -0.534 32.594 9.398 1 94.31 136 GLN B N 1
ATOM 3196 C CA . GLN B 1 136 ? -1.407 31.422 9.422 1 94.31 136 GLN B CA 1
ATOM 3197 C C . GLN B 1 136 ? -1.298 30.625 8.125 1 94.31 136 GLN B C 1
ATOM 3199 O O . GLN B 1 136 ? -1.221 29.391 8.148 1 94.31 136 GLN B O 1
ATOM 3204 N N . THR B 1 137 ? -1.267 31.219 6.957 1 95.44 137 THR B N 1
ATOM 3205 C CA . THR B 1 137 ? -1.187 30.578 5.652 1 95.44 137 THR B CA 1
ATOM 3206 C C . THR B 1 137 ? 0.164 29.891 5.473 1 95.44 137 THR B C 1
ATOM 3208 O O . THR B 1 137 ? 0.236 28.781 4.949 1 95.44 137 THR B O 1
ATOM 3211 N N . LYS B 1 138 ? 1.213 30.609 5.863 1 94.81 138 LYS B N 1
ATOM 3212 C CA . LYS B 1 138 ? 2.551 30.031 5.754 1 94.81 138 LYS B CA 1
ATOM 3213 C C . LYS B 1 138 ? 2.662 28.734 6.566 1 94.81 138 LYS B C 1
ATOM 3215 O O . LYS B 1 138 ? 3.236 27.75 6.102 1 94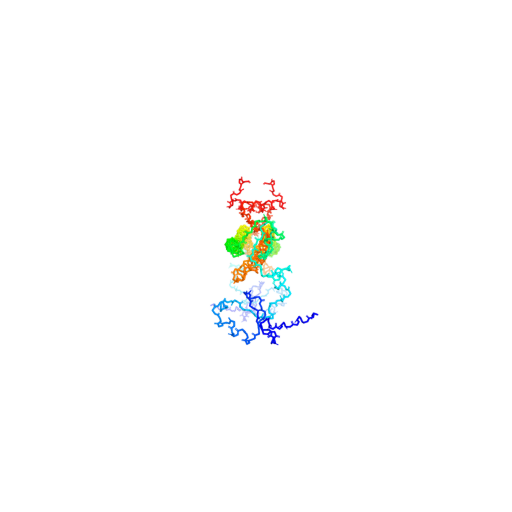.81 138 LYS B O 1
ATOM 3220 N N . LEU B 1 139 ? 2.123 28.75 7.746 1 95.38 139 LEU B N 1
ATOM 3221 C CA . LEU B 1 139 ? 2.125 27.578 8.617 1 95.38 139 LEU B CA 1
ATOM 3222 C C . LEU B 1 139 ? 1.375 26.422 7.965 1 95.38 139 LEU B C 1
ATOM 3224 O O . LEU B 1 139 ? 1.884 25.297 7.914 1 95.38 139 LEU B O 1
ATOM 3228 N N . GLN B 1 140 ? 0.175 26.688 7.445 1 95.62 140 GLN B N 1
ATOM 3229 C CA . GLN B 1 140 ? -0.648 25.656 6.809 1 95.62 140 GLN B CA 1
ATOM 3230 C C . GLN B 1 140 ? 0.026 25.109 5.551 1 95.62 140 GLN B C 1
ATOM 3232 O O . GLN B 1 140 ? 0.1 23.906 5.359 1 95.62 140 GLN B O 1
ATOM 3237 N N . THR B 1 141 ? 0.529 25.938 4.68 1 96.25 141 THR B N 1
ATOM 3238 C CA . THR B 1 141 ? 1.154 25.562 3.422 1 96.25 141 THR B CA 1
ATOM 3239 C C . THR B 1 141 ? 2.416 24.734 3.674 1 96.25 141 THR B C 1
ATOM 3241 O O . THR B 1 141 ? 2.68 23.766 2.969 1 96.25 141 THR B O 1
ATOM 3244 N N . GLY B 1 142 ? 3.207 25.219 4.648 1 95.88 142 GLY B N 1
ATOM 3245 C CA . GLY B 1 142 ? 4.395 24.469 5.004 1 95.88 142 GLY B CA 1
ATOM 3246 C C . GLY B 1 142 ? 4.09 23.031 5.418 1 95.88 142 GLY B C 1
ATOM 3247 O O . GLY B 1 142 ? 4.75 22.094 4.965 1 95.88 142 GLY B O 1
ATOM 3248 N N . THR B 1 143 ? 3.119 22.875 6.203 1 96.12 143 THR B N 1
ATOM 3249 C CA . THR B 1 143 ? 2.725 21.547 6.676 1 96.12 143 THR B CA 1
ATOM 3250 C C . THR B 1 143 ? 2.15 20.719 5.531 1 96.12 143 THR B C 1
ATOM 3252 O O . THR B 1 143 ? 2.426 19.516 5.43 1 96.12 143 THR B O 1
ATOM 3255 N N . ASP B 1 144 ? 1.332 21.312 4.684 1 96.88 144 ASP B N 1
ATOM 3256 C CA . ASP B 1 144 ? 0.761 20.625 3.531 1 96.88 144 ASP B CA 1
ATOM 3257 C C . ASP B 1 144 ? 1.856 20.109 2.6 1 96.88 144 ASP B C 1
ATOM 3259 O O . ASP B 1 144 ? 1.767 18.984 2.082 1 96.88 144 ASP B O 1
ATOM 3263 N N . ASN B 1 145 ? 2.803 20.969 2.367 1 96.88 145 ASN B N 1
ATOM 3264 C CA . ASN B 1 145 ? 3.916 20.578 1.514 1 96.88 145 ASN B CA 1
ATOM 3265 C C . ASN B 1 145 ? 4.684 19.391 2.109 1 96.88 145 ASN B C 1
ATOM 3267 O O . ASN B 1 145 ? 5.062 18.469 1.391 1 96.88 145 ASN B O 1
ATOM 3271 N N . PHE B 1 146 ? 4.961 19.438 3.346 1 97.56 146 PHE B N 1
ATOM 3272 C CA . PHE B 1 146 ? 5.613 18.344 4.055 1 97.56 146 PHE B CA 1
ATOM 3273 C C . PHE B 1 146 ? 4.836 17.047 3.873 1 97.56 146 PHE B C 1
ATOM 3275 O O . PHE B 1 146 ? 5.41 16.031 3.496 1 97.56 146 PHE B O 1
ATOM 3282 N N . THR B 1 147 ? 3.549 17.078 4.121 1 97.5 147 THR B N 1
ATOM 3283 C CA . THR B 1 147 ? 2.674 15.922 4.02 1 97.5 147 THR B CA 1
ATOM 3284 C C . THR B 1 147 ? 2.674 15.367 2.596 1 97.5 147 THR B C 1
ATOM 3286 O O . THR B 1 147 ? 2.729 14.156 2.395 1 97.5 147 THR B O 1
ATOM 3289 N N . LYS B 1 148 ? 2.596 16.25 1.664 1 97.81 148 LYS B N 1
ATOM 3290 C CA . LYS B 1 148 ? 2.586 15.844 0.259 1 97.81 148 LYS B CA 1
ATOM 3291 C C . LYS B 1 148 ? 3.879 15.133 -0.12 1 97.81 148 LYS B C 1
ATOM 3293 O O . LYS B 1 148 ? 3.85 14.109 -0.807 1 97.81 148 LYS B O 1
ATOM 3298 N N . GLU B 1 149 ? 4.973 15.641 0.297 1 97.5 149 GLU B N 1
ATOM 3299 C CA . GLU B 1 149 ? 6.27 15.062 -0.035 1 97.5 149 GLU B CA 1
ATOM 3300 C C . GLU B 1 149 ? 6.445 13.695 0.614 1 97.5 149 GLU B C 1
ATOM 3302 O O . GLU B 1 149 ? 6.906 12.75 -0.03 1 97.5 149 GLU B O 1
ATOM 3307 N N . VAL B 1 150 ? 6.094 13.609 1.856 1 97.62 150 VAL B N 1
ATOM 3308 C CA . VAL B 1 150 ? 6.172 12.336 2.564 1 97.62 150 VAL B CA 1
ATOM 3309 C C . VAL B 1 150 ? 5.332 11.289 1.84 1 97.62 150 VAL B C 1
ATOM 3311 O O . VAL B 1 150 ? 5.781 10.156 1.629 1 97.62 150 VAL B O 1
ATOM 3314 N N . THR B 1 151 ? 4.117 11.648 1.488 1 97.94 151 THR B N 1
ATOM 3315 C CA . THR B 1 151 ? 3.188 10.734 0.836 1 97.94 151 THR B CA 1
ATOM 3316 C C . THR B 1 151 ? 3.725 10.297 -0.525 1 97.94 151 THR B C 1
ATOM 3318 O O . THR B 1 151 ? 3.629 9.125 -0.889 1 97.94 151 THR B O 1
ATOM 3321 N N . LYS B 1 152 ? 4.258 11.273 -1.214 1 98 152 LYS B N 1
ATOM 3322 C CA . LYS B 1 152 ? 4.809 10.977 -2.533 1 98 152 LYS B CA 1
ATOM 3323 C C . LYS B 1 152 ? 5.938 9.953 -2.436 1 98 152 LYS B C 1
ATOM 3325 O O . LYS B 1 152 ? 5.961 8.977 -3.184 1 98 152 LYS B O 1
ATOM 3330 N N . VAL B 1 153 ? 6.879 10.141 -1.581 1 97.75 153 VAL B N 1
ATOM 3331 C CA . VAL B 1 153 ? 8.008 9.234 -1.424 1 97.75 153 VAL B CA 1
ATOM 3332 C C . VAL B 1 153 ? 7.52 7.867 -0.946 1 97.75 153 VAL B C 1
ATOM 3334 O O . VAL B 1 153 ? 7.988 6.832 -1.419 1 97.75 153 VAL B O 1
ATOM 3337 N N . SER B 1 154 ? 6.594 7.879 0.022 1 98.19 154 SER B N 1
ATOM 3338 C CA . SER B 1 154 ? 6 6.641 0.513 1 98.19 154 SER B CA 1
ATOM 3339 C C . SER B 1 154 ? 5.395 5.828 -0.628 1 98.19 154 SER B C 1
ATOM 3341 O O . SER B 1 154 ? 5.613 4.621 -0.722 1 98.19 154 SER B O 1
ATOM 3343 N N . GLN B 1 155 ? 4.66 6.473 -1.45 1 98.25 155 GLN B N 1
ATOM 3344 C CA . GLN B 1 155 ? 4.023 5.801 -2.578 1 98.25 155 GLN B CA 1
ATOM 3345 C C . GLN B 1 155 ? 5.062 5.242 -3.545 1 98.25 155 GLN B C 1
ATOM 3347 O O . GLN B 1 155 ? 4.879 4.16 -4.102 1 98.25 155 GLN B O 1
ATOM 3352 N N . ASP B 1 156 ? 6.055 5.973 -3.76 1 98 156 ASP B N 1
ATOM 3353 C CA . ASP B 1 156 ? 7.129 5.512 -4.637 1 98 156 ASP B CA 1
ATOM 3354 C C . ASP B 1 156 ? 7.781 4.246 -4.082 1 98 156 ASP B C 1
ATOM 3356 O O . ASP B 1 156 ? 8.086 3.32 -4.836 1 98 156 ASP B O 1
ATOM 3360 N N . LEU B 1 157 ? 8.016 4.254 -2.848 1 98.25 157 LEU B N 1
ATOM 3361 C CA . LEU B 1 157 ? 8.609 3.082 -2.211 1 98.25 157 LEU B CA 1
ATOM 3362 C C . LEU B 1 157 ? 7.691 1.872 -2.336 1 98.25 157 LEU B C 1
ATOM 3364 O O . LEU B 1 157 ? 8.148 0.767 -2.631 1 98.25 157 LEU B O 1
ATOM 3368 N N . VAL B 1 158 ? 6.434 2.088 -2.105 1 98.38 158 VAL B N 1
ATOM 3369 C CA . VAL B 1 158 ? 5.461 1.007 -2.232 1 98.38 158 VAL B CA 1
ATOM 3370 C C . VAL B 1 158 ? 5.453 0.484 -3.668 1 98.38 158 VAL B C 1
ATOM 3372 O O . VAL B 1 158 ? 5.387 -0.727 -3.893 1 98.38 158 VAL B O 1
ATOM 3375 N N . ARG B 1 159 ? 5.574 1.352 -4.633 1 98.25 159 ARG B N 1
ATOM 3376 C CA . ARG B 1 159 ? 5.594 0.947 -6.035 1 98.25 159 ARG B CA 1
ATOM 3377 C C . ARG B 1 159 ? 6.809 0.075 -6.332 1 98.25 159 ARG B C 1
ATOM 3379 O O . ARG B 1 159 ? 6.727 -0.858 -7.137 1 98.25 159 ARG B O 1
ATOM 3386 N N . ILE B 1 160 ? 7.918 0.421 -5.789 1 97.81 160 ILE B N 1
ATOM 3387 C CA . ILE B 1 160 ? 9.117 -0.394 -5.965 1 97.81 160 ILE B CA 1
ATOM 3388 C C . ILE B 1 160 ? 8.852 -1.812 -5.465 1 97.81 160 ILE B C 1
ATOM 3390 O O . ILE B 1 160 ? 9.156 -2.789 -6.152 1 97.81 160 ILE B O 1
ATOM 3394 N N . ILE B 1 161 ? 8.305 -1.913 -4.266 1 98.12 161 ILE B N 1
ATOM 3395 C CA . ILE B 1 161 ? 7.988 -3.215 -3.689 1 98.12 161 ILE B CA 1
ATOM 3396 C C . ILE B 1 161 ? 7.027 -3.965 -4.609 1 98.12 161 ILE B C 1
ATOM 3398 O O . ILE B 1 161 ? 7.211 -5.156 -4.875 1 98.12 161 ILE B O 1
ATOM 3402 N N . GLU B 1 162 ? 6.059 -3.26 -5.082 1 98.06 162 GLU B N 1
ATOM 3403 C CA . GLU B 1 162 ? 5.062 -3.865 -5.965 1 98.06 162 GLU B CA 1
ATOM 3404 C C . GLU B 1 162 ? 5.699 -4.359 -7.258 1 98.06 162 GLU B C 1
ATOM 3406 O O . GLU B 1 162 ? 5.348 -5.426 -7.762 1 98.06 162 GLU B O 1
ATOM 3411 N N . THR B 1 163 ? 6.57 -3.596 -7.816 1 97.94 163 THR B N 1
ATOM 3412 C CA . THR B 1 163 ? 7.25 -3.979 -9.047 1 97.94 163 THR B CA 1
ATOM 3413 C C . THR B 1 163 ? 8.078 -5.242 -8.844 1 97.94 163 THR B C 1
ATOM 3415 O O . THR B 1 163 ? 8.031 -6.168 -9.656 1 97.94 163 THR B O 1
ATOM 3418 N N . VAL B 1 164 ? 8.844 -5.297 -7.762 1 97.5 164 VAL B N 1
ATOM 3419 C CA . VAL B 1 164 ? 9.641 -6.477 -7.449 1 97.5 164 VAL B CA 1
ATOM 3420 C C . VAL B 1 164 ? 8.727 -7.68 -7.23 1 97.5 164 VAL B C 1
ATOM 3422 O O . VAL B 1 164 ? 9.008 -8.781 -7.707 1 97.5 164 VAL B O 1
ATOM 3425 N N . THR B 1 165 ? 7.66 -7.453 -6.512 1 98.12 165 THR B N 1
ATOM 3426 C CA . THR B 1 165 ? 6.676 -8.5 -6.25 1 98.12 165 THR B CA 1
ATOM 3427 C C . THR B 1 165 ? 6.102 -9.039 -7.559 1 98.12 165 THR B C 1
ATOM 3429 O O . THR B 1 165 ? 6.027 -10.25 -7.758 1 98.12 165 THR B O 1
ATOM 3432 N N . GLU B 1 166 ? 5.742 -8.125 -8.414 1 97.94 166 GLU B N 1
ATOM 3433 C CA . GLU B 1 166 ? 5.148 -8.516 -9.695 1 97.94 166 GLU B CA 1
ATOM 3434 C C . GLU B 1 166 ? 6.121 -9.352 -10.523 1 97.94 166 GLU B C 1
ATOM 3436 O O . GLU B 1 166 ? 5.715 -10.297 -11.195 1 97.94 166 GLU B O 1
ATOM 3441 N N . THR B 1 167 ? 7.324 -8.953 -10.523 1 97.38 167 THR B N 1
ATOM 3442 C CA . THR B 1 167 ? 8.344 -9.711 -11.242 1 97.38 167 THR B CA 1
ATOM 3443 C C . THR B 1 167 ? 8.414 -11.148 -10.734 1 97.38 167 THR B C 1
ATOM 3445 O O . THR B 1 167 ? 8.406 -12.094 -11.531 1 97.38 167 THR B O 1
ATOM 3448 N N . HIS B 1 168 ? 8.453 -11.352 -9.406 1 97.25 168 HIS B N 1
ATOM 3449 C CA . HIS B 1 168 ? 8.523 -12.68 -8.805 1 97.25 168 HIS B CA 1
ATOM 3450 C C . HIS B 1 168 ? 7.262 -13.492 -9.109 1 97.25 168 HIS B C 1
ATOM 3452 O O . HIS B 1 168 ? 7.34 -14.68 -9.406 1 97.25 168 HIS B O 1
ATOM 3458 N N . LEU B 1 169 ? 6.117 -12.859 -9.039 1 97.62 169 LEU B N 1
ATOM 3459 C CA . LEU B 1 169 ? 4.859 -13.555 -9.297 1 97.62 169 LEU B CA 1
ATOM 3460 C C . LEU B 1 169 ? 4.75 -13.953 -10.758 1 97.62 169 LEU B C 1
ATOM 3462 O O . LEU B 1 169 ? 4.262 -15.039 -11.07 1 97.62 169 LEU B O 1
ATOM 3466 N N . THR B 1 170 ? 5.215 -13.055 -11.656 1 97.56 170 THR B N 1
ATOM 3467 C CA . THR B 1 170 ? 5.215 -13.359 -13.078 1 97.56 170 THR B CA 1
ATOM 3468 C C . THR B 1 170 ? 6.156 -14.523 -13.383 1 97.56 170 THR B C 1
ATOM 3470 O O . THR B 1 170 ? 5.816 -15.422 -14.156 1 97.56 170 THR B O 1
ATOM 3473 N N . ASP B 1 171 ? 7.324 -14.555 -12.758 1 96.5 171 ASP B N 1
ATOM 3474 C CA . ASP B 1 171 ? 8.266 -15.648 -12.922 1 96.5 171 ASP B CA 1
ATOM 3475 C C . ASP B 1 171 ? 7.66 -16.969 -12.461 1 96.5 171 ASP B C 1
ATOM 3477 O O . ASP B 1 171 ? 7.816 -18 -13.117 1 96.5 171 ASP B O 1
ATOM 3481 N N . ALA B 1 172 ? 7.039 -16.938 -11.32 1 96.31 172 ALA B N 1
ATOM 3482 C CA . ALA B 1 172 ? 6.391 -18.125 -10.797 1 96.31 172 ALA B CA 1
ATOM 3483 C C . ALA B 1 172 ? 5.289 -18.609 -11.734 1 96.31 172 ALA B C 1
ATOM 3485 O O . ALA B 1 172 ? 5.152 -19.812 -11.969 1 96.31 172 ALA B O 1
ATOM 3486 N N . SER B 1 173 ? 4.516 -17.734 -12.234 1 96.62 173 SER B N 1
ATOM 3487 C CA . SER B 1 173 ? 3.443 -18.078 -13.164 1 96.62 173 SER B CA 1
ATOM 3488 C C . SER B 1 173 ? 3.998 -18.688 -14.445 1 96.62 173 SER B C 1
ATOM 3490 O O . SER B 1 173 ? 3.479 -19.688 -14.938 1 96.62 173 SER B O 1
ATOM 3492 N N . ASN B 1 174 ? 5.051 -18.047 -15 1 96.75 174 ASN B N 1
ATOM 3493 C CA . ASN B 1 174 ? 5.695 -18.562 -16.203 1 96.75 174 ASN B CA 1
ATOM 3494 C C . ASN B 1 174 ? 6.258 -19.969 -15.969 1 96.75 174 ASN B C 1
ATOM 3496 O O . ASN B 1 174 ? 6.152 -20.828 -16.844 1 96.75 174 ASN B O 1
ATOM 3500 N N . PHE B 1 175 ? 6.887 -20.156 -14.844 1 97.5 175 PHE B N 1
ATOM 3501 C CA . PHE B 1 175 ? 7.391 -21.469 -14.469 1 97.5 175 PHE B CA 1
ATOM 3502 C C . PHE B 1 175 ? 6.266 -22.5 -14.469 1 97.5 175 PHE B C 1
ATOM 3504 O O . PHE B 1 175 ? 6.406 -23.594 -15.047 1 97.5 175 PHE B O 1
ATOM 3511 N N . LEU B 1 176 ? 5.184 -22.141 -13.812 1 95.88 176 LEU B N 1
ATOM 3512 C CA . LEU B 1 176 ? 4.055 -23.062 -13.688 1 95.88 176 LEU B CA 1
ATOM 3513 C C . LEU B 1 176 ? 3.492 -23.422 -15.055 1 95.88 176 LEU B C 1
ATOM 3515 O O . LEU B 1 176 ? 3.244 -24.594 -15.336 1 95.88 176 LEU B O 1
ATOM 3519 N N . VAL B 1 177 ? 3.287 -22.453 -15.938 1 96.06 177 VAL B N 1
ATOM 3520 C CA . VAL B 1 177 ? 2.732 -22.672 -17.266 1 96.06 177 VAL B CA 1
ATOM 3521 C C . VAL B 1 177 ? 3.654 -23.578 -18.078 1 96.06 177 VAL B C 1
ATOM 3523 O O . VAL B 1 177 ? 3.191 -24.531 -18.719 1 96.06 177 VAL B O 1
ATOM 3526 N N . HIS B 1 178 ? 4.926 -23.344 -18.016 1 96.75 178 HIS B N 1
ATOM 3527 C CA . HIS B 1 178 ? 5.902 -24.141 -18.75 1 96.75 178 HIS B CA 1
ATOM 3528 C C . HIS B 1 178 ? 5.914 -25.578 -18.266 1 96.75 178 HIS B C 1
ATOM 3530 O O . HIS B 1 178 ? 5.848 -26.516 -19.078 1 96.75 178 HIS B O 1
ATOM 3536 N N . GLU B 1 179 ? 5.934 -25.75 -16.984 1 96.38 179 GLU B N 1
ATOM 3537 C CA . GLU B 1 179 ? 5.996 -27.094 -16.422 1 96.38 179 GLU B CA 1
ATOM 3538 C C . GLU B 1 179 ? 4.699 -27.859 -16.672 1 96.38 179 GLU B C 1
ATOM 3540 O O . GLU B 1 179 ? 4.715 -29.078 -16.875 1 96.38 179 GLU B O 1
ATOM 3545 N N . LYS B 1 180 ? 3.57 -27.172 -16.578 1 95.44 180 LYS B N 1
ATOM 3546 C CA . LYS B 1 180 ? 2.287 -27.812 -16.844 1 95.44 180 LYS B CA 1
ATOM 3547 C C . LYS B 1 180 ? 2.207 -28.297 -18.297 1 95.44 180 LYS B C 1
ATOM 3549 O O . LYS B 1 180 ? 1.657 -29.359 -18.562 1 95.44 180 LYS B O 1
ATOM 3554 N N . LYS B 1 181 ? 2.697 -27.516 -19.188 1 96 181 LYS B N 1
ATOM 3555 C CA . LYS B 1 181 ? 2.717 -27.906 -20.594 1 96 181 LYS B CA 1
ATOM 3556 C C . LYS B 1 181 ? 3.537 -29.188 -20.812 1 96 181 LYS B C 1
ATOM 3558 O O . LYS B 1 181 ? 3.119 -30.094 -21.531 1 96 181 LYS B O 1
ATOM 3563 N N . GLN B 1 182 ? 4.691 -29.234 -20.188 1 95.62 182 GLN B N 1
ATOM 3564 C CA . GLN B 1 182 ? 5.535 -30.406 -20.266 1 95.62 182 GLN B CA 1
ATOM 3565 C C . GLN B 1 182 ? 4.84 -31.625 -19.672 1 95.62 182 GLN B C 1
ATOM 3567 O O . GLN B 1 182 ? 4.91 -32.719 -20.219 1 95.62 182 GLN B O 1
ATOM 3572 N N . LEU B 1 183 ? 4.215 -31.422 -18.516 1 95.69 183 LEU B N 1
ATOM 3573 C CA . LEU B 1 183 ? 3.486 -32.5 -17.844 1 95.69 183 LEU B CA 1
ATOM 3574 C C . LEU B 1 183 ? 2.385 -33.062 -18.75 1 95.69 183 LEU B C 1
ATOM 3576 O O . LEU B 1 183 ? 2.221 -34.25 -18.859 1 95.69 183 LEU B O 1
ATOM 3580 N N . LEU B 1 184 ? 1.684 -32.219 -19.422 1 94.62 184 LEU B N 1
ATOM 3581 C CA . LEU B 1 184 ? 0.597 -32.625 -20.312 1 94.62 184 LEU B CA 1
ATOM 3582 C C . LEU B 1 184 ? 1.134 -33.406 -21.516 1 94.62 184 LEU B C 1
ATOM 3584 O O . LEU B 1 184 ? 0.522 -34.375 -21.953 1 94.62 184 LEU B O 1
ATOM 3588 N N . CYS B 1 185 ? 2.234 -32.969 -22.031 1 95.56 185 CYS B N 1
ATOM 3589 C CA . CYS B 1 185 ? 2.873 -33.656 -23.141 1 95.56 185 CYS B CA 1
ATOM 3590 C C . CYS B 1 185 ? 3.273 -35.062 -22.734 1 95.56 185 CYS B C 1
ATOM 3592 O O . CYS B 1 185 ? 3.01 -36.031 -23.453 1 95.56 185 CYS B O 1
ATOM 3594 N N . ASN B 1 186 ? 3.883 -35.156 -21.562 1 95.19 186 ASN B N 1
ATOM 3595 C CA . ASN B 1 186 ? 4.293 -36.469 -21.062 1 95.19 186 ASN B CA 1
ATOM 3596 C C . ASN B 1 186 ? 3.088 -37.375 -20.812 1 95.19 186 ASN B C 1
ATOM 3598 O O . ASN B 1 186 ? 3.129 -38.562 -21.109 1 95.19 186 ASN B O 1
ATOM 3602 N N . LEU B 1 187 ? 2.084 -36.781 -20.25 1 95.06 187 LEU B N 1
ATOM 3603 C CA . LEU B 1 187 ? 0.855 -37.531 -20 1 95.06 187 LEU B CA 1
ATOM 3604 C C . LEU B 1 187 ? 0.27 -38.062 -21.297 1 95.06 187 LEU B C 1
ATOM 3606 O O . LEU B 1 187 ? -0.162 -39.219 -21.359 1 95.06 187 LEU B O 1
ATOM 3610 N N . SER B 1 188 ? 0.29 -37.312 -22.344 1 95.56 188 SER B N 1
ATOM 3611 C CA . SER B 1 188 ? -0.23 -37.719 -23.641 1 95.56 188 SER B CA 1
ATOM 3612 C C . SER B 1 188 ? 0.552 -38.906 -24.203 1 95.56 188 SER B C 1
ATOM 3614 O O . SER B 1 188 ? -0.033 -39.812 -24.766 1 95.56 188 SER B O 1
ATOM 3616 N N . LYS B 1 189 ? 1.848 -38.844 -24.062 1 95 189 LYS B N 1
ATOM 3617 C CA . LYS B 1 189 ? 2.689 -39.969 -24.531 1 95 189 LYS B CA 1
ATOM 3618 C C . LYS B 1 189 ? 2.369 -41.25 -23.797 1 95 189 LYS B C 1
ATOM 3620 O O . LYS B 1 189 ? 2.297 -42.312 -24.406 1 95 189 LYS B O 1
ATOM 3625 N N . LEU B 1 190 ? 2.23 -41.125 -22.5 1 96.44 190 LEU B N 1
ATOM 3626 C CA . LEU B 1 190 ? 1.901 -42.281 -21.688 1 96.44 190 LEU B CA 1
ATOM 3627 C C . LEU B 1 190 ? 0.545 -42.875 -22.078 1 96.44 190 LEU B C 1
ATOM 3629 O O . LEU B 1 190 ? 0.393 -44.094 -22.203 1 96.44 190 LEU B O 1
ATOM 3633 N N . GLU B 1 191 ? -0.409 -42 -22.297 1 97.06 191 GLU B N 1
ATOM 3634 C CA . GLU B 1 191 ? -1.752 -42.438 -22.672 1 97.06 191 GLU B CA 1
ATOM 3635 C C . GLU B 1 191 ? -1.756 -43.094 -24.047 1 97.06 191 GLU B C 1
ATOM 3637 O O . GLU B 1 191 ? -2.477 -44.062 -24.266 1 97.06 191 GLU B O 1
ATOM 3642 N N . LYS B 1 192 ? -0.991 -42.531 -24.922 1 96.19 192 LYS B N 1
ATOM 3643 C CA . LYS B 1 192 ? -0.865 -43.156 -26.234 1 96.19 192 LYS B CA 1
ATOM 3644 C C . LYS B 1 192 ? -0.298 -44.562 -26.141 1 96.19 192 LYS B C 1
ATOM 3646 O O . LYS B 1 192 ? -0.84 -45.5 -26.734 1 96.19 192 LYS B O 1
ATOM 3651 N N . SER B 1 193 ? 0.776 -44.719 -25.375 1 96.19 193 SER B N 1
ATOM 3652 C CA . SER B 1 193 ? 1.366 -46.031 -25.172 1 96.19 193 SER B CA 1
ATOM 3653 C C . SER B 1 193 ? 0.378 -47 -24.516 1 96.19 193 SER B C 1
ATOM 3655 O O . SER B 1 193 ? 0.269 -48.156 -24.891 1 96.19 193 SER B O 1
ATOM 3657 N N . HIS B 1 194 ? -0.282 -46.469 -23.469 1 96.94 194 HIS B N 1
ATOM 3658 C CA . HIS B 1 194 ? -1.3 -47.25 -22.781 1 96.94 194 HIS B CA 1
ATOM 3659 C C . HIS B 1 194 ? -2.33 -47.781 -23.781 1 96.94 194 HIS B C 1
ATOM 3661 O O . HIS B 1 194 ? -2.701 -48.969 -23.719 1 96.94 194 HIS B O 1
ATOM 3667 N N . GLY B 1 195 ? -2.77 -46.969 -24.719 1 96.44 195 GLY B N 1
ATOM 3668 C CA . GLY B 1 195 ? -3.727 -47.375 -25.734 1 96.44 195 GLY B CA 1
ATOM 3669 C C . GLY B 1 195 ? -3.193 -48.438 -26.656 1 96.44 195 GLY B C 1
ATOM 3670 O O . GLY B 1 195 ? -3.912 -49.375 -27.016 1 96.44 195 GLY B O 1
ATOM 3671 N N . GLU B 1 196 ? -1.986 -48.344 -27.047 1 95.62 196 GLU B N 1
ATOM 3672 C CA . GLU B 1 196 ? -1.36 -49.312 -27.938 1 95.62 196 GLU B CA 1
ATOM 3673 C C . GLU B 1 196 ? -1.23 -50.656 -27.234 1 95.62 196 GLU B C 1
ATOM 3675 O O . GLU B 1 196 ? -1.555 -51.688 -27.828 1 95.62 196 GLU B O 1
ATOM 3680 N N . TYR B 1 197 ? -0.749 -50.688 -26.016 1 96.31 197 TYR B N 1
ATOM 3681 C CA . TYR B 1 197 ? -0.608 -51.906 -25.266 1 96.31 197 TYR B CA 1
ATOM 3682 C C . TYR B 1 197 ? -1.966 -52.562 -25.016 1 96.31 197 TYR B C 1
ATOM 3684 O O . TYR B 1 197 ? -2.105 -53.781 -25.109 1 96.31 197 TYR B O 1
ATOM 3692 N N . TYR B 1 198 ? -2.898 -51.688 -24.703 1 96.56 198 TYR B N 1
ATOM 3693 C CA . TYR B 1 198 ? -4.242 -52.219 -24.469 1 96.56 198 TYR B CA 1
ATOM 3694 C C . TYR B 1 198 ? -4.809 -52.844 -25.719 1 96.56 198 TYR B C 1
ATOM 3696 O O . TYR B 1 198 ? -5.41 -53.938 -25.656 1 96.56 198 TYR B O 1
ATOM 3704 N N . SER B 1 199 ? -4.652 -52.25 -26.828 1 95.69 199 SER B N 1
ATOM 3705 C CA . SER B 1 199 ? -5.141 -52.75 -28.109 1 95.69 199 SER B CA 1
ATOM 3706 C C . SER B 1 199 ? -4.523 -54.125 -28.422 1 95.69 199 SER B C 1
ATOM 3708 O O . SER B 1 199 ? -5.23 -55.062 -28.828 1 95.69 199 SER B O 1
ATOM 3710 N N . ILE B 1 200 ? -3.234 -54.219 -28.25 1 94.94 200 ILE B N 1
ATOM 3711 C CA . ILE B 1 200 ? -2.541 -55.469 -28.531 1 94.94 200 ILE B CA 1
ATOM 3712 C C . ILE B 1 200 ? -2.99 -56.531 -27.547 1 94.94 200 ILE B C 1
ATOM 3714 O O . ILE B 1 200 ? -3.123 -57.719 -27.922 1 94.94 200 ILE B O 1
ATOM 3718 N N . HIS B 1 201 ? -3.164 -56.156 -26.266 1 96.06 201 HIS B N 1
ATOM 3719 C CA . HIS B 1 201 ? -3.684 -57.062 -25.266 1 96.06 201 HIS B CA 1
ATOM 3720 C C . HIS B 1 201 ? -5.012 -57.688 -25.703 1 96.06 201 HIS B C 1
ATOM 3722 O O . HIS B 1 201 ? -5.203 -58.906 -25.641 1 96.06 201 HIS B O 1
ATOM 3728 N N . GLU B 1 202 ? -5.891 -56.875 -26.219 1 95.44 202 GLU B N 1
ATOM 3729 C CA . GLU B 1 202 ? -7.207 -57.312 -26.672 1 95.44 202 GLU B CA 1
ATOM 3730 C C . GLU B 1 202 ? -7.09 -58.281 -27.859 1 95.44 202 GLU B C 1
ATOM 3732 O O . GLU B 1 202 ? -7.789 -59.281 -27.922 1 95.44 202 GLU B O 1
ATOM 3737 N N . LYS B 1 203 ? -6.254 -57.969 -28.766 1 94.12 203 LYS B N 1
ATOM 3738 C CA . LYS B 1 203 ? -6.047 -58.844 -29.938 1 94.12 203 LYS B CA 1
ATOM 3739 C C . LYS B 1 203 ? -5.535 -60.219 -29.531 1 94.12 203 LYS B C 1
ATOM 3741 O O . LYS B 1 203 ? -6 -61.219 -30.047 1 94.12 203 LYS B O 1
ATOM 3746 N N . PHE B 1 204 ? -4.633 -60.25 -28.578 1 94.38 204 PHE B N 1
ATOM 3747 C CA . PHE B 1 204 ? -4.09 -61.531 -28.109 1 94.38 204 PHE B CA 1
ATOM 3748 C C . PHE B 1 204 ? -5.16 -62.344 -27.391 1 94.38 204 PHE B C 1
ATOM 3750 O O . PHE B 1 204 ? -5.242 -63.562 -27.562 1 94.38 204 PHE B O 1
ATOM 3757 N N . GLU B 1 205 ? -5.953 -61.594 -26.641 1 93.38 205 GLU B N 1
ATOM 3758 C CA . GLU B 1 205 ? -7.043 -62.281 -25.953 1 93.38 205 GLU B CA 1
ATOM 3759 C C . GLU B 1 205 ? -8.023 -62.906 -26.938 1 93.38 205 GLU B C 1
ATOM 3761 O O . GLU B 1 205 ? -8.5 -64 -26.734 1 93.38 205 GLU B O 1
ATOM 3766 N N . GLN B 1 206 ? -8.273 -62.25 -27.984 1 91.12 206 GLN B N 1
ATOM 3767 C CA . GLN B 1 206 ? -9.211 -62.719 -29 1 91.12 206 GLN B CA 1
ATOM 3768 C C . GLN B 1 206 ? -8.68 -63.969 -29.688 1 91.12 206 GLN B C 1
ATOM 3770 O O . GLN B 1 206 ? -9.422 -64.938 -29.922 1 91.12 206 GLN B O 1
ATOM 3775 N N . ILE B 1 207 ? -7.41 -63.969 -29.953 1 89.25 207 ILE B N 1
ATOM 3776 C CA . ILE B 1 207 ? -6.848 -65.062 -30.719 1 89.25 207 ILE B CA 1
ATOM 3777 C C . ILE B 1 207 ? -6.73 -66.312 -29.812 1 89.25 207 ILE B C 1
ATOM 3779 O O . ILE B 1 207 ? -6.832 -67.438 -30.297 1 89.25 207 ILE B O 1
ATOM 3783 N N . LEU B 1 208 ? -6.488 -66.125 -28.547 1 87.81 208 LEU B N 1
ATOM 3784 C CA . LEU B 1 208 ? -6.391 -67.25 -27.625 1 87.81 208 LEU B CA 1
ATOM 3785 C C . LEU B 1 208 ? -7.691 -68 -27.594 1 87.81 208 LEU B C 1
ATOM 3787 O O . LEU B 1 208 ? -7.68 -69.25 -27.328 1 87.81 208 LEU B O 1
ATOM 3791 N N . GLY B 1 209 ? -8.742 -67.312 -27.953 1 79.75 209 GLY B N 1
ATOM 3792 C CA . GLY B 1 209 ? -10.039 -68 -27.984 1 79.75 209 GLY B CA 1
ATOM 3793 C C . GLY B 1 209 ? -10.312 -68.75 -29.281 1 79.75 209 GLY B C 1
ATOM 3794 O O . GLY B 1 209 ? -11.289 -69.5 -29.391 1 79.75 209 GLY B O 1
ATOM 3795 N N . HIS B 1 210 ? -9.367 -68.625 -30.234 1 78.62 210 HIS B N 1
ATOM 3796 C CA . HIS B 1 210 ? -9.562 -69.312 -31.531 1 78.62 210 HIS B CA 1
ATOM 3797 C C . HIS B 1 210 ? -9.328 -70.812 -31.422 1 78.62 210 HIS B C 1
ATOM 3799 O O . HIS B 1 210 ? -8.305 -71.25 -30.906 1 78.62 210 HIS B O 1
ATOM 3805 N N . LYS B 1 211 ? -10.227 -71.625 -31.859 1 75.19 211 LYS B N 1
ATOM 3806 C CA . LYS B 1 211 ? -10.18 -73.062 -31.688 1 75.19 211 LYS B CA 1
ATOM 3807 C C . LYS B 1 211 ? -9.398 -73.75 -32.812 1 75.19 211 LYS B C 1
ATOM 3809 O O . LYS B 1 211 ? -8.773 -74.75 -32.625 1 75.19 211 LYS B O 1
ATOM 3814 N N . HIS B 1 212 ? -9.406 -73.062 -33.969 1 75.19 212 HIS B N 1
ATOM 3815 C CA . HIS B 1 212 ? -8.68 -73.688 -35.094 1 75.19 212 HIS B CA 1
ATOM 3816 C C . HIS B 1 212 ? -7.184 -73.375 -34.969 1 75.19 212 HIS B C 1
ATOM 3818 O O . HIS B 1 212 ? -6.742 -72.25 -35 1 75.19 212 HIS B O 1
ATOM 3824 N N . ASP B 1 213 ? -6.434 -74.438 -34.969 1 80.25 213 ASP B N 1
ATOM 3825 C CA . ASP B 1 213 ? -5.012 -74.375 -34.656 1 80.25 213 ASP B CA 1
ATOM 3826 C C . ASP B 1 213 ? -4.25 -73.625 -35.719 1 80.25 213 ASP B C 1
ATOM 3828 O O . ASP B 1 213 ? -3.393 -72.812 -35.406 1 80.25 213 ASP B O 1
ATOM 3832 N N . VAL B 1 214 ? -4.465 -74 -36.938 1 75.25 214 VAL B N 1
ATOM 3833 C CA . VAL B 1 214 ? -3.73 -73.375 -38.031 1 75.25 214 VAL B CA 1
ATOM 3834 C C . VAL B 1 214 ? -4.035 -71.875 -38.062 1 75.25 214 VAL B C 1
ATOM 3836 O O . VAL B 1 214 ? -3.121 -71.062 -38.156 1 75.25 214 VAL B O 1
ATOM 3839 N N . SER B 1 215 ? -5.328 -71.562 -37.969 1 77.56 215 SER B N 1
ATOM 3840 C CA . SER B 1 215 ? -5.738 -70.188 -37.969 1 77.56 215 SER B CA 1
ATOM 3841 C C . SER B 1 215 ? -5.137 -69.438 -36.781 1 77.56 215 SER B C 1
ATOM 3843 O O . SER B 1 215 ? -4.664 -68.312 -36.906 1 77.56 215 SER B O 1
ATOM 3845 N N . PHE B 1 216 ? -5.164 -70.062 -35.594 1 85.94 216 PHE B N 1
ATOM 3846 C CA . PHE B 1 216 ? -4.551 -69.5 -34.375 1 85.94 216 PHE B CA 1
ATOM 3847 C C . PHE B 1 216 ? -3.076 -69.188 -34.625 1 85.94 216 PHE B C 1
ATOM 3849 O O . PHE B 1 216 ? -2.605 -68.125 -34.312 1 85.94 216 PHE B O 1
ATOM 3856 N N . PHE B 1 217 ? -2.398 -70.188 -35.156 1 82.31 217 PHE B N 1
ATOM 3857 C CA . PHE B 1 217 ? -0.957 -70.062 -35.344 1 82.31 217 PHE B CA 1
ATOM 3858 C C . PHE B 1 217 ? -0.62 -68.875 -36.281 1 82.31 217 PHE B C 1
ATOM 3860 O O . PHE B 1 217 ? 0.279 -68.125 -36 1 82.31 217 PHE B O 1
ATOM 3867 N N . LEU B 1 218 ? -1.305 -68.75 -37.375 1 75.19 218 LEU B N 1
ATOM 3868 C CA . LEU B 1 218 ? -1.048 -67.688 -38.344 1 75.19 218 LEU B CA 1
ATOM 3869 C C . LEU B 1 218 ? -1.312 -66.312 -37.719 1 75.19 218 LEU B C 1
ATOM 3871 O O . LEU B 1 218 ? -0.521 -65.375 -37.906 1 75.19 218 LEU B O 1
ATOM 3875 N N . LYS B 1 219 ? -2.406 -66.25 -37 1 83.5 219 LYS B N 1
ATOM 3876 C CA . LYS B 1 219 ? -2.768 -64.938 -36.375 1 83.5 219 LYS B CA 1
ATOM 3877 C C . LYS B 1 219 ? -1.776 -64.562 -35.281 1 83.5 219 LYS B C 1
ATOM 3879 O O . LYS B 1 219 ? -1.417 -63.406 -35.125 1 83.5 219 LYS B O 1
ATOM 3884 N N . GLN B 1 220 ? -1.424 -65.625 -34.5 1 85.75 220 GLN B N 1
ATOM 3885 C CA . GLN B 1 220 ? -0.511 -65.312 -33.375 1 85.75 220 GLN B CA 1
ATOM 3886 C C . GLN B 1 220 ? 0.842 -64.812 -33.906 1 85.75 220 GLN B C 1
ATOM 3888 O O . GLN B 1 220 ? 1.482 -64 -33.281 1 85.75 220 GLN B O 1
ATOM 3893 N N . PHE B 1 221 ? 1.23 -65.375 -35.031 1 77.81 221 PHE B N 1
ATOM 3894 C CA . PHE B 1 221 ? 2.506 -64.938 -35.594 1 77.81 221 PHE B CA 1
ATOM 3895 C C . PHE B 1 221 ? 2.486 -63.469 -35.969 1 77.81 221 PHE B C 1
ATOM 3897 O O . PHE B 1 221 ? 3.424 -62.75 -35.656 1 77.81 221 PHE B O 1
ATOM 3904 N N . SER B 1 222 ? 1.479 -63.062 -36.625 1 82.69 222 SER B N 1
ATOM 3905 C CA . SER B 1 222 ? 1.318 -61.656 -37 1 82.69 222 SER B CA 1
ATOM 3906 C C . SER B 1 222 ? 1.254 -60.75 -35.781 1 82.69 222 SER B C 1
ATOM 3908 O O . SER B 1 222 ? 1.862 -59.688 -35.75 1 82.69 222 SER B O 1
ATOM 3910 N N . LEU B 1 223 ? 0.541 -61.219 -34.781 1 89.25 223 LEU B N 1
ATOM 3911 C CA . LEU B 1 223 ? 0.377 -60.438 -33.562 1 89.25 223 LEU B CA 1
ATOM 3912 C C . LEU B 1 223 ? 1.688 -60.344 -32.781 1 89.25 223 LEU B C 1
ATOM 3914 O O . LEU B 1 223 ? 1.985 -59.312 -32.156 1 89.25 223 LEU B O 1
ATOM 3918 N N . ALA B 1 224 ? 2.414 -61.438 -32.781 1 85 224 ALA B N 1
ATOM 3919 C CA . ALA B 1 224 ? 3.723 -61.438 -32.125 1 85 224 ALA B CA 1
ATOM 3920 C C . ALA B 1 224 ? 4.641 -60.406 -32.75 1 85 224 ALA B C 1
ATOM 3922 O O . ALA B 1 224 ? 5.375 -59.719 -32.031 1 85 224 ALA B O 1
ATOM 3923 N N . GLU B 1 225 ? 4.527 -60.25 -34.062 1 85.38 225 GLU B N 1
ATOM 3924 C CA . GLU B 1 225 ? 5.305 -59.219 -34.75 1 85.38 225 GLU B CA 1
ATOM 3925 C C . GLU B 1 225 ? 4.855 -57.812 -34.344 1 85.38 225 GLU B C 1
ATOM 3927 O O . GLU B 1 225 ? 5.688 -56.938 -34.125 1 85.38 225 GLU B O 1
ATOM 3932 N N . GLU B 1 226 ? 3.576 -57.625 -34.25 1 88.88 226 GLU B N 1
ATOM 3933 C CA . GLU B 1 226 ? 3.025 -56.344 -33.812 1 88.88 226 GLU B CA 1
ATOM 3934 C C . GLU B 1 226 ? 3.477 -56 -32.406 1 88.88 226 GLU B C 1
ATOM 3936 O O . GLU B 1 226 ? 3.797 -54.844 -32.125 1 88.88 226 GLU B O 1
ATOM 3941 N N . PHE B 1 227 ? 3.473 -56.969 -31.547 1 91.12 227 PHE B N 1
ATOM 3942 C CA . PHE B 1 227 ? 3.9 -56.781 -30.172 1 91.12 227 PHE B CA 1
ATOM 3943 C C . PHE B 1 227 ? 5.371 -56.406 -30.094 1 91.12 227 PHE B C 1
ATOM 3945 O O . PHE B 1 227 ? 5.754 -55.531 -29.312 1 91.12 227 PHE B O 1
ATOM 3952 N N . GLU B 1 228 ? 6.191 -57.062 -30.969 1 87.62 228 GLU B N 1
ATOM 3953 C CA . GLU B 1 228 ? 7.625 -56.781 -30.984 1 87.62 228 GLU B CA 1
ATOM 3954 C C . GLU B 1 228 ? 7.906 -55.375 -31.484 1 87.62 228 GLU B C 1
ATOM 3956 O O . GLU B 1 228 ? 8.938 -54.781 -31.156 1 87.62 228 GLU B O 1
ATOM 3961 N N . LEU B 1 229 ? 6.949 -54.781 -32.25 1 86.31 229 LEU B N 1
ATOM 3962 C CA . LEU B 1 229 ? 7.133 -53.438 -32.812 1 86.31 229 LEU B CA 1
ATOM 3963 C C . LEU B 1 229 ? 6.641 -52.375 -31.875 1 86.31 229 LEU B C 1
ATOM 3965 O O . LEU B 1 229 ? 6.855 -51.188 -32.094 1 86.31 229 LEU B O 1
ATOM 3969 N N . LEU B 1 230 ? 5.969 -52.875 -30.75 1 88.94 230 LEU B N 1
ATOM 3970 C CA . LEU B 1 230 ? 5.5 -51.875 -29.797 1 88.94 230 LEU B CA 1
ATOM 3971 C C . LEU B 1 230 ? 6.672 -51.125 -29.188 1 88.94 230 LEU B C 1
ATOM 3973 O O . LEU B 1 230 ? 7.707 -51.719 -28.875 1 88.94 230 LEU B O 1
ATOM 3977 N N . ALA B 1 231 ? 6.477 -49.875 -29.203 1 84.25 231 ALA B N 1
ATOM 3978 C CA . ALA B 1 231 ? 7.516 -49.031 -28.594 1 84.25 231 ALA B CA 1
ATOM 3979 C C . ALA B 1 231 ? 7.648 -49.344 -27.094 1 84.25 231 ALA B C 1
ATOM 3981 O O . ALA B 1 231 ? 6.688 -49.75 -26.453 1 84.25 231 ALA B O 1
ATOM 3982 N N . GLU B 1 232 ? 8.852 -49.219 -26.625 1 87.44 232 GLU B N 1
ATOM 3983 C CA . GLU B 1 232 ? 9.078 -49.344 -25.188 1 87.44 232 GLU B CA 1
ATOM 3984 C C . GLU B 1 232 ? 8.281 -48.312 -24.406 1 87.44 232 GLU B C 1
ATOM 3986 O O . GLU B 1 232 ? 8.016 -47.219 -24.922 1 87.44 232 GLU B O 1
ATOM 3991 N N . ILE B 1 233 ? 7.836 -48.688 -23.281 1 89.56 233 ILE B N 1
ATOM 3992 C CA . ILE B 1 233 ? 7.117 -47.781 -22.406 1 89.56 233 ILE B CA 1
ATOM 3993 C C . ILE B 1 233 ? 7.984 -46.531 -22.125 1 89.56 233 ILE B C 1
ATOM 3995 O O . ILE B 1 233 ? 9.125 -46.688 -21.672 1 89.56 233 ILE B O 1
ATOM 3999 N N . PRO B 1 234 ? 7.438 -45.438 -22.438 1 88.81 234 PRO B N 1
ATOM 4000 C CA . PRO B 1 234 ? 8.227 -44.219 -22.188 1 88.81 234 PRO B CA 1
ATOM 4001 C C . PRO B 1 234 ? 8.453 -43.969 -20.703 1 88.81 234 PRO B C 1
ATOM 4003 O O . PRO B 1 234 ? 7.641 -44.375 -19.875 1 88.81 234 PRO B O 1
ATOM 4006 N N . THR B 1 235 ? 9.562 -43.469 -20.375 1 88.31 235 THR B N 1
ATOM 4007 C CA . THR B 1 235 ? 9.875 -42.969 -19.047 1 88.31 235 THR B CA 1
ATOM 4008 C C . THR B 1 235 ? 9.906 -41.438 -19 1 88.31 235 THR B C 1
ATOM 4010 O O . THR B 1 235 ? 10.969 -40.844 -19.125 1 88.31 235 THR B O 1
ATOM 4013 N N . PRO B 1 236 ? 8.781 -40.906 -18.781 1 88.25 236 PRO B N 1
ATOM 4014 C CA . PRO B 1 236 ? 8.719 -39.469 -18.875 1 88.25 236 PRO B CA 1
ATOM 4015 C C . PRO B 1 236 ? 9.523 -38.75 -17.781 1 88.25 236 PRO B C 1
ATOM 4017 O O . PRO B 1 236 ? 9.695 -39.312 -16.688 1 88.25 236 PRO B O 1
ATOM 4020 N N . GLU B 1 237 ? 10.078 -37.594 -18.141 1 87.44 237 GLU B N 1
ATOM 4021 C CA . GLU B 1 237 ? 10.82 -36.781 -17.188 1 87.44 237 GLU B CA 1
ATOM 4022 C C . GLU B 1 237 ? 9.914 -36.25 -16.078 1 87.44 237 GLU B C 1
ATOM 4024 O O . GLU B 1 237 ? 8.766 -35.875 -16.344 1 87.44 237 GLU B O 1
ATOM 4029 N N . GLU B 1 238 ? 10.43 -36.281 -14.938 1 87.38 238 GLU B N 1
ATOM 4030 C CA . GLU B 1 238 ? 9.703 -35.719 -13.805 1 87.38 238 GLU B CA 1
ATOM 4031 C C . GLU B 1 238 ? 9.617 -34.188 -13.914 1 87.38 238 GLU B C 1
ATOM 4033 O O . GLU B 1 238 ? 10.594 -33.531 -14.297 1 87.38 238 GLU B O 1
ATOM 4038 N N . PRO B 1 239 ? 8.367 -33.781 -13.586 1 88.25 239 PRO B N 1
ATOM 4039 C CA . PRO B 1 239 ? 8.266 -32.312 -13.578 1 88.25 239 PRO B CA 1
ATOM 4040 C C . PRO B 1 239 ? 9.148 -31.672 -12.516 1 88.25 239 PRO B C 1
ATOM 4042 O O . PRO B 1 239 ? 9.359 -32.25 -11.445 1 88.25 239 PRO B O 1
ATOM 4045 N N . ARG B 1 240 ? 9.727 -30.5 -12.742 1 90 240 ARG B N 1
ATOM 4046 C CA . ARG B 1 240 ? 10.562 -29.766 -11.797 1 90 240 ARG B CA 1
ATOM 4047 C C . ARG B 1 240 ? 9.711 -29.031 -10.773 1 90 240 ARG B C 1
ATOM 4049 O O . ARG B 1 240 ? 8.57 -28.656 -11.055 1 90 240 ARG B O 1
ATOM 4056 N N . ASP B 1 241 ? 10.281 -28.844 -9.672 1 90.5 241 ASP B N 1
ATOM 4057 C CA . ASP B 1 241 ? 9.641 -28.047 -8.625 1 90.5 241 ASP B CA 1
ATOM 4058 C C . ASP B 1 241 ? 10.102 -26.594 -8.688 1 90.5 241 ASP B C 1
ATOM 4060 O O . ASP B 1 241 ? 11.234 -26.312 -9.078 1 90.5 241 ASP B O 1
ATOM 4064 N N . ILE B 1 242 ? 9.172 -25.75 -8.25 1 92.38 242 ILE B N 1
ATOM 4065 C CA . ILE B 1 242 ? 9.555 -24.344 -8.164 1 92.38 242 ILE B CA 1
ATOM 4066 C C . ILE B 1 242 ? 10.555 -24.156 -7.023 1 92.38 242 ILE B C 1
ATOM 4068 O O . ILE B 1 242 ? 10.43 -24.781 -5.973 1 92.38 242 ILE B O 1
ATOM 4072 N N . GLU B 1 243 ? 11.578 -23.281 -7.297 1 90.44 243 GLU B N 1
ATOM 4073 C CA . GLU B 1 243 ? 12.547 -22.984 -6.246 1 90.44 243 GLU B CA 1
ATOM 4074 C C . GLU B 1 243 ? 11.875 -22.328 -5.039 1 90.44 243 GLU B C 1
ATOM 4076 O O . GLU B 1 243 ? 10.977 -21.5 -5.199 1 90.44 243 GLU B O 1
ATOM 4081 N N . PRO B 1 244 ? 12.297 -22.75 -3.857 1 91.12 244 PRO B N 1
ATOM 4082 C CA . PRO B 1 244 ? 11.727 -22.141 -2.66 1 91.12 244 PRO B CA 1
ATOM 4083 C C . PRO B 1 244 ? 11.961 -20.625 -2.594 1 91.12 244 PRO B C 1
ATOM 4085 O O . PRO B 1 244 ? 13.008 -20.141 -3.043 1 91.12 244 PRO B O 1
ATOM 4088 N N . PHE B 1 245 ? 10.969 -19.953 -2.113 1 95 245 PHE B N 1
ATOM 4089 C CA . PHE B 1 245 ? 11.078 -18.516 -1.959 1 95 245 PHE B CA 1
ATOM 4090 C C . PHE B 1 245 ? 12.141 -18.156 -0.931 1 95 245 PHE B C 1
ATOM 4092 O O . PHE B 1 245 ? 12.125 -18.656 0.192 1 95 245 PHE B O 1
ATOM 4099 N N . LYS B 1 246 ? 13.062 -17.359 -1.35 1 93.69 246 LYS B N 1
ATOM 4100 C CA . LYS B 1 246 ? 14.094 -16.859 -0.454 1 93.69 246 LYS B CA 1
ATOM 4101 C C . LYS B 1 246 ? 13.789 -15.438 -0.003 1 93.69 246 LYS B C 1
ATOM 4103 O O . LYS B 1 246 ? 14.062 -14.477 -0.726 1 93.69 246 LYS B O 1
ATOM 4108 N N . GLN B 1 247 ? 13.391 -15.367 1.227 1 94.69 247 GLN B N 1
ATOM 4109 C CA . GLN B 1 247 ? 12.953 -14.094 1.797 1 94.69 247 GLN B CA 1
ATOM 4110 C C . GLN B 1 247 ? 14.086 -13.078 1.81 1 94.69 247 GLN B C 1
ATOM 4112 O O . GLN B 1 247 ? 13.891 -11.914 1.456 1 94.69 247 GLN B O 1
ATOM 4117 N N . ASP B 1 248 ? 15.219 -13.469 2.221 1 92.88 248 ASP B N 1
ATOM 4118 C CA . ASP B 1 248 ? 16.359 -12.578 2.34 1 92.88 248 ASP B CA 1
ATOM 4119 C C . ASP B 1 248 ? 16.75 -11.977 0.985 1 92.88 248 ASP B C 1
ATOM 4121 O O . ASP B 1 248 ? 17.047 -10.789 0.886 1 92.88 248 ASP B O 1
ATOM 4125 N N . CYS B 1 249 ? 16.781 -12.828 -0.054 1 92.5 249 CYS B N 1
ATOM 4126 C CA . CYS B 1 249 ? 17.109 -12.352 -1.394 1 92.5 249 CYS B CA 1
ATOM 4127 C C . CYS B 1 249 ? 16.078 -11.344 -1.881 1 92.5 249 CYS B C 1
ATOM 4129 O O . CYS B 1 249 ? 16.422 -10.359 -2.535 1 92.5 249 CYS B O 1
ATOM 4131 N N . PHE B 1 250 ? 14.812 -11.617 -1.596 1 96.81 250 PHE B N 1
ATOM 4132 C CA . PHE B 1 250 ? 13.727 -10.719 -1.981 1 96.81 250 PHE B CA 1
ATOM 4133 C C . PHE B 1 250 ? 13.898 -9.359 -1.327 1 96.81 250 PHE B C 1
ATOM 4135 O O . PHE B 1 250 ? 13.859 -8.328 -2.006 1 96.81 250 PHE B O 1
ATOM 4142 N N . VAL B 1 251 ? 14.086 -9.359 -0.013 1 96.75 251 VAL B N 1
ATOM 4143 C CA . VAL B 1 251 ? 14.227 -8.125 0.754 1 96.75 251 VAL B CA 1
ATOM 4144 C C . VAL B 1 251 ? 15.469 -7.367 0.292 1 96.75 251 VAL B C 1
ATOM 4146 O O . VAL B 1 251 ? 15.422 -6.145 0.119 1 96.75 251 VAL B O 1
ATOM 4149 N N . LYS B 1 252 ? 16.531 -8.055 0.094 1 94.69 252 LYS B N 1
ATOM 4150 C CA . LYS B 1 252 ? 17.766 -7.43 -0.391 1 94.69 252 LYS B CA 1
ATOM 4151 C C . LYS B 1 252 ? 17.547 -6.758 -1.744 1 94.69 252 LYS B C 1
ATOM 4153 O O . LYS B 1 252 ? 18.047 -5.66 -1.989 1 94.69 252 LYS B O 1
ATOM 4158 N N . SER B 1 253 ? 16.844 -7.422 -2.604 1 95.19 253 SER B N 1
ATOM 4159 C CA . SER B 1 253 ? 16.547 -6.863 -3.918 1 95.19 253 SER B CA 1
ATOM 4160 C C . SER B 1 253 ? 15.742 -5.574 -3.801 1 95.19 253 SER B C 1
ATOM 4162 O O . SER B 1 253 ? 16 -4.605 -4.52 1 95.19 253 SER B O 1
ATOM 4164 N N . VAL B 1 254 ? 14.758 -5.59 -2.922 1 96.94 254 VAL B N 1
ATOM 4165 C CA . VAL B 1 254 ? 13.93 -4.406 -2.701 1 96.94 254 VAL B CA 1
ATOM 4166 C C . VAL B 1 254 ? 14.805 -3.258 -2.197 1 96.94 254 VAL B C 1
ATOM 4168 O O . VAL B 1 254 ? 14.734 -2.143 -2.721 1 96.94 254 VAL B O 1
ATOM 4171 N N . ILE B 1 255 ? 15.648 -3.521 -1.21 1 95.44 255 ILE B N 1
ATOM 4172 C CA . ILE B 1 255 ? 16.516 -2.504 -0.621 1 95.44 255 ILE B CA 1
ATOM 4173 C C . ILE B 1 255 ? 17.469 -1.957 -1.682 1 95.44 255 ILE B C 1
ATOM 4175 O O . ILE B 1 255 ? 17.688 -0.746 -1.769 1 95.44 255 ILE B O 1
ATOM 4179 N N . GLU B 1 256 ? 17.984 -2.807 -2.465 1 94.31 256 GLU B N 1
ATOM 4180 C CA . GLU B 1 256 ? 18.891 -2.383 -3.525 1 94.31 256 GLU B CA 1
ATOM 4181 C C . GLU B 1 256 ? 18.203 -1.45 -4.512 1 94.31 256 GLU B C 1
ATOM 4183 O O . GLU B 1 256 ? 18.797 -0.472 -4.973 1 94.31 256 GLU B O 1
ATOM 4188 N N . GLN B 1 257 ? 16.984 -1.757 -4.883 1 95.81 257 GLN B N 1
ATOM 4189 C CA . GLN B 1 257 ? 16.234 -0.911 -5.805 1 95.81 257 GLN B CA 1
ATOM 4190 C C . GLN B 1 257 ? 15.922 0.444 -5.18 1 95.81 257 GLN B C 1
ATOM 4192 O O . GLN B 1 257 ? 15.969 1.474 -5.855 1 95.81 257 GLN B O 1
ATOM 4197 N N . ILE B 1 258 ? 15.617 0.355 -3.881 1 95.88 258 ILE B N 1
ATOM 4198 C CA . ILE B 1 258 ? 15.367 1.603 -3.166 1 95.88 258 ILE B CA 1
ATOM 4199 C C . ILE B 1 258 ? 16.641 2.441 -3.133 1 95.88 258 ILE B C 1
ATOM 4201 O O . ILE B 1 258 ? 16.609 3.637 -3.436 1 95.88 258 ILE B O 1
ATOM 4205 N N . GLU B 1 259 ? 17.734 1.854 -2.801 1 93.5 259 GLU B N 1
ATOM 4206 C CA . GLU B 1 259 ? 19.016 2.547 -2.727 1 93.5 259 GLU B CA 1
ATOM 4207 C C . GLU B 1 259 ? 19.438 3.07 -4.094 1 93.5 259 GLU B C 1
ATOM 4209 O O . GLU B 1 259 ? 20.031 4.148 -4.199 1 93.5 259 GLU B O 1
ATOM 4214 N N . SER B 1 260 ? 19.25 2.297 -5.098 1 93.31 260 SER B N 1
ATOM 4215 C CA . SER B 1 260 ? 19.594 2.717 -6.453 1 93.31 260 SER B CA 1
ATOM 4216 C C . SER B 1 260 ? 18.797 3.955 -6.863 1 93.31 260 SER B C 1
ATOM 4218 O O . SER B 1 260 ? 19.344 4.863 -7.5 1 93.31 260 SER B O 1
ATOM 4220 N N . LYS B 1 261 ? 17.562 3.965 -6.543 1 93.56 261 LYS B N 1
ATOM 4221 C CA . LYS B 1 261 ? 16.703 5.086 -6.934 1 93.56 261 LYS B CA 1
ATOM 4222 C C . LYS B 1 261 ? 17.078 6.348 -6.156 1 93.56 261 LYS B C 1
ATOM 4224 O O . LYS B 1 261 ? 17.062 7.449 -6.711 1 93.56 261 LYS B O 1
ATOM 4229 N N . TYR B 1 262 ? 17.344 6.207 -4.867 1 91.88 262 TYR B N 1
ATOM 4230 C CA . TYR B 1 262 ? 17.547 7.383 -4.027 1 91.88 262 TYR B CA 1
ATOM 4231 C C . TYR B 1 262 ? 19.016 7.578 -3.697 1 91.88 262 TYR B C 1
ATOM 4233 O O . TYR B 1 262 ? 19.375 8.438 -2.893 1 91.88 262 TYR B O 1
ATOM 4241 N N . ASN B 1 263 ? 19.891 6.941 -4.465 1 77.62 263 ASN B N 1
ATOM 4242 C CA . ASN B 1 263 ? 21.328 7.082 -4.383 1 77.62 263 ASN B CA 1
ATOM 4243 C C . ASN B 1 263 ? 21.828 7.043 -2.938 1 77.62 263 ASN B C 1
ATOM 4245 O O . ASN B 1 263 ? 22.625 7.879 -2.523 1 77.62 263 ASN B O 1
ATOM 4249 N N . THR B 1 264 ? 21.125 6.422 -2.059 1 65.31 264 THR B N 1
ATOM 4250 C CA . THR B 1 264 ? 21.516 6.359 -0.658 1 65.31 264 THR B CA 1
ATOM 4251 C C . THR B 1 264 ? 22.578 5.285 -0.444 1 65.31 264 THR B C 1
ATOM 4253 O O . THR B 1 264 ? 22.953 4.992 0.693 1 65.31 264 THR B O 1
ATOM 4256 N N . ARG B 1 265 ? 23.016 4.59 -1.497 1 57.44 265 ARG B N 1
ATOM 4257 C CA . ARG B 1 265 ? 24.016 3.535 -1.307 1 57.44 265 ARG B CA 1
ATOM 4258 C C . ARG B 1 265 ? 25.188 4.027 -0.465 1 57.44 265 ARG B C 1
ATOM 4260 O O . ARG B 1 265 ? 25.766 3.262 0.307 1 57.44 265 ARG B O 1
ATOM 4267 N N . TYR B 1 266 ? 25.766 5.207 -0.707 1 47.38 266 TYR B N 1
ATOM 4268 C CA . TYR B 1 266 ? 27 5.68 -0.086 1 47.38 266 TYR B CA 1
ATOM 4269 C C . TYR B 1 266 ? 26.703 6.449 1.197 1 47.38 266 TYR B C 1
ATOM 4271 O O . TYR B 1 266 ? 27.594 7.102 1.754 1 47.38 266 TYR B O 1
ATOM 4279 N N . LEU B 1 267 ? 25.531 6.453 1.595 1 41 267 LEU B N 1
ATOM 4280 C CA . LEU B 1 267 ? 25.453 7.113 2.895 1 41 267 LEU B CA 1
ATOM 4281 C C . LEU B 1 267 ? 25.469 6.09 4.023 1 41 267 LEU B C 1
ATOM 4283 O O . LEU B 1 267 ? 24.844 5.031 3.92 1 41 267 LEU B O 1
#

Organism: Mytilus galloprovincialis (NCBI:txid29158)